Protein AF-0000000080426671 (afdb_homodimer)

Nearest PDB structures (foldseek):
  3puy-assembly1_B  TM=8.542E-01  e=3.460E-15  Escherichia coli K-12
  6cvl-assembly1_D  TM=7.859E-01  e=4.065E-14  Escherichia coli K-12
  7y1j-assembly1_A  TM=6.806E-01  e=3.121E-12  Rattus norvegicus
  7y1l-assembly1_A  TM=6.458E-01  e=2.163E-11  Rattus norvegicus
  7y1k-assembly1_A  TM=7.298E-01  e=2.362E-09  Rattus norvegicus

Structure (mmCIF, N/CA/C/O backbone):
data_AF-0000000080426671-model_v1
#
loop_
_entity.id
_entity.type
_entity.pdbx_description
1 polymer 'ABC transporter domain-containing protein'
#
loop_
_atom_site.group_PDB
_atom_site.id
_atom_site.type_symbol
_atom_site.label_atom_id
_atom_site.label_alt_id
_atom_site.label_comp_id
_atom_site.label_asym_id
_atom_site.label_entity_id
_atom_site.label_seq_id
_atom_site.pdbx_PDB_ins_code
_atom_site.Cartn_x
_atom_site.Cartn_y
_atom_site.Cartn_z
_atom_site.occupancy
_atom_site.B_iso_or_equiv
_atom_site.auth_seq_id
_atom_site.auth_comp_id
_atom_site.auth_asym_id
_atom_site.auth_atom_id
_atom_site.pdbx_PDB_model_num
ATOM 1 N N . MET A 1 1 ? -2.047 24.562 29.609 1 34.53 1 MET A N 1
ATOM 2 C CA . MET A 1 1 ? -1.036 23.516 29.578 1 34.53 1 MET A CA 1
ATOM 3 C C . MET A 1 1 ? -0.026 23.766 28.469 1 34.53 1 MET A C 1
ATOM 5 O O . MET A 1 1 ? -0.398 23.891 27.297 1 34.53 1 MET A O 1
ATOM 9 N N . SER A 1 2 ? 0.993 24.469 28.688 1 43.5 2 SER A N 1
ATOM 10 C CA . SER A 1 2 ? 2.086 24.969 27.859 1 43.5 2 SER A CA 1
ATOM 11 C C . SER A 1 2 ? 2.576 23.906 26.891 1 43.5 2 SER A C 1
ATOM 13 O O . SER A 1 2 ? 2.838 22.766 27.281 1 43.5 2 SER A O 1
ATOM 15 N N . ASN A 1 3 ? 2.088 23.875 25.609 1 59.28 3 ASN A N 1
ATOM 16 C CA . ASN A 1 3 ? 2.598 22.875 24.656 1 59.28 3 ASN A CA 1
ATOM 17 C C . ASN A 1 3 ? 4.121 22.812 24.688 1 59.28 3 ASN A C 1
ATOM 19 O O . ASN A 1 3 ? 4.785 23.781 25.047 1 59.28 3 ASN A O 1
ATOM 23 N N . ASN A 1 4 ? 4.715 21.625 24.953 1 69.62 4 ASN A N 1
ATOM 24 C CA . ASN A 1 4 ? 6.141 21.344 25.062 1 69.62 4 ASN A CA 1
ATOM 25 C C . ASN A 1 4 ? 6.945 22.016 23.953 1 69.62 4 ASN A C 1
ATOM 27 O O . ASN A 1 4 ? 8.172 21.984 23.969 1 69.62 4 ASN A O 1
ATOM 31 N N . PHE A 1 5 ? 6.184 22.766 22.922 1 84.06 5 PHE A N 1
ATOM 32 C CA . PHE A 1 5 ? 6.898 23.297 21.766 1 84.06 5 PHE A CA 1
ATOM 33 C C . PHE A 1 5 ? 6.766 24.812 21.703 1 84.06 5 PHE A C 1
ATOM 35 O O . PHE A 1 5 ? 7.184 25.438 20.734 1 84.06 5 PHE A O 1
ATOM 42 N N . ASN A 1 6 ? 6.293 25.531 22.75 1 85.25 6 ASN A N 1
ATOM 43 C CA . ASN A 1 6 ? 6.156 26.984 22.812 1 85.25 6 ASN A CA 1
ATOM 44 C C . ASN A 1 6 ? 5.352 27.531 21.625 1 85.25 6 ASN A C 1
ATOM 46 O O . ASN A 1 6 ? 5.773 28.484 20.969 1 85.25 6 ASN A O 1
ATOM 50 N N . LYS A 1 7 ? 4.273 26.828 21.344 1 89.75 7 LYS A N 1
ATOM 51 C CA . LYS A 1 7 ? 3.395 27.297 20.266 1 89.75 7 LYS A CA 1
ATOM 52 C C . LYS A 1 7 ? 2.453 28.391 20.766 1 89.75 7 LYS A C 1
ATOM 54 O O . LYS A 1 7 ? 2.154 28.469 21.953 1 89.75 7 LYS A O 1
ATOM 59 N N . ASP A 1 8 ? 1.985 29.281 19.844 1 87.25 8 ASP A N 1
ATOM 60 C CA . ASP A 1 8 ? 1.104 30.391 20.203 1 87.25 8 ASP A CA 1
ATOM 61 C C . ASP A 1 8 ? -0.361 29.969 20.141 1 87.25 8 ASP A C 1
ATOM 63 O O . ASP A 1 8 ? -1.259 30.812 20.172 1 87.25 8 ASP A O 1
ATOM 67 N N . TYR A 1 9 ? -0.553 28.719 19.953 1 87.31 9 TYR A N 1
ATOM 68 C CA . TYR A 1 9 ? -1.901 28.172 19.938 1 87.31 9 TYR A CA 1
ATOM 69 C C . TYR A 1 9 ? -2.023 27 20.922 1 87.31 9 TYR A C 1
ATOM 71 O O . TYR A 1 9 ? -1.029 26.359 21.25 1 87.31 9 TYR A O 1
ATOM 79 N N . GLU A 1 10 ? -3.221 26.703 21.391 1 87.38 10 GLU A N 1
ATOM 80 C CA . GLU A 1 10 ? -3.473 25.609 22.328 1 87.38 10 GLU A CA 1
ATOM 81 C C . GLU A 1 10 ? -3.533 24.266 21.609 1 87.38 10 GLU A C 1
ATOM 83 O O . GLU A 1 10 ? -2.869 23.297 22 1 87.38 10 GLU A O 1
ATOM 88 N N . HIS A 1 11 ? -4.332 24.219 20.484 1 93.31 11 HIS A N 1
ATOM 89 C CA . HIS A 1 11 ? -4.508 23.016 19.672 1 93.31 11 HIS A CA 1
ATOM 90 C C . HIS A 1 11 ? -4.145 23.281 18.219 1 93.31 11 HIS A C 1
ATOM 92 O O . HIS A 1 11 ? -4.473 24.344 17.672 1 93.31 11 HIS A O 1
ATOM 98 N N . SER A 1 12 ? -3.383 22.359 17.641 1 93.75 12 SER A N 1
ATOM 99 C CA . SER A 1 12 ? -3.068 22.5 16.219 1 93.75 12 SER A CA 1
ATOM 100 C C . SER A 1 12 ? -4.316 22.328 15.352 1 93.75 12 SER A C 1
ATOM 102 O O . SER A 1 12 ? -4.457 22.969 14.32 1 93.75 12 SER A O 1
ATOM 104 N N . VAL A 1 13 ? -5.188 21.406 15.766 1 93.06 13 VAL A N 1
ATOM 105 C CA . VAL A 1 13 ? -6.484 21.172 15.133 1 93.06 13 VAL A CA 1
ATOM 106 C C . VAL A 1 13 ? -7.582 21.172 16.188 1 93.06 13 VAL A C 1
ATOM 108 O O . VAL A 1 13 ? -7.496 20.453 17.188 1 93.06 13 VAL A O 1
ATOM 111 N N . ASN A 1 14 ? -8.531 22.047 16.047 1 92.31 14 ASN A N 1
ATOM 112 C CA . ASN A 1 14 ? -9.695 22.109 16.922 1 92.31 14 ASN A CA 1
ATOM 113 C C . ASN A 1 14 ? -10.992 22.203 16.109 1 92.31 14 ASN A C 1
ATOM 115 O O . ASN A 1 14 ? -11.422 23.297 15.758 1 92.31 14 ASN A O 1
ATOM 119 N N . VAL A 1 15 ? -11.57 21.047 15.859 1 88.81 15 VAL A N 1
ATOM 120 C CA . VAL A 1 15 ? -12.836 20.938 15.141 1 88.81 15 VAL A CA 1
ATOM 121 C C . VAL A 1 15 ? -13.953 20.562 16.109 1 88.81 15 VAL A C 1
ATOM 123 O O . VAL A 1 15 ? -13.867 19.547 16.797 1 88.81 15 VAL A O 1
ATOM 126 N N . GLN A 1 16 ? -14.93 21.391 16.141 1 88.25 16 GLN A N 1
ATOM 127 C CA . GLN A 1 16 ? -16.062 21.156 17.016 1 88.25 16 GLN A CA 1
ATOM 128 C C . GLN A 1 16 ? -17.375 21.141 16.25 1 88.25 16 GLN A C 1
ATOM 130 O O . GLN A 1 16 ? -17.734 22.141 15.617 1 88.25 16 GLN A O 1
ATOM 135 N N . ASP A 1 17 ? -18.016 20.047 16.281 1 87.88 17 ASP A N 1
ATOM 136 C CA . ASP A 1 17 ? -19.375 19.875 15.734 1 87.88 17 ASP A CA 1
ATOM 137 C C . ASP A 1 17 ? -19.422 20.297 14.266 1 87.88 17 ASP A C 1
ATOM 139 O O . ASP A 1 17 ? -20.297 21.078 13.867 1 87.88 17 ASP A O 1
ATOM 143 N N . LEU A 1 18 ? -18.531 19.812 13.523 1 84.94 18 LEU A N 1
ATOM 144 C CA . LEU A 1 18 ? -18.453 20.172 12.109 1 84.94 18 LEU A CA 1
ATOM 145 C C . LEU A 1 18 ? -19.531 19.438 11.312 1 84.94 18 LEU A C 1
ATOM 147 O O . LEU A 1 18 ? -19.688 18.219 11.445 1 84.94 18 LEU A O 1
ATOM 151 N N . TYR A 1 19 ? -20.25 20.234 10.609 1 85 19 TYR A N 1
ATOM 152 C CA . TYR A 1 19 ? -21.266 19.703 9.703 1 85 19 TYR A CA 1
ATOM 153 C C . TYR A 1 19 ? -21.031 20.188 8.281 1 85 19 TYR A C 1
ATOM 155 O O . TYR A 1 19 ? -20.75 21.375 8.055 1 85 19 TYR A O 1
ATOM 163 N N . PHE A 1 20 ? -21.062 19.234 7.297 1 83.81 20 PHE A N 1
ATOM 164 C CA . PHE A 1 20 ? -20.797 19.641 5.918 1 83.81 20 PHE A CA 1
ATOM 165 C C . PHE A 1 20 ? -21.562 18.734 4.949 1 83.81 20 PHE A C 1
ATOM 167 O O . PHE A 1 20 ? -21.625 17.531 5.137 1 83.81 20 PHE A O 1
ATOM 174 N N . THR A 1 21 ? -22.172 19.406 3.994 1 82.62 21 THR A N 1
ATOM 175 C CA . THR A 1 21 ? -22.859 18.719 2.914 1 82.62 21 THR A CA 1
ATOM 176 C C . THR A 1 21 ? -22.594 19.391 1.575 1 82.62 21 THR A C 1
ATOM 178 O O . THR A 1 21 ? -22.312 20.594 1.527 1 82.62 21 THR A O 1
ATOM 181 N N . TYR A 1 22 ? -22.625 18.641 0.443 1 73.56 22 TYR A N 1
ATOM 182 C CA . TYR A 1 22 ? -22.578 19.203 -0.901 1 73.56 22 TYR A CA 1
ATOM 183 C C . TYR A 1 22 ? -23.969 19.453 -1.449 1 73.56 22 TYR A C 1
ATOM 185 O O . TYR A 1 22 ? -24.141 19.672 -2.648 1 73.56 22 TYR A O 1
ATOM 193 N N . GLY A 1 23 ? -24.938 19.516 -0.635 1 72.38 23 GLY A N 1
ATOM 194 C CA . GLY A 1 23 ? -26.312 19.703 -1.053 1 72.38 23 GLY A CA 1
ATOM 195 C C . GLY A 1 23 ? -27.188 18.484 -0.837 1 72.38 23 GLY A C 1
ATOM 196 O O . GLY A 1 23 ? -28.406 18.547 -0.962 1 72.38 23 GLY A O 1
ATOM 197 N N . GLY A 1 24 ? -26.625 17.375 -0.447 1 75.5 24 GLY A N 1
ATOM 198 C CA . GLY A 1 24 ? -27.297 16.125 -0.128 1 75.5 24 GLY A CA 1
ATOM 199 C C . GLY A 1 24 ? -27.062 15.656 1.295 1 75.5 24 GLY A C 1
ATOM 200 O O . GLY A 1 24 ? -26.969 16.484 2.215 1 75.5 24 GLY A O 1
ATOM 201 N N . PRO A 1 25 ? -27.156 14.398 1.4 1 79.12 25 PRO A N 1
ATOM 202 C CA . PRO A 1 25 ? -26.828 13.883 2.73 1 79.12 25 PRO A CA 1
ATOM 203 C C . PRO A 1 25 ? -25.469 14.375 3.234 1 79.12 25 PRO A C 1
ATOM 205 O O . PRO A 1 25 ? -24.562 14.625 2.436 1 79.12 25 PRO A O 1
ATOM 208 N N . PRO A 1 26 ? -25.422 14.562 4.508 1 83.88 26 PRO A N 1
ATOM 209 C CA . PRO A 1 26 ? -24.172 15.102 5.047 1 83.88 26 PRO A CA 1
A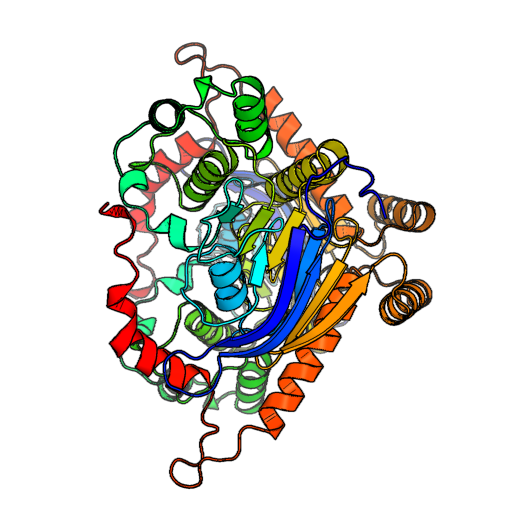TOM 210 C C . PRO A 1 26 ? -22.969 14.164 4.824 1 83.88 26 PRO A C 1
ATOM 212 O O . PRO A 1 26 ? -23.109 12.945 4.934 1 83.88 26 PRO A O 1
ATOM 215 N N . ILE A 1 27 ? -21.906 14.703 4.422 1 84.44 27 ILE A N 1
ATOM 216 C CA . ILE A 1 27 ? -20.625 13.992 4.316 1 84.44 27 ILE A CA 1
ATOM 217 C C . ILE A 1 27 ? -19.922 14 5.668 1 84.44 27 ILE A C 1
ATOM 219 O O . ILE A 1 27 ? -19.312 13 6.059 1 84.44 27 ILE A O 1
ATOM 223 N N . ILE A 1 28 ? -19.969 15.125 6.316 1 86.94 28 ILE A N 1
ATOM 224 C CA . ILE A 1 28 ? -19.484 15.266 7.691 1 86.94 28 ILE A CA 1
ATOM 225 C C . ILE A 1 28 ? -20.672 15.586 8.609 1 86.94 28 ILE A C 1
ATOM 227 O O . ILE A 1 28 ? -21.438 16.5 8.336 1 86.94 28 ILE A O 1
ATOM 231 N N . ASP A 1 29 ? -20.812 14.742 9.594 1 90.12 29 ASP A N 1
ATOM 232 C CA . ASP A 1 29 ? -21.969 14.844 10.484 1 90.12 29 ASP A CA 1
ATOM 233 C C . ASP A 1 29 ? -21.531 15.062 11.93 1 90.12 29 ASP A C 1
ATOM 235 O O . ASP A 1 29 ? -21.391 14.102 12.688 1 90.12 29 ASP A O 1
ATOM 239 N N . HIS A 1 30 ? -21.391 16.344 12.367 1 87.38 30 HIS A N 1
ATOM 240 C CA . HIS A 1 30 ? -21.062 16.766 13.727 1 87.38 30 HIS A CA 1
ATOM 241 C C . HIS A 1 30 ? -19.766 16.125 14.203 1 87.38 30 HIS A C 1
ATOM 243 O O . HIS A 1 30 ? -19.75 15.492 15.258 1 87.38 30 HIS A O 1
ATOM 249 N N . LEU A 1 31 ? -18.719 16.281 13.438 1 88.56 31 LEU A N 1
ATOM 250 C CA . LEU A 1 31 ? -17.422 15.672 13.695 1 88.56 31 LEU A CA 1
ATOM 251 C C . LEU A 1 31 ? -16.594 16.531 14.633 1 88.56 31 LEU A C 1
ATOM 253 O O . LEU A 1 31 ? -16.562 17.766 14.484 1 88.56 31 LEU A O 1
ATOM 257 N N . ASP A 1 32 ? -16.062 15.93 15.672 1 91.25 32 ASP A N 1
ATOM 258 C CA . ASP A 1 32 ? -15.109 16.562 16.578 1 91.25 32 ASP A CA 1
ATOM 259 C C . ASP A 1 32 ? -13.711 15.977 16.406 1 91.25 32 ASP A C 1
ATOM 261 O O . ASP A 1 32 ? -13.547 14.773 16.219 1 91.25 32 ASP A O 1
ATOM 265 N N . LEU A 1 33 ? -12.727 16.812 16.328 1 92.75 33 LEU A N 1
ATOM 266 C CA . LEU A 1 33 ? -11.336 16.391 16.219 1 92.75 33 LEU A CA 1
ATOM 267 C C . LEU A 1 33 ? -10.406 17.406 16.859 1 92.75 33 LEU A C 1
ATOM 269 O O . LEU A 1 33 ? -10.43 18.594 16.5 1 92.75 33 LEU A O 1
ATOM 273 N N . GLN A 1 34 ? -9.641 16.984 17.797 1 95.44 34 GLN A N 1
ATOM 274 C CA . GLN A 1 34 ? -8.68 17.859 18.469 1 95.44 34 GLN A CA 1
ATOM 275 C C . GLN A 1 34 ? -7.285 17.25 18.469 1 95.44 34 GLN A C 1
ATOM 277 O O . GLN A 1 34 ? -7.121 16.078 18.859 1 95.44 34 GLN A O 1
ATOM 282 N N . LEU A 1 35 ? -6.355 17.922 17.984 1 96.62 35 LEU A N 1
ATOM 283 C CA . LEU A 1 35 ? -4.953 17.516 17.984 1 96.62 35 LEU A CA 1
ATOM 284 C C . LEU A 1 35 ? -4.062 18.641 18.516 1 96.62 35 LEU A C 1
ATOM 286 O O . LEU A 1 35 ? -4.387 19.812 18.375 1 96.62 35 LEU A O 1
ATOM 290 N N . ASP A 1 36 ? -2.949 18.281 19.109 1 96.44 36 ASP A N 1
ATOM 291 C CA . ASP A 1 36 ? -1.976 19.219 19.656 1 96.44 36 ASP A CA 1
ATOM 292 C C . ASP A 1 36 ? -0.669 19.188 18.859 1 96.44 36 ASP A C 1
ATOM 294 O O . ASP A 1 36 ? -0.483 18.312 18 1 96.44 36 ASP A O 1
ATOM 298 N N . ALA A 1 37 ? 0.149 20.156 19.188 1 96.19 37 ALA A N 1
ATOM 299 C CA . ALA A 1 37 ? 1.463 20.219 18.547 1 96.19 37 ALA A CA 1
ATOM 300 C C . ALA A 1 37 ? 2.24 18.922 18.766 1 96.19 37 ALA A C 1
ATOM 302 O O . ALA A 1 37 ? 2.24 18.359 19.875 1 96.19 37 ALA A O 1
ATOM 303 N N . GLY A 1 38 ? 2.812 18.391 17.641 1 97.12 38 GLY A N 1
ATOM 304 C CA . GLY A 1 38 ? 3.646 17.203 17.734 1 97.12 38 GLY A CA 1
ATOM 305 C C . GLY A 1 38 ? 2.891 15.922 17.438 1 97.12 38 GLY A C 1
ATOM 306 O O . GLY A 1 38 ? 3.498 14.859 17.266 1 97.12 38 GLY A O 1
ATOM 307 N N . ASN A 1 39 ? 1.553 16.047 17.312 1 98 39 ASN A N 1
ATOM 308 C CA . ASN A 1 39 ? 0.763 14.844 17.078 1 98 39 ASN A CA 1
ATOM 309 C C . ASN A 1 39 ? 0.887 14.352 15.641 1 98 39 ASN A C 1
ATOM 311 O O . ASN A 1 39 ? 0.919 15.148 14.711 1 98 39 ASN A O 1
ATOM 315 N N . ARG A 1 40 ? 1.068 13.109 15.477 1 98.75 40 ARG A N 1
ATOM 316 C CA . ARG A 1 40 ? 0.92 12.375 14.219 1 98.75 40 ARG A CA 1
ATOM 317 C C . ARG A 1 40 ? -0.304 11.469 14.258 1 98.75 40 ARG A C 1
ATOM 319 O O . ARG A 1 40 ? -0.279 10.406 14.891 1 98.75 40 ARG A O 1
ATOM 326 N N . CYS A 1 41 ? -1.36 11.914 13.547 1 98.69 41 CYS A N 1
ATOM 327 C CA . CYS A 1 41 ? -2.648 11.234 13.641 1 98.69 41 CYS A CA 1
ATOM 328 C C . CYS A 1 41 ? -2.967 10.484 12.352 1 98.69 41 CYS A C 1
ATOM 330 O O . CYS A 1 41 ? -2.936 11.062 11.266 1 98.69 41 CYS A O 1
ATOM 332 N N . ILE A 1 42 ? -3.262 9.203 12.453 1 98.44 42 ILE A N 1
ATOM 333 C CA . ILE A 1 42 ? -3.75 8.414 11.328 1 98.44 42 ILE A CA 1
ATOM 334 C C . ILE A 1 42 ? -5.277 8.422 11.32 1 98.44 42 ILE A C 1
ATOM 336 O O . ILE A 1 42 ? -5.914 8.141 12.344 1 98.44 42 ILE A O 1
ATOM 340 N N . LEU A 1 43 ? -5.832 8.805 10.219 1 97.69 43 LEU A N 1
ATOM 341 C CA . LEU A 1 43 ? -7.273 8.75 10.016 1 97.69 43 LEU A CA 1
ATOM 342 C C . LEU A 1 43 ? -7.68 7.414 9.391 1 97.69 43 LEU A C 1
ATOM 344 O O . LEU A 1 43 ? -7.309 7.117 8.25 1 97.69 43 LEU A O 1
ATOM 348 N N . VAL A 1 44 ? -8.43 6.672 10.164 1 97.88 44 VAL A N 1
ATOM 349 C CA . VAL A 1 44 ? -8.883 5.367 9.703 1 97.88 44 VAL A CA 1
ATOM 350 C C . VAL A 1 44 ? -10.367 5.422 9.375 1 97.88 44 VAL A C 1
ATOM 352 O O . VAL A 1 44 ? -11.18 5.859 10.195 1 97.88 44 VAL A O 1
ATOM 355 N N . GLY A 1 45 ? -10.711 5.02 8.25 1 96.38 45 GLY A N 1
ATOM 356 C CA . GLY A 1 45 ? -12.086 4.977 7.785 1 96.38 45 GLY A CA 1
ATOM 357 C C . GLY A 1 45 ? -12.234 4.336 6.418 1 96.38 45 GLY A C 1
ATOM 358 O O . GLY A 1 45 ? -11.289 4.316 5.629 1 96.38 45 GLY A O 1
ATOM 359 N N . ALA A 1 46 ? -13.422 3.844 6.184 1 92.5 46 ALA A N 1
ATOM 360 C CA . ALA A 1 46 ? -13.711 3.215 4.895 1 92.5 46 ALA A CA 1
ATOM 361 C C . ALA A 1 46 ? -13.719 4.25 3.771 1 92.5 46 ALA A C 1
ATOM 363 O O . ALA A 1 46 ? -13.695 5.453 4.027 1 92.5 46 ALA A O 1
ATOM 364 N N . ASN A 1 47 ? -13.641 3.686 2.539 1 85 47 ASN A N 1
ATOM 365 C CA . ASN A 1 47 ? -13.82 4.582 1.403 1 85 47 ASN A CA 1
ATOM 366 C C . ASN A 1 47 ? -15.164 5.305 1.471 1 85 47 ASN A C 1
ATOM 368 O O . ASN A 1 47 ? -16.188 4.695 1.777 1 85 47 ASN A O 1
ATOM 372 N N . GLY A 1 48 ? -15.156 6.582 1.338 1 84.44 48 GLY A N 1
ATOM 373 C CA . GLY A 1 48 ? -16.375 7.363 1.377 1 84.44 48 GLY A CA 1
ATOM 374 C C . GLY A 1 48 ? -16.734 7.836 2.771 1 84.44 48 GLY A C 1
ATOM 375 O O . GLY A 1 48 ? -17.766 8.492 2.963 1 84.44 48 GLY A O 1
ATOM 376 N N . ALA A 1 49 ? -15.875 7.598 3.719 1 90.81 49 ALA A N 1
ATOM 377 C CA . ALA A 1 49 ? -16.188 7.93 5.109 1 90.81 49 ALA A CA 1
ATOM 378 C C . ALA A 1 49 ? -16.062 9.43 5.352 1 90.81 49 ALA A C 1
ATOM 380 O O . ALA A 1 49 ? -16.469 9.93 6.402 1 90.81 49 ALA A O 1
ATOM 381 N N . GLY A 1 50 ? -15.445 10.203 4.41 1 90.5 50 GLY A N 1
ATOM 382 C CA . GLY A 1 50 ? -15.328 11.648 4.539 1 90.5 50 GLY A CA 1
ATOM 383 C C . GLY A 1 50 ? -13.914 12.109 4.832 1 90.5 50 GLY A C 1
ATOM 384 O O . GLY A 1 50 ? -13.68 13.289 5.117 1 90.5 50 GLY A O 1
ATOM 385 N N . LYS A 1 51 ? -12.914 11.211 4.781 1 94.06 51 LYS A N 1
ATOM 386 C CA . LYS A 1 51 ? -11.539 11.531 5.145 1 94.06 51 LYS A CA 1
ATOM 387 C C . LYS A 1 51 ? -10.984 12.648 4.27 1 94.06 51 LYS A C 1
ATOM 389 O O . LYS A 1 51 ? -10.461 13.641 4.777 1 94.06 51 LYS A O 1
ATOM 394 N N . THR A 1 52 ? -11.141 12.5 2.922 1 90.81 52 THR A N 1
ATOM 395 C CA . THR A 1 52 ? -10.641 13.477 1.97 1 90.81 52 THR A CA 1
ATOM 396 C C . THR A 1 52 ? -11.312 14.828 2.176 1 90.81 52 THR A C 1
ATOM 398 O O . THR A 1 52 ? -10.648 15.867 2.184 1 90.81 52 THR A O 1
ATOM 401 N N . THR A 1 53 ? -12.617 14.82 2.383 1 88.19 53 THR A N 1
ATOM 402 C CA . THR A 1 53 ? -13.367 16.047 2.617 1 88.19 53 THR A CA 1
ATOM 403 C C . THR A 1 53 ? -12.898 16.734 3.896 1 88.19 53 THR A C 1
ATOM 405 O O . THR A 1 53 ? -12.688 17.953 3.914 1 88.19 53 THR A O 1
ATOM 408 N N . LEU A 1 54 ? -12.703 15.93 4.93 1 91.19 54 LEU A N 1
ATOM 409 C CA . LEU A 1 54 ? -12.219 16.469 6.195 1 91.19 54 LEU A CA 1
ATOM 410 C C . LEU A 1 54 ? -10.852 17.125 6.02 1 91.19 54 LEU A C 1
ATOM 412 O O . LEU A 1 54 ? -10.633 18.25 6.477 1 91.19 54 LEU A O 1
ATOM 416 N N . LEU A 1 55 ? -9.938 16.469 5.309 1 92.69 55 LEU A N 1
ATOM 417 C CA . LEU A 1 55 ? -8.586 16.984 5.098 1 92.69 55 LEU A CA 1
ATOM 418 C C . LEU A 1 55 ? -8.617 18.266 4.27 1 92.69 55 LEU A C 1
ATOM 420 O O . LEU A 1 55 ? -7.883 19.219 4.562 1 92.69 55 LEU A O 1
ATOM 424 N N . ARG A 1 56 ? -9.492 18.328 3.367 1 88 56 ARG A N 1
ATOM 425 C CA . ARG A 1 56 ? -9.625 19.516 2.527 1 88 56 ARG A CA 1
ATOM 426 C C . ARG A 1 56 ? -10.188 20.688 3.318 1 88 56 ARG A C 1
ATOM 428 O O . ARG A 1 56 ? -9.781 21.828 3.117 1 88 56 ARG A O 1
ATOM 435 N N . ILE A 1 57 ? -11.102 20.391 4.145 1 86.31 57 ILE A N 1
ATOM 436 C CA . ILE A 1 57 ? -11.68 21.422 4.992 1 86.31 57 ILE A CA 1
ATOM 437 C C . ILE A 1 57 ? -10.617 21.969 5.938 1 86.31 57 ILE A C 1
ATOM 439 O O . ILE A 1 57 ? -10.492 23.188 6.102 1 86.31 57 ILE A O 1
ATOM 443 N N . LEU A 1 58 ? -9.852 21.109 6.527 1 88.38 58 LEU A N 1
ATOM 444 C CA . LEU A 1 58 ? -8.773 21.531 7.422 1 88.38 58 LEU A CA 1
ATOM 445 C C . LEU A 1 58 ? -7.75 22.391 6.68 1 88.38 58 LEU A C 1
ATOM 447 O O . LEU A 1 58 ? -7.145 23.281 7.266 1 88.38 58 LEU A O 1
ATOM 451 N N . ALA A 1 59 ? -7.625 22.078 5.359 1 87 59 ALA A N 1
ATOM 452 C CA . ALA A 1 59 ? -6.664 22.797 4.531 1 87 59 ALA A CA 1
ATOM 453 C C . ALA A 1 59 ? -7.207 24.156 4.109 1 87 59 ALA A C 1
ATOM 455 O O . ALA A 1 59 ? -6.488 24.969 3.518 1 87 59 ALA A O 1
ATOM 456 N N . GLY A 1 60 ? -8.453 24.453 4.461 1 78.38 60 GLY A N 1
ATOM 457 C CA . GLY A 1 60 ? -9.086 25.703 4.07 1 78.38 60 GLY A CA 1
ATOM 458 C C . GLY A 1 60 ? -9.547 25.703 2.627 1 78.38 60 GLY A C 1
ATOM 459 O O . GLY A 1 60 ? -9.781 26.766 2.049 1 78.38 60 GLY A O 1
ATOM 460 N N . LYS A 1 61 ? -9.578 24.578 1.999 1 66.19 61 LYS A N 1
ATOM 461 C CA . LYS A 1 61 ? -9.953 24.484 0.591 1 66.19 61 LYS A CA 1
ATOM 462 C C . LYS A 1 61 ? -11.477 24.438 0.428 1 66.19 61 LYS A C 1
ATOM 464 O O . LYS A 1 61 ? -11.984 24.516 -0.691 1 66.19 61 LYS A O 1
ATOM 469 N N . ARG A 1 62 ? -12.211 24.375 1.541 1 61.19 62 ARG A N 1
ATOM 470 C CA . ARG A 1 62 ? -13.672 24.406 1.481 1 61.19 62 ARG A CA 1
ATOM 471 C C . ARG A 1 62 ? -14.25 25.328 2.539 1 61.19 62 ARG A C 1
ATOM 473 O O . ARG A 1 62 ? -13.797 25.344 3.686 1 61.19 62 ARG A O 1
ATOM 480 N N . MET A 1 63 ? -15.062 26.25 2.029 1 54.91 63 MET A N 1
ATOM 481 C CA . MET A 1 63 ? -15.68 27.234 2.914 1 54.91 63 MET A CA 1
ATOM 482 C C . MET A 1 63 ? -16.797 26.594 3.73 1 54.91 63 MET A C 1
ATOM 484 O O . MET A 1 63 ? -17.641 25.875 3.188 1 54.91 63 MET A O 1
ATOM 488 N N . ILE A 1 64 ? -16.641 26.453 4.965 1 61.59 64 ILE A N 1
ATOM 489 C CA . ILE A 1 64 ? -17.781 25.938 5.727 1 61.59 64 ILE A CA 1
ATOM 490 C C . ILE A 1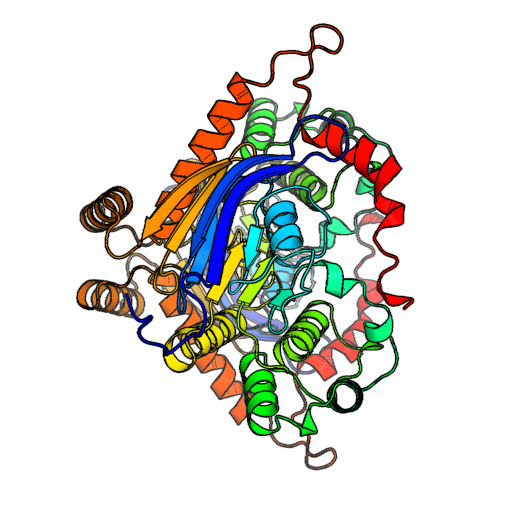 64 ? -18.094 26.891 6.883 1 61.59 64 ILE A C 1
ATOM 492 O O . ILE A 1 64 ? -17.219 27.641 7.336 1 61.59 64 ILE A O 1
ATOM 496 N N . HIS A 1 65 ? -19.469 26.984 7.086 1 56.69 65 HIS A N 1
ATOM 497 C CA . HIS A 1 65 ? -20 27.625 8.281 1 56.69 65 HIS A CA 1
ATOM 498 C C . HIS A 1 65 ? -19.828 26.75 9.508 1 56.69 65 HIS A C 1
ATOM 500 O O . HIS A 1 65 ? -20.031 25.531 9.438 1 56.69 65 HIS A O 1
ATOM 506 N N . GLY A 1 66 ? -18.844 26.938 10.484 1 58.03 66 GLY A N 1
ATOM 507 C CA . GLY A 1 66 ? -18.641 26.25 11.742 1 58.03 66 GLY A CA 1
ATOM 508 C C . GLY A 1 66 ? -17.312 26.578 12.406 1 58.03 66 GLY A C 1
ATOM 509 O O . GLY A 1 66 ? -16.5 27.312 11.844 1 58.03 66 GLY A O 1
ATOM 510 N N . ALA A 1 67 ? -17.312 26.203 13.609 1 64.31 67 ALA A N 1
ATOM 511 C CA . ALA A 1 67 ? -16.156 26.5 14.453 1 64.31 67 ALA A CA 1
ATOM 512 C C . ALA A 1 67 ? -14.992 25.578 14.156 1 64.31 67 ALA A C 1
ATOM 514 O O . ALA A 1 67 ? -14.969 24.438 14.617 1 64.31 67 ALA A O 1
ATOM 515 N N . ILE A 1 68 ? -14.242 25.812 13.078 1 73.62 68 ILE A N 1
ATOM 516 C CA . ILE A 1 68 ? -13 25.109 12.812 1 73.62 68 ILE A CA 1
ATOM 517 C C . ILE A 1 68 ? -11.812 26.047 13.023 1 73.62 68 ILE A C 1
ATOM 519 O O . ILE A 1 68 ? -11.742 27.109 12.398 1 73.62 68 ILE A O 1
ATOM 523 N N . LYS A 1 69 ? -11.039 25.641 14.039 1 74.38 69 LYS A N 1
ATOM 524 C CA . LYS A 1 69 ? -9.797 26.375 14.234 1 74.38 69 LYS A CA 1
ATOM 525 C C . LYS A 1 69 ? -8.586 25.5 13.914 1 74.38 69 LYS A C 1
ATOM 527 O O . LYS A 1 69 ? -8.516 24.359 14.359 1 74.38 69 LYS A O 1
ATOM 532 N N . VAL A 1 70 ? -7.758 26.031 13.117 1 78.25 70 VAL A N 1
ATOM 533 C CA . VAL A 1 70 ? -6.465 25.422 12.812 1 78.25 70 VAL A CA 1
ATOM 534 C C . VAL A 1 70 ? -5.34 26.375 13.211 1 78.25 70 VAL A C 1
ATOM 536 O O . VAL A 1 70 ? -5.332 27.531 12.812 1 78.25 70 VAL A O 1
ATOM 539 N N . LEU A 1 71 ? -4.527 25.859 14.039 1 79.81 71 LEU A N 1
ATOM 540 C CA . LEU A 1 71 ? -3.455 26.672 14.586 1 79.81 71 LEU A CA 1
ATOM 541 C C . LEU A 1 71 ? -4.02 27.922 15.266 1 79.81 71 LEU A C 1
ATOM 543 O O . LEU A 1 71 ? -3.506 29.031 15.078 1 79.81 71 LEU A O 1
ATOM 547 N N . GLY A 1 72 ? -5.062 27.703 15.891 1 73.81 72 GLY A N 1
ATOM 548 C CA . GLY A 1 72 ? -5.684 28.766 16.672 1 73.81 72 GLY A CA 1
ATOM 549 C C . GLY A 1 72 ? -6.461 29.75 15.82 1 73.81 72 GLY A C 1
ATOM 550 O O . GLY A 1 72 ? -7.055 30.703 16.344 1 73.81 72 GLY A O 1
ATOM 551 N N . GLN A 1 73 ? -6.422 29.609 14.453 1 73.19 73 GLN A N 1
ATOM 552 C CA . GLN A 1 73 ? -7.082 30.516 13.531 1 73.19 73 GLN A CA 1
ATOM 553 C C . GLN A 1 73 ? -8.227 29.828 12.797 1 73.19 73 GLN A C 1
ATOM 555 O O . GLN A 1 73 ? -8.219 28.609 12.633 1 73.19 73 GLN A O 1
ATOM 560 N N . ASP A 1 74 ? -9.203 30.609 12.453 1 69.81 74 ASP A N 1
ATOM 561 C CA . ASP A 1 74 ? -10.297 30.062 11.672 1 69.81 74 ASP A CA 1
ATOM 562 C C . ASP A 1 74 ? -9.805 29.578 10.305 1 69.81 74 ASP A C 1
ATOM 564 O O . ASP A 1 74 ? -9.133 30.312 9.586 1 69.81 74 ASP A O 1
ATOM 568 N N . ALA A 1 75 ? -10.047 28.422 9.945 1 66.62 75 ALA A N 1
ATOM 569 C CA . ALA A 1 75 ? -9.516 27.781 8.758 1 66.62 75 ALA A CA 1
ATOM 570 C C . ALA A 1 75 ? -9.961 28.5 7.488 1 66.62 75 ALA A C 1
ATOM 572 O O . ALA A 1 75 ? -9.266 28.469 6.469 1 66.62 75 ALA A O 1
ATOM 573 N N . PHE A 1 76 ? -11.062 29.125 7.512 1 64.81 76 PHE A N 1
ATOM 574 C CA . PHE A 1 76 ? -11.617 29.703 6.297 1 64.81 76 PHE A CA 1
ATOM 575 C C . PHE A 1 76 ? -11.422 31.203 6.277 1 64.81 76 PHE A C 1
ATOM 577 O O . PHE A 1 76 ? -11.281 31.812 5.207 1 64.81 76 PHE A O 1
ATOM 584 N N . LEU A 1 77 ? -11.383 31.703 7.504 1 57.25 77 LEU A N 1
ATOM 585 C CA . LEU A 1 77 ? -11.352 33.156 7.566 1 57.25 77 LEU A CA 1
ATOM 586 C C . LEU A 1 77 ? -9.922 33.688 7.512 1 57.25 77 LEU A C 1
ATOM 588 O O . LEU A 1 77 ? -9.648 34.719 6.887 1 57.25 77 LEU A O 1
ATOM 592 N N . ASP A 1 78 ? -9 32.938 8.094 1 58.44 78 ASP A N 1
ATOM 593 C CA . ASP A 1 78 ? -7.68 33.5 8.328 1 58.44 78 ASP A CA 1
ATOM 594 C C . ASP A 1 78 ? -6.633 32.875 7.402 1 58.44 78 ASP A C 1
ATOM 596 O O . ASP A 1 78 ? -5.539 33.406 7.238 1 58.44 78 ASP A O 1
ATOM 600 N N . ALA A 1 79 ? -7.047 32.031 6.484 1 59.03 79 ALA A N 1
ATOM 601 C CA . ALA A 1 79 ? -6.09 31.297 5.652 1 59.03 79 ALA A CA 1
ATOM 602 C C . ALA A 1 79 ? -4.797 31.016 6.414 1 59.03 79 ALA A C 1
ATOM 604 O O . ALA A 1 79 ? -3.77 31.656 6.152 1 59.03 79 ALA A O 1
ATOM 605 N N . PRO A 1 80 ? -4.867 30.297 7.508 1 62.53 80 PRO A N 1
ATOM 606 C CA . PRO A 1 80 ? -3.65 30.125 8.305 1 62.53 80 PRO A CA 1
ATOM 607 C C . PRO A 1 80 ? -2.439 29.734 7.461 1 62.53 80 PRO A C 1
ATOM 609 O O . PRO A 1 80 ? -2.578 29 6.477 1 62.53 80 PRO A O 1
ATOM 612 N N . GLN A 1 81 ? -1.327 30.438 7.746 1 77.69 81 GLN A N 1
ATOM 613 C CA . GLN A 1 81 ? -0.053 30.109 7.117 1 77.69 81 GLN A CA 1
ATOM 614 C C . GLN A 1 81 ? 0.545 28.844 7.719 1 77.69 81 GLN A C 1
ATOM 616 O O . GLN A 1 81 ? 0.253 28.5 8.867 1 77.69 81 GLN A O 1
ATOM 621 N N . GLY A 1 82 ? 1.072 27.984 7.031 1 88.38 82 GLY A N 1
ATOM 622 C CA . GLY A 1 82 ? 1.812 26.844 7.543 1 88.38 82 GLY A CA 1
ATOM 623 C C . GLY A 1 82 ? 1.072 25.531 7.379 1 88.38 82 GLY A C 1
ATOM 624 O O . GLY A 1 82 ? 1.462 24.516 7.961 1 88.38 82 GLY A O 1
ATOM 625 N N . ILE A 1 83 ? -0.055 25.672 6.645 1 91 83 ILE A N 1
ATOM 626 C CA . ILE A 1 83 ? -0.793 24.438 6.371 1 91 83 ILE A CA 1
ATOM 627 C C . ILE A 1 83 ? -0.427 23.922 4.988 1 91 83 ILE A C 1
ATOM 629 O O . ILE A 1 83 ? -0.431 24.672 4.008 1 91 83 ILE A O 1
ATOM 633 N N . THR A 1 84 ? -0.03 22.688 4.941 1 92.19 84 THR A N 1
ATOM 634 C CA . THR A 1 84 ? 0.262 22.031 3.672 1 92.19 84 THR A CA 1
ATOM 635 C C . THR A 1 84 ? -0.625 20.797 3.48 1 92.19 84 THR A C 1
ATOM 637 O O . THR A 1 84 ? -0.772 19.984 4.395 1 92.19 84 THR A O 1
ATOM 640 N N . TYR A 1 85 ? -1.285 20.766 2.377 1 92.25 85 TYR A N 1
ATOM 641 C CA . TYR A 1 85 ? -2.088 19.609 1.982 1 92.25 85 TYR A CA 1
ATOM 642 C C . TYR A 1 85 ? -1.46 18.891 0.794 1 92.25 85 TYR A C 1
ATOM 644 O O . TYR A 1 85 ? -1.169 19.516 -0.231 1 92.25 85 TYR A O 1
ATOM 652 N N . LEU A 1 86 ? -1.175 17.625 0.98 1 92.12 86 LEU A N 1
ATOM 653 C CA . LEU A 1 86 ? -0.66 16.781 -0.094 1 92.12 86 LEU A CA 1
ATOM 654 C C . LEU A 1 86 ? -1.618 15.633 -0.391 1 92.12 86 LEU A C 1
ATOM 656 O O . LEU A 1 86 ? -1.846 14.773 0.462 1 92.12 86 LEU A O 1
ATOM 660 N N . GLY A 1 87 ? -2.256 15.633 -1.562 1 87.38 87 GLY A N 1
ATOM 661 C CA . GLY A 1 87 ? -3.164 14.586 -1.987 1 87.38 87 GLY A CA 1
ATOM 662 C C . GLY A 1 87 ? -2.895 14.094 -3.398 1 87.38 87 GLY A C 1
ATOM 663 O O . GLY A 1 87 ? -1.812 14.328 -3.943 1 87.38 87 GLY A O 1
ATOM 664 N N . THR A 1 88 ? -3.73 13.25 -3.961 1 71.44 88 THR A N 1
ATOM 665 C CA . THR A 1 88 ? -3.527 12.609 -5.258 1 71.44 88 THR A CA 1
ATOM 666 C C . THR A 1 88 ? -3.719 13.617 -6.391 1 71.44 88 THR A C 1
ATOM 668 O O . THR A 1 88 ? -3.297 13.367 -7.52 1 71.44 88 THR A O 1
ATOM 671 N N . GLU A 1 89 ? -4.223 14.719 -6.098 1 61.53 89 GLU A N 1
ATOM 672 C CA . GLU A 1 89 ? -4.531 15.688 -7.141 1 61.53 89 GLU A CA 1
ATOM 673 C C . GLU A 1 89 ? -3.258 16.297 -7.719 1 61.53 89 GLU A C 1
ATOM 675 O O . GLU A 1 89 ? -3.266 16.828 -8.836 1 61.53 89 GLU A O 1
ATOM 680 N N . TRP A 1 90 ? -2.215 16.25 -7.117 1 55.03 90 TRP A N 1
ATOM 681 C CA . TRP A 1 90 ? -0.974 16.828 -7.625 1 55.03 90 TRP A CA 1
ATOM 682 C C . TRP A 1 90 ? -0.517 16.109 -8.891 1 55.03 90 TRP A C 1
ATOM 684 O O . TRP A 1 90 ? 0.205 16.688 -9.711 1 55.03 90 TRP A O 1
ATOM 694 N N . ALA A 1 91 ? -1.007 14.953 -9.062 1 54.28 91 ALA A N 1
ATOM 695 C CA . ALA A 1 91 ? -0.581 14.148 -10.211 1 54.28 91 ALA A CA 1
ATOM 696 C C . ALA A 1 91 ? -1.072 14.75 -11.523 1 54.28 91 ALA A C 1
ATOM 698 O O . ALA A 1 91 ? -0.464 14.547 -12.57 1 54.28 91 ALA A O 1
ATOM 699 N N . ASN A 1 92 ? -2.025 15.57 -11.406 1 55.78 92 ASN A N 1
ATOM 700 C CA . ASN A 1 92 ? -2.627 16.094 -12.633 1 55.78 92 ASN A CA 1
ATOM 701 C C . ASN A 1 92 ? -2.156 17.516 -12.922 1 55.78 92 ASN A C 1
ATOM 703 O O . ASN A 1 92 ? -2.646 18.141 -13.859 1 55.78 92 ASN A O 1
ATOM 707 N N . ASN A 1 93 ? -1.189 17.969 -12.18 1 57.66 93 ASN A N 1
ATOM 708 C CA . ASN A 1 93 ? -0.704 19.328 -12.359 1 57.66 93 ASN A CA 1
ATOM 709 C C . ASN A 1 93 ? 0.086 19.469 -13.656 1 57.66 93 ASN A C 1
ATOM 711 O O . ASN A 1 93 ? 1.109 18.812 -13.844 1 57.66 93 ASN A O 1
ATOM 715 N N . PRO A 1 94 ? -0.453 20.266 -14.578 1 57.28 94 PRO A N 1
ATOM 716 C CA . PRO A 1 94 ? 0.175 20.438 -15.891 1 57.28 94 PRO A CA 1
ATOM 717 C C . PRO A 1 94 ? 1.635 20.875 -15.797 1 57.28 94 PRO A C 1
ATOM 719 O O . PRO A 1 94 ? 2.439 20.562 -16.672 1 57.28 94 PRO A O 1
ATOM 722 N N . VAL A 1 95 ? 1.916 21.766 -14.891 1 56.06 95 VAL A N 1
ATOM 723 C CA . VAL A 1 95 ? 3.295 22.219 -14.75 1 56.06 95 VAL A CA 1
ATOM 724 C C . VAL A 1 95 ? 4.234 21.016 -14.672 1 56.06 95 VAL A C 1
ATOM 726 O O . VAL A 1 95 ? 5.355 21.062 -15.188 1 56.06 95 VAL A O 1
ATOM 729 N N . VAL A 1 96 ? 3.633 19.875 -14.273 1 59 96 VAL A N 1
ATOM 730 C CA . VAL A 1 96 ? 4.441 18.672 -14.031 1 59 96 VAL A CA 1
ATOM 731 C C . VAL A 1 96 ? 4.617 17.906 -15.328 1 59 96 VAL A C 1
ATOM 733 O O . VAL A 1 96 ? 5.418 16.969 -15.398 1 59 96 VAL A O 1
ATOM 736 N N . LYS A 1 97 ? 4.066 18.469 -16.344 1 63.62 97 LYS A N 1
ATOM 737 C CA . LYS A 1 97 ? 4.207 17.75 -17.609 1 63.62 97 LYS A CA 1
ATOM 738 C C . LYS A 1 97 ? 5.035 18.547 -18.609 1 63.62 97 LYS A C 1
ATOM 740 O O . LYS A 1 97 ? 5.266 18.094 -19.734 1 63.62 97 LYS A O 1
ATOM 745 N N . SER A 1 98 ? 5.555 19.672 -18.109 1 69.56 98 SER A N 1
ATOM 746 C CA . SER A 1 98 ? 6.359 20.516 -18.984 1 69.56 98 SER A CA 1
ATOM 747 C C . SER A 1 98 ? 7.789 20 -19.094 1 69.56 98 SER A C 1
ATOM 749 O O . SER A 1 98 ? 8.219 19.172 -18.297 1 69.56 98 SER A O 1
ATOM 751 N N . ASP A 1 99 ? 8.422 20.328 -20.172 1 81.75 99 ASP A N 1
ATOM 752 C CA . ASP A 1 99 ? 9.82 20 -20.375 1 81.75 99 ASP A CA 1
ATOM 753 C C . ASP A 1 99 ? 10.727 20.812 -19.469 1 81.75 99 ASP A C 1
ATOM 755 O O . ASP A 1 99 ? 11.484 21.672 -19.938 1 81.75 99 ASP A O 1
ATOM 759 N N . LEU A 1 100 ? 10.586 20.656 -18.219 1 87.44 100 LEU A N 1
ATOM 760 C CA . LEU A 1 100 ? 11.375 21.328 -17.203 1 87.44 100 LEU A CA 1
ATOM 761 C C . LEU A 1 100 ? 12.188 20.328 -16.391 1 87.44 100 LEU A C 1
ATOM 763 O O . LEU A 1 100 ? 11.719 19.234 -16.094 1 87.44 100 LEU A O 1
ATOM 767 N N . SER A 1 101 ? 13.344 20.781 -16.109 1 92.38 101 SER A N 1
ATOM 768 C CA . SER A 1 101 ? 14.125 19.984 -15.172 1 92.38 101 SER A CA 1
ATOM 769 C C . SER A 1 101 ? 13.602 20.141 -13.742 1 92.38 101 SER A C 1
ATOM 771 O O . SER A 1 101 ? 13.031 21.172 -13.398 1 92.38 101 SER A O 1
ATOM 773 N N . VAL A 1 102 ? 13.812 19.156 -12.93 1 93.94 102 VAL A N 1
ATOM 774 C CA . VAL A 1 102 ? 13.43 19.203 -11.523 1 93.94 102 VAL A CA 1
ATOM 775 C C . VAL A 1 102 ? 14.18 20.328 -10.812 1 93.94 102 VAL A C 1
ATOM 777 O O . VAL A 1 102 ? 13.602 21.047 -9.992 1 93.94 102 VAL A O 1
ATOM 780 N N . GLU A 1 103 ? 15.375 20.5 -11.195 1 94.38 103 GLU A N 1
ATOM 781 C CA . GLU A 1 103 ? 16.188 21.562 -10.617 1 94.38 103 GLU A CA 1
ATOM 782 C C . GLU A 1 103 ? 15.539 22.922 -10.844 1 94.38 103 GLU A C 1
ATOM 784 O O . GLU A 1 103 ? 15.391 23.719 -9.898 1 94.38 103 GLU A O 1
ATOM 789 N N . TYR A 1 104 ? 15.242 23.172 -12.086 1 91.75 104 TYR A N 1
ATOM 790 C CA . TYR A 1 104 ? 14.617 24.438 -12.438 1 91.75 104 TYR A CA 1
ATOM 791 C C . TYR A 1 104 ? 13.305 24.625 -11.68 1 91.75 104 TYR A C 1
ATOM 793 O O . TYR A 1 104 ? 13.031 25.703 -11.148 1 91.75 104 TYR A O 1
ATOM 801 N N . LEU A 1 105 ? 12.547 23.609 -11.656 1 90 105 LEU A N 1
ATOM 802 C CA . LEU A 1 105 ? 11.258 23.656 -10.984 1 90 105 LEU A CA 1
ATOM 803 C C . LEU A 1 105 ? 11.422 24 -9.508 1 90 105 LEU A C 1
ATOM 805 O O . LEU A 1 105 ? 10.742 24.891 -8.992 1 90 105 LEU A O 1
ATOM 809 N N . LEU A 1 106 ? 12.336 23.344 -8.867 1 93.69 106 LEU A N 1
ATOM 810 C CA . LEU A 1 106 ? 12.562 23.578 -7.441 1 93.69 106 LEU A CA 1
ATOM 811 C C . LEU A 1 106 ? 13.07 24.984 -7.195 1 93.69 106 LEU A C 1
ATOM 813 O O . LEU A 1 106 ? 12.648 25.641 -6.238 1 93.69 106 LEU A O 1
ATOM 817 N N . LYS A 1 107 ? 13.891 25.484 -8.031 1 92.44 107 LYS A N 1
ATOM 818 C CA . LYS A 1 107 ? 14.398 26.844 -7.91 1 92.44 107 LYS A CA 1
ATOM 819 C C . LYS A 1 107 ? 13.273 27.875 -8.055 1 92.44 107 LYS A C 1
ATOM 821 O O . LYS A 1 107 ? 13.227 28.859 -7.312 1 92.44 107 LYS A O 1
ATOM 826 N N . SER A 1 108 ? 12.469 27.562 -9.023 1 89.81 108 SER A N 1
ATOM 827 C CA . SER A 1 108 ? 11.344 28.453 -9.258 1 89.81 108 SER A CA 1
ATOM 828 C C . SER A 1 108 ? 10.414 28.5 -8.055 1 89.81 108 SER A C 1
ATOM 830 O O . SER A 1 108 ? 9.672 29.469 -7.867 1 89.81 108 SER A O 1
ATOM 832 N N . MET A 1 109 ? 10.508 27.562 -7.195 1 90.12 109 MET A N 1
ATOM 833 C CA . MET A 1 109 ? 9.641 27.484 -6.023 1 90.12 109 MET A CA 1
ATOM 834 C C . MET A 1 109 ? 10.352 28 -4.781 1 90.12 109 MET A C 1
ATOM 836 O O . MET A 1 109 ? 9.812 27.906 -3.672 1 90.12 109 MET A O 1
ATOM 840 N N . GLY A 1 110 ? 11.594 28.391 -4.934 1 90.19 110 GLY A N 1
ATOM 841 C CA . GLY A 1 110 ? 12.305 29.031 -3.838 1 90.19 110 GLY A CA 1
ATOM 842 C C . GLY A 1 110 ? 13.148 28.062 -3.027 1 90.19 110 GLY A C 1
ATOM 843 O O . GLY A 1 110 ? 13.375 28.281 -1.837 1 90.19 110 GLY A O 1
ATOM 844 N N . SER A 1 111 ? 13.562 27.016 -3.678 1 92.75 111 SER A N 1
ATOM 845 C CA . SER A 1 111 ? 14.359 26.016 -2.969 1 92.75 111 SER A CA 1
ATOM 846 C C . SER A 1 111 ? 15.609 26.641 -2.365 1 92.75 111 SER A C 1
ATOM 848 O O . SER A 1 111 ? 16.141 26.141 -1.37 1 92.75 111 SER A O 1
ATOM 850 N N . HIS A 1 112 ? 16.078 27.75 -2.844 1 93.06 112 HIS A N 1
ATOM 851 C CA . HIS A 1 112 ? 17.281 28.406 -2.367 1 93.06 112 HIS A CA 1
ATOM 852 C C . HIS A 1 112 ? 17.094 28.969 -0.963 1 93.06 112 HIS A C 1
ATOM 854 O O . HIS A 1 112 ? 18.062 29.219 -0.249 1 93.06 112 HIS A O 1
ATOM 860 N N . ARG A 1 113 ? 15.914 29.172 -0.596 1 94.19 113 ARG A N 1
ATOM 861 C CA . ARG A 1 113 ? 15.633 29.688 0.738 1 94.19 113 ARG A CA 1
ATOM 862 C C . ARG A 1 113 ? 15.875 28.625 1.803 1 94.19 113 ARG A C 1
ATOM 864 O O . ARG A 1 113 ? 16.062 28.938 2.979 1 94.19 113 ARG A O 1
ATOM 871 N N . TRP A 1 114 ? 15.82 27.312 1.365 1 94.75 114 TRP A N 1
ATOM 872 C CA . TRP A 1 114 ? 16 26.203 2.291 1 94.75 114 TRP A CA 1
ATOM 873 C C . TRP A 1 114 ? 16.938 25.156 1.703 1 94.75 114 TRP A C 1
ATOM 875 O O . TRP A 1 114 ? 16.547 24 1.516 1 94.75 114 TRP A O 1
ATOM 885 N N . PRO A 1 115 ? 18.188 25.484 1.517 1 95.19 115 PRO A N 1
ATOM 886 C CA . PRO A 1 115 ? 19.094 24.594 0.805 1 95.19 115 PRO A CA 1
ATOM 887 C C . PRO A 1 115 ? 19.297 23.266 1.524 1 95.19 115 PRO A C 1
ATOM 889 O O . PRO A 1 115 ? 19.281 22.203 0.888 1 95.19 115 PRO A O 1
ATOM 892 N N . GLU A 1 116 ? 19.469 23.297 2.844 1 96.62 116 GLU A N 1
ATOM 893 C CA . GLU A 1 116 ? 19.688 22.078 3.6 1 96.62 116 GLU A CA 1
ATOM 894 C C . GLU A 1 116 ? 18.453 21.188 3.592 1 96.62 116 GLU A C 1
ATOM 896 O O . GLU A 1 116 ? 18.547 19.969 3.414 1 96.62 116 GLU A O 1
ATOM 901 N N . ARG A 1 117 ? 17.328 21.812 3.777 1 96.56 117 ARG A N 1
ATOM 902 C CA . ARG A 1 117 ? 16.062 21.094 3.748 1 96.56 117 ARG A CA 1
ATOM 903 C C . ARG A 1 117 ? 15.812 20.484 2.377 1 96.56 117 ARG A C 1
ATOM 905 O O . ARG A 1 117 ? 15.367 19.328 2.279 1 96.56 117 ARG A O 1
ATOM 912 N N . THR A 1 118 ? 16.141 21.219 1.335 1 97.19 118 THR A N 1
ATOM 913 C CA . THR A 1 118 ? 15.977 20.734 -0.032 1 97.19 118 THR A CA 1
ATOM 914 C C . THR A 1 118 ? 16.844 19.5 -0.27 1 97.19 118 THR A C 1
ATOM 916 O O . THR A 1 118 ? 16.359 18.484 -0.784 1 97.19 118 THR A O 1
ATOM 919 N N . GLU A 1 119 ? 18.047 19.547 0.141 1 97.25 119 GLU A N 1
ATOM 920 C CA . GLU A 1 119 ? 18.953 18.422 -0.031 1 97.25 119 GLU A CA 1
ATOM 921 C C . GLU A 1 119 ? 18.469 17.188 0.726 1 97.25 119 GLU A C 1
ATOM 923 O O . GLU A 1 119 ? 18.531 16.078 0.207 1 97.25 119 GLU A O 1
ATOM 928 N N . LEU A 1 120 ? 18.031 17.406 1.872 1 97.56 120 LEU A N 1
ATOM 929 C CA . LEU A 1 120 ? 17.516 16.312 2.689 1 97.56 120 LEU A CA 1
ATOM 930 C C . LEU A 1 120 ? 16.328 15.641 2.012 1 97.56 120 LEU A C 1
ATOM 932 O O . LEU A 1 120 ? 16.266 14.414 1.923 1 97.56 120 LEU A O 1
ATOM 936 N N . LEU A 1 121 ? 15.398 16.453 1.502 1 97.81 121 LEU A N 1
ATOM 937 C CA . LEU A 1 121 ? 14.195 15.93 0.859 1 97.81 121 LEU A CA 1
ATOM 938 C C . LEU A 1 121 ? 14.555 15.156 -0.406 1 97.81 121 LEU A C 1
ATOM 940 O O . LEU A 1 121 ? 13.969 14.102 -0.68 1 97.81 121 LEU A O 1
ATOM 944 N N . LEU A 1 122 ? 15.523 15.68 -1.155 1 97.25 122 LEU A N 1
ATOM 945 C CA . LEU A 1 122 ? 15.977 15 -2.365 1 97.25 122 LEU A CA 1
ATOM 946 C C . LEU A 1 122 ? 16.578 13.641 -2.033 1 97.25 122 LEU A C 1
ATOM 948 O O . LEU A 1 122 ? 16.344 12.656 -2.746 1 97.25 122 LEU A O 1
ATOM 952 N N . HIS A 1 123 ? 17.25 13.594 -0.93 1 96.31 123 HIS A N 1
ATOM 953 C CA . HIS A 1 123 ? 17.859 12.344 -0.487 1 96.31 123 HIS A CA 1
ATOM 954 C C . HIS A 1 123 ? 16.797 11.367 0.009 1 96.31 123 HIS A C 1
ATOM 956 O O . HIS A 1 123 ? 16.797 10.195 -0.392 1 96.31 123 HIS A O 1
ATOM 962 N N . VAL A 1 124 ? 15.914 11.812 0.802 1 96.31 124 VAL A N 1
ATOM 963 C CA . VAL A 1 124 ? 14.875 11 1.429 1 96.31 124 VAL A CA 1
ATOM 964 C C . VAL A 1 124 ? 13.992 10.367 0.354 1 96.31 124 VAL A C 1
ATOM 966 O O . VAL A 1 124 ? 13.641 9.188 0.443 1 96.31 124 VAL A O 1
ATOM 969 N N . LEU A 1 125 ? 13.648 11.172 -0.705 1 96.25 125 LEU A N 1
ATOM 970 C CA . LEU A 1 125 ? 12.711 10.711 -1.716 1 96.25 125 LEU A CA 1
ATOM 971 C C . LEU A 1 125 ? 13.445 10.211 -2.955 1 96.25 125 LEU A C 1
ATOM 973 O O . LEU A 1 125 ? 12.812 9.828 -3.945 1 96.25 125 LEU A O 1
ATOM 977 N N . ASP A 1 126 ? 14.719 10.211 -2.855 1 92.75 126 ASP A N 1
ATOM 978 C CA . ASP A 1 126 ? 15.562 9.703 -3.932 1 92.75 126 ASP A CA 1
ATOM 979 C C . ASP A 1 126 ? 15.211 10.359 -5.266 1 92.75 126 ASP A C 1
ATOM 981 O O . ASP A 1 126 ? 14.914 9.672 -6.242 1 92.75 126 ASP A O 1
ATOM 985 N N . VAL A 1 127 ? 15.281 11.633 -5.238 1 95.19 127 VAL A N 1
ATOM 986 C CA . VAL A 1 127 ? 14.953 12.414 -6.426 1 95.19 127 VAL A CA 1
ATOM 987 C C . VAL A 1 127 ? 16.234 12.953 -7.059 1 95.19 127 VAL A C 1
ATOM 989 O O . VAL A 1 127 ? 17.094 13.492 -6.363 1 95.19 127 VAL A O 1
ATOM 992 N N . ASP A 1 128 ? 16.359 12.773 -8.367 1 94.62 128 ASP A N 1
ATOM 993 C CA . ASP A 1 128 ? 17.438 13.352 -9.148 1 94.62 128 ASP A CA 1
ATOM 994 C C . ASP A 1 128 ? 17.016 14.68 -9.773 1 94.62 128 ASP A C 1
ATOM 996 O O . ASP A 1 128 ? 16.062 14.734 -10.555 1 94.62 128 ASP A O 1
ATOM 1000 N N . VAL A 1 129 ? 17.75 15.672 -9.484 1 94.88 129 VAL A N 1
ATOM 1001 C CA . VAL A 1 129 ? 17.375 17.016 -9.93 1 94.88 129 VAL A CA 1
ATOM 1002 C C . VAL A 1 129 ? 17.562 17.125 -11.438 1 94.88 129 VAL A C 1
ATOM 1004 O O . VAL A 1 129 ? 17.031 18.047 -12.062 1 94.88 129 VAL A O 1
ATOM 1007 N N . LYS A 1 130 ? 18.25 16.234 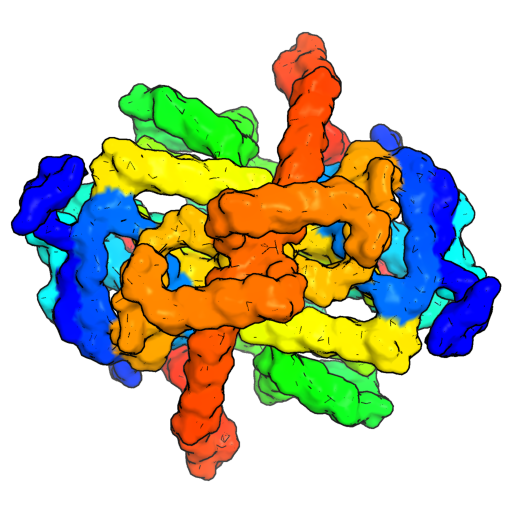-12.023 1 93.62 130 LYS A N 1
ATOM 1008 C CA . LYS A 1 130 ? 18.5 16.25 -13.461 1 93.62 130 LYS A CA 1
ATOM 1009 C C . LYS A 1 130 ? 17.328 15.656 -14.234 1 93.62 130 LYS A C 1
ATOM 1011 O O . LYS A 1 130 ? 17.25 15.789 -15.461 1 93.62 130 LYS A O 1
ATOM 1016 N N . TRP A 1 131 ? 16.422 15.055 -13.492 1 92.44 131 TRP A N 1
ATOM 1017 C CA . TRP A 1 131 ? 15.25 14.508 -14.148 1 92.44 131 TRP A CA 1
ATOM 1018 C C . TRP A 1 131 ? 14.484 15.602 -14.891 1 92.44 131 TRP A C 1
ATOM 1020 O O . TRP A 1 131 ? 14.422 16.75 -14.43 1 92.44 131 TRP A O 1
ATOM 1030 N N . ARG A 1 132 ? 13.945 15.234 -16.047 1 90.88 132 ARG A N 1
ATOM 1031 C CA . ARG A 1 132 ? 13.008 16.078 -16.766 1 90.88 132 ARG A CA 1
ATOM 1032 C C . ARG A 1 132 ? 11.57 15.594 -16.578 1 90.88 132 ARG A C 1
ATOM 1034 O O . ARG A 1 132 ? 11.281 14.414 -16.797 1 90.88 132 ARG A O 1
ATOM 1041 N N . MET A 1 133 ? 10.688 16.438 -16.312 1 87.69 133 MET A N 1
ATOM 1042 C CA . MET A 1 133 ? 9.336 16.094 -15.852 1 87.69 133 MET A CA 1
ATOM 1043 C C . MET A 1 133 ? 8.586 15.312 -16.922 1 87.69 133 MET A C 1
ATOM 1045 O O . MET A 1 133 ? 7.801 14.414 -16.594 1 87.69 133 MET A O 1
ATOM 1049 N N . HIS A 1 134 ? 8.812 15.594 -18.109 1 84.94 134 HIS A N 1
ATOM 1050 C CA . HIS A 1 134 ? 8.07 14.945 -19.188 1 84.94 134 HIS A CA 1
ATOM 1051 C C . HIS A 1 134 ? 8.617 13.547 -19.469 1 84.94 134 HIS A C 1
ATOM 1053 O O . HIS A 1 134 ? 7.977 12.758 -20.156 1 84.94 134 HIS A O 1
ATOM 1059 N N . GLN A 1 135 ? 9.773 13.203 -18.891 1 86.94 135 GLN A N 1
ATOM 1060 C CA . GLN A 1 135 ? 10.453 11.953 -19.203 1 86.94 135 GLN A CA 1
ATOM 1061 C C . GLN A 1 135 ? 10.391 10.984 -18.031 1 86.94 135 GLN A C 1
ATOM 1063 O O . GLN A 1 135 ? 10.836 9.836 -18.141 1 86.94 135 GLN A O 1
ATOM 1068 N N . ILE A 1 136 ? 9.844 11.414 -16.953 1 86.31 136 ILE A N 1
ATOM 1069 C CA . ILE A 1 136 ? 9.922 10.586 -15.758 1 86.31 136 ILE A CA 1
ATOM 1070 C C . ILE A 1 136 ? 8.625 9.789 -15.602 1 86.31 136 ILE A C 1
ATOM 1072 O O . ILE A 1 136 ? 7.594 10.148 -16.172 1 86.31 136 ILE A O 1
ATOM 1076 N N . SER A 1 137 ? 8.719 8.672 -14.875 1 80.12 137 SER A N 1
ATOM 1077 C CA . SER A 1 137 ? 7.57 7.809 -14.586 1 80.12 137 SER A CA 1
ATOM 1078 C C . SER A 1 137 ? 6.605 8.484 -13.617 1 80.12 137 SER A C 1
ATOM 1080 O O . SER A 1 137 ? 6.934 9.516 -13.023 1 80.12 137 SER A O 1
ATOM 1082 N N . ASP A 1 138 ? 5.41 7.91 -13.477 1 78.88 138 ASP A N 1
ATOM 1083 C CA . ASP A 1 138 ? 4.422 8.422 -12.523 1 78.88 138 ASP A CA 1
ATOM 1084 C C . ASP A 1 138 ? 4.953 8.375 -11.094 1 78.88 138 ASP A C 1
ATOM 1086 O O . ASP A 1 138 ? 4.707 9.281 -10.305 1 78.88 138 ASP A O 1
ATOM 1090 N N . GLY A 1 139 ? 5.668 7.328 -10.812 1 83.38 139 GLY A N 1
ATOM 1091 C CA . GLY A 1 139 ? 6.258 7.223 -9.484 1 83.38 139 GLY A CA 1
ATOM 1092 C C . GLY A 1 139 ? 7.305 8.281 -9.211 1 83.38 139 GLY A C 1
ATOM 1093 O O . GLY A 1 139 ? 7.352 8.852 -8.125 1 83.38 139 GLY A O 1
ATOM 1094 N N . GLN A 1 140 ? 8.062 8.5 -10.18 1 86.5 140 GLN A N 1
ATOM 1095 C CA . GLN A 1 140 ? 9.07 9.555 -10.055 1 86.5 140 GLN A CA 1
ATOM 1096 C C . GLN A 1 140 ? 8.422 10.93 -9.938 1 86.5 140 GLN A C 1
ATOM 1098 O O . GLN A 1 140 ? 8.859 11.758 -9.141 1 86.5 140 GLN A O 1
ATOM 1103 N N . ARG A 1 141 ? 7.492 11.07 -10.711 1 87.5 141 ARG A N 1
ATOM 1104 C CA . ARG A 1 141 ? 6.762 12.336 -10.664 1 87.5 141 ARG A CA 1
ATOM 1105 C C . ARG A 1 141 ? 6.184 12.586 -9.281 1 87.5 141 ARG A C 1
ATOM 1107 O O . ARG A 1 141 ? 6.254 13.711 -8.766 1 87.5 141 ARG A O 1
ATOM 1114 N N . ARG A 1 142 ? 5.676 11.57 -8.742 1 87.94 142 ARG A N 1
ATOM 1115 C CA . ARG A 1 142 ? 5.109 11.695 -7.398 1 87.94 142 ARG A CA 1
ATOM 1116 C C . ARG A 1 142 ? 6.18 12.086 -6.387 1 87.94 142 ARG A C 1
ATOM 1118 O O . ARG A 1 142 ? 5.941 12.922 -5.516 1 87.94 142 ARG A O 1
ATOM 1125 N N . ARG A 1 143 ? 7.266 11.523 -6.48 1 92.81 143 ARG A N 1
ATOM 1126 C CA . ARG A 1 143 ? 8.375 11.852 -5.586 1 92.81 143 ARG A CA 1
ATOM 1127 C C . ARG A 1 143 ? 8.75 13.328 -5.707 1 92.81 143 ARG A C 1
ATOM 1129 O O . ARG A 1 143 ? 8.945 14.008 -4.695 1 92.81 143 ARG A O 1
ATOM 1136 N N . VAL A 1 144 ? 8.812 13.789 -6.934 1 91.81 144 VAL A N 1
ATOM 1137 C CA . VAL A 1 144 ? 9.148 15.188 -7.172 1 91.81 144 VAL A CA 1
ATOM 1138 C C . VAL A 1 144 ? 8.078 16.094 -6.562 1 91.81 144 VAL A C 1
ATOM 1140 O O . VAL A 1 144 ? 8.391 17.078 -5.906 1 91.81 144 VAL A O 1
ATOM 1143 N N . GLN A 1 145 ? 6.867 15.711 -6.727 1 89.62 145 GLN A N 1
ATOM 1144 C CA . GLN A 1 145 ? 5.75 16.484 -6.191 1 89.62 145 GLN A CA 1
ATOM 1145 C C . GLN A 1 145 ? 5.82 16.562 -4.668 1 89.62 145 GLN A C 1
ATOM 1147 O O . GLN A 1 145 ? 5.523 17.609 -4.078 1 89.62 145 GLN A O 1
ATOM 1152 N N . LEU A 1 146 ? 6.164 15.508 -4.082 1 93.88 146 LEU A N 1
ATOM 1153 C CA . LEU A 1 146 ? 6.293 15.492 -2.627 1 93.88 146 LEU A CA 1
ATOM 1154 C C . LEU A 1 146 ? 7.398 16.438 -2.168 1 93.88 146 LEU A C 1
ATOM 1156 O O . LEU A 1 146 ? 7.23 17.172 -1.191 1 93.88 146 LEU A O 1
ATOM 1160 N N . VAL A 1 147 ? 8.5 16.391 -2.926 1 95 147 VAL A N 1
ATOM 1161 C CA . VAL A 1 147 ? 9.586 17.312 -2.6 1 95 147 VAL A CA 1
ATOM 1162 C C . VAL A 1 147 ? 9.086 18.75 -2.693 1 95 147 VAL A C 1
ATOM 1164 O O . VAL A 1 147 ? 9.281 19.547 -1.771 1 95 147 VAL A O 1
ATOM 1167 N N . MET A 1 148 ? 8.43 19.031 -3.744 1 92.5 148 MET A N 1
ATOM 1168 C CA . MET A 1 148 ? 7.906 20.375 -3.969 1 92.5 148 MET A CA 1
ATOM 1169 C C . MET A 1 148 ? 6.953 20.781 -2.852 1 92.5 148 MET A C 1
ATOM 1171 O O . MET A 1 148 ? 7.031 21.891 -2.338 1 92.5 148 MET A O 1
ATOM 1175 N N . GLY A 1 149 ? 6.117 19.891 -2.455 1 91.75 149 GLY A N 1
ATOM 1176 C CA . GLY A 1 149 ? 5.109 20.172 -1.448 1 91.75 149 GLY A CA 1
ATOM 1177 C C . GLY A 1 149 ? 5.688 20.359 -0.059 1 91.75 149 GLY A C 1
ATOM 1178 O O . GLY A 1 149 ? 5.082 21.016 0.787 1 91.75 149 GLY A O 1
ATOM 1179 N N . LEU A 1 150 ? 6.863 19.859 0.156 1 95.31 150 LEU A N 1
ATOM 1180 C CA . LEU A 1 150 ? 7.422 19.844 1.505 1 95.31 150 LEU A CA 1
ATOM 1181 C C . LEU A 1 150 ? 8.602 20.812 1.611 1 95.31 150 LEU A C 1
ATOM 1183 O O . LEU A 1 150 ? 9.258 20.875 2.654 1 95.31 150 LEU A O 1
ATOM 1187 N N . LEU A 1 151 ? 8.828 21.516 0.576 1 94 151 LEU A N 1
ATOM 1188 C CA . LEU A 1 151 ? 9.969 22.422 0.53 1 94 151 LEU A CA 1
ATOM 1189 C C . LEU A 1 151 ? 9.859 23.484 1.621 1 94 151 LEU A C 1
ATOM 1191 O O . LEU A 1 151 ? 10.836 23.75 2.326 1 94 151 LEU A O 1
ATOM 1195 N N . HIS A 1 152 ? 8.68 24.016 1.728 1 92.62 152 HIS A N 1
ATOM 1196 C CA . HIS A 1 152 ? 8.445 25.031 2.756 1 92.62 152 HIS A CA 1
ATOM 1197 C C . HIS A 1 152 ? 8.117 24.375 4.098 1 92.62 152 HIS A C 1
ATOM 1199 O O . HIS A 1 152 ? 7.32 23.438 4.16 1 92.62 152 HIS A O 1
ATOM 1205 N N . PRO A 1 153 ? 8.688 24.891 5.094 1 93.12 153 PRO A N 1
ATOM 1206 C CA . PRO A 1 153 ? 8.336 24.359 6.41 1 93.12 153 PRO A CA 1
ATOM 1207 C C . PRO A 1 153 ? 6.852 24.531 6.734 1 93.12 153 PRO A C 1
ATOM 1209 O O . PRO A 1 153 ? 6.262 25.562 6.434 1 93.12 153 PRO A O 1
ATOM 1212 N N . TRP A 1 154 ? 6.281 23.547 7.316 1 93.69 154 TRP A N 1
ATOM 1213 C CA . TRP A 1 154 ? 4.859 23.516 7.633 1 93.69 154 TRP A CA 1
ATOM 1214 C C . TRP A 1 154 ? 4.633 23.328 9.133 1 93.69 154 TRP A C 1
ATOM 1216 O O . TRP A 1 154 ? 5.5 22.812 9.836 1 93.69 154 TRP A O 1
ATOM 1226 N N . GLU A 1 155 ? 3.48 23.828 9.578 1 94.25 155 GLU A N 1
ATOM 1227 C CA . GLU A 1 155 ? 3.059 23.625 10.961 1 94.25 155 GLU A CA 1
ATOM 1228 C C . GLU A 1 155 ? 2.02 22.516 11.07 1 94.25 155 GLU A C 1
ATOM 1230 O O . GLU A 1 155 ? 1.993 21.766 12.055 1 94.25 155 GLU A O 1
ATOM 1235 N N . LEU A 1 156 ? 1.155 22.406 10.086 1 95.62 156 LEU A N 1
ATOM 1236 C CA . LEU A 1 156 ? 0.166 21.344 9.93 1 95.62 156 LEU A CA 1
ATOM 1237 C C . LEU A 1 156 ? 0.257 20.719 8.547 1 95.62 156 LEU A C 1
ATOM 1239 O O . LEU A 1 156 ? 0.146 21.406 7.535 1 95.62 156 LEU A O 1
ATOM 1243 N N . LEU A 1 157 ? 0.548 19.438 8.516 1 96.94 157 LEU A N 1
ATOM 1244 C CA . LEU A 1 157 ? 0.644 18.703 7.266 1 96.94 157 LEU A CA 1
ATOM 1245 C C . LEU A 1 157 ? -0.512 17.719 7.129 1 96.94 157 LEU A C 1
ATOM 1247 O O . LEU A 1 157 ? -0.74 16.891 8.016 1 96.94 157 LEU A O 1
ATOM 1251 N N . LEU A 1 158 ? -1.285 17.875 6.07 1 96.31 158 LEU A N 1
ATOM 1252 C CA . LEU A 1 158 ? -2.414 17.016 5.762 1 96.31 158 LEU A CA 1
ATOM 1253 C C . LEU A 1 158 ? -2.09 16.094 4.582 1 96.31 158 LEU A C 1
ATOM 1255 O O . LEU A 1 158 ? -1.847 16.578 3.471 1 96.31 158 LEU A O 1
ATOM 1259 N N . LEU A 1 159 ? -2.059 14.812 4.871 1 96.56 159 LEU A N 1
ATOM 1260 C CA . LEU A 1 159 ? -1.649 13.828 3.875 1 96.56 159 LEU A CA 1
ATOM 1261 C C . LEU A 1 159 ? -2.812 12.914 3.504 1 96.56 159 LEU A C 1
ATOM 1263 O O . LEU A 1 159 ? -3.465 12.344 4.383 1 96.56 159 LEU A O 1
ATOM 1267 N N . ASP A 1 160 ? -3.057 12.805 2.24 1 94.69 160 ASP A N 1
ATOM 1268 C CA . ASP A 1 160 ? -4.133 11.961 1.722 1 94.69 160 ASP A CA 1
ATOM 1269 C C . ASP A 1 160 ? -3.602 10.953 0.712 1 94.69 160 ASP A C 1
ATOM 1271 O O . ASP A 1 160 ? -3.416 11.273 -0.463 1 94.69 160 ASP A O 1
ATOM 1275 N N . GLU A 1 161 ? -3.334 9.695 1.163 1 92.12 161 GLU A N 1
ATOM 1276 C CA . GLU A 1 161 ? -2.883 8.562 0.367 1 92.12 161 GLU A CA 1
ATOM 1277 C C . GLU A 1 161 ? -1.623 8.898 -0.422 1 92.12 161 GLU A C 1
ATOM 1279 O O . GLU A 1 161 ? -1.529 8.602 -1.613 1 92.12 161 GLU A O 1
ATOM 1284 N N . VAL A 1 162 ? -0.638 9.477 0.22 1 90.69 162 VAL A N 1
ATOM 1285 C CA . VAL A 1 162 ? 0.46 10.078 -0.524 1 90.69 162 VAL A CA 1
ATOM 1286 C C . VAL A 1 162 ? 1.581 9.062 -0.715 1 90.69 162 VAL A C 1
ATOM 1288 O O . VAL A 1 162 ? 2.455 9.242 -1.566 1 90.69 162 VAL A O 1
ATOM 1291 N N . THR A 1 163 ? 1.549 7.988 0.037 1 89.12 163 THR A N 1
ATOM 1292 C CA . THR A 1 163 ? 2.697 7.09 -0.005 1 89.12 163 THR A CA 1
ATOM 1293 C C . THR A 1 163 ? 2.404 5.883 -0.891 1 89.12 163 THR A C 1
ATOM 1295 O O . THR A 1 163 ? 3.227 4.969 -0.992 1 89.12 163 THR A O 1
ATOM 1298 N N . VAL A 1 164 ? 1.347 5.836 -1.581 1 84.88 164 VAL A N 1
ATOM 1299 C CA . VAL A 1 164 ? 0.892 4.668 -2.328 1 84.88 164 VAL A CA 1
ATOM 1300 C C . VAL A 1 164 ? 1.875 4.359 -3.457 1 84.88 164 VAL A C 1
ATOM 1302 O O . VAL A 1 164 ? 2.123 3.193 -3.771 1 84.88 164 VAL A O 1
ATOM 1305 N N . ASP A 1 165 ? 2.547 5.398 -3.986 1 82 165 ASP A N 1
ATOM 1306 C CA . ASP A 1 165 ? 3.402 5.211 -5.156 1 82 165 ASP A CA 1
ATOM 1307 C C . ASP A 1 165 ? 4.867 5.09 -4.746 1 82 165 ASP A C 1
ATOM 1309 O O . ASP A 1 165 ? 5.746 4.949 -5.602 1 82 165 ASP A O 1
ATOM 1313 N N . LEU A 1 166 ? 5.094 5.133 -3.459 1 91.12 166 LEU A N 1
ATOM 1314 C CA . LEU A 1 166 ? 6.469 5.027 -2.984 1 91.12 166 LEU A CA 1
ATOM 1315 C C . LEU A 1 166 ? 6.859 3.57 -2.762 1 91.12 166 LEU A C 1
ATOM 1317 O O . LEU A 1 166 ? 6.039 2.764 -2.318 1 91.12 166 LEU A O 1
ATOM 1321 N N . ASP A 1 167 ? 8.133 3.266 -3.115 1 91.38 167 ASP A N 1
ATOM 1322 C CA . ASP A 1 167 ? 8.617 1.932 -2.771 1 91.38 167 ASP A CA 1
ATOM 1323 C C . ASP A 1 167 ? 8.875 1.812 -1.271 1 91.38 167 ASP A C 1
ATOM 1325 O O . ASP A 1 167 ? 8.664 2.768 -0.522 1 91.38 167 ASP A O 1
ATOM 1329 N N . VAL A 1 168 ? 9.328 0.668 -0.864 1 94.69 168 VAL A N 1
ATOM 1330 C CA . VAL A 1 168 ? 9.43 0.321 0.55 1 94.69 168 VAL A CA 1
ATOM 1331 C C . VAL A 1 168 ? 10.438 1.242 1.238 1 94.69 168 VAL A C 1
ATOM 1333 O O . VAL A 1 168 ? 10.148 1.809 2.295 1 94.69 168 VAL A O 1
ATOM 1336 N N . VAL A 1 169 ? 11.586 1.451 0.624 1 95.75 169 VAL A N 1
ATOM 1337 C CA . VAL A 1 169 ? 12.656 2.229 1.233 1 95.75 169 VAL A CA 1
ATOM 1338 C C . VAL A 1 169 ? 12.273 3.705 1.268 1 95.75 169 VAL A C 1
ATOM 1340 O O . VAL A 1 169 ? 12.383 4.359 2.307 1 95.75 169 VAL A O 1
ATOM 1343 N N . ALA A 1 170 ? 11.805 4.23 0.173 1 94.38 170 ALA A N 1
ATOM 1344 C CA . ALA A 1 170 ? 11.398 5.633 0.105 1 94.38 170 ALA A CA 1
ATOM 1345 C C . ALA A 1 170 ? 10.289 5.93 1.104 1 94.38 170 ALA A C 1
ATOM 1347 O O . ALA A 1 170 ? 10.281 6.98 1.747 1 94.38 170 ALA A O 1
ATOM 1348 N N . ARG A 1 171 ? 9.336 5.039 1.234 1 95.94 171 ARG A N 1
ATOM 1349 C CA . ARG A 1 171 ? 8.25 5.234 2.186 1 95.94 171 ARG A CA 1
ATOM 1350 C C . ARG A 1 171 ? 8.773 5.289 3.617 1 95.94 171 ARG A C 1
ATOM 1352 O O . ARG A 1 171 ? 8.398 6.172 4.391 1 95.94 171 ARG A O 1
ATOM 1359 N N . ALA A 1 172 ? 9.633 4.352 3.918 1 97.25 172 ALA A N 1
ATOM 1360 C CA . ALA A 1 172 ? 10.203 4.309 5.262 1 97.25 172 ALA A CA 1
ATOM 1361 C C . ALA A 1 172 ? 10.984 5.59 5.566 1 97.25 172 ALA A C 1
ATOM 1363 O O . ALA A 1 172 ? 10.828 6.172 6.645 1 97.25 172 ALA A O 1
ATOM 1364 N N . ASP A 1 173 ? 11.773 6.008 4.605 1 97.12 173 ASP A N 1
ATOM 1365 C CA . ASP A 1 173 ? 12.57 7.219 4.793 1 97.12 173 ASP A CA 1
ATOM 1366 C C . ASP A 1 173 ? 11.68 8.453 4.887 1 97.12 173 ASP A C 1
ATOM 1368 O O . ASP A 1 173 ? 11.938 9.359 5.684 1 97.12 173 ASP A O 1
ATOM 1372 N N . PHE A 1 174 ? 10.688 8.469 4.109 1 97.75 174 PHE A N 1
ATOM 1373 C CA . PHE A 1 174 ? 9.719 9.562 4.113 1 97.75 174 PHE A CA 1
ATOM 1374 C C . PHE A 1 174 ? 9.023 9.664 5.465 1 97.75 174 PHE A C 1
ATOM 1376 O O . PHE A 1 174 ? 8.961 10.75 6.055 1 97.75 174 PHE A O 1
ATOM 1383 N N . LEU A 1 175 ? 8.547 8.586 6 1 98.12 175 LEU A N 1
ATOM 1384 C CA . LEU A 1 175 ? 7.867 8.555 7.289 1 98.12 175 LEU A CA 1
ATOM 1385 C C . LEU A 1 175 ? 8.812 8.961 8.414 1 98.12 175 LEU A C 1
ATOM 1387 O O . LEU A 1 175 ? 8.414 9.648 9.352 1 98.12 175 LEU A O 1
ATOM 1391 N N . ASN A 1 176 ? 10.055 8.516 8.297 1 98.25 176 ASN A N 1
ATOM 1392 C CA . ASN A 1 176 ? 11.047 8.898 9.297 1 98.25 176 ASN A CA 1
ATOM 1393 C C . ASN A 1 176 ? 11.312 10.398 9.281 1 98.25 176 ASN A C 1
ATOM 1395 O O . ASN A 1 176 ? 11.414 11.031 10.336 1 98.25 176 ASN A O 1
ATOM 1399 N N . PHE A 1 177 ? 11.391 10.945 8.094 1 98.25 177 PHE A N 1
ATOM 1400 C CA . PHE A 1 177 ? 11.555 12.383 7.953 1 98.25 177 PHE A CA 1
ATOM 1401 C C . PHE A 1 177 ? 10.406 13.125 8.633 1 98.25 177 PHE A C 1
ATOM 1403 O O . PHE A 1 177 ? 10.641 14.062 9.398 1 98.25 177 PHE A O 1
ATOM 1410 N N . LEU A 1 178 ? 9.227 12.711 8.375 1 98.44 178 LEU A N 1
ATOM 1411 C CA . LEU A 1 178 ? 8.055 13.352 8.961 1 98.44 178 LEU A CA 1
ATOM 1412 C C . LEU A 1 178 ? 8.055 13.219 10.47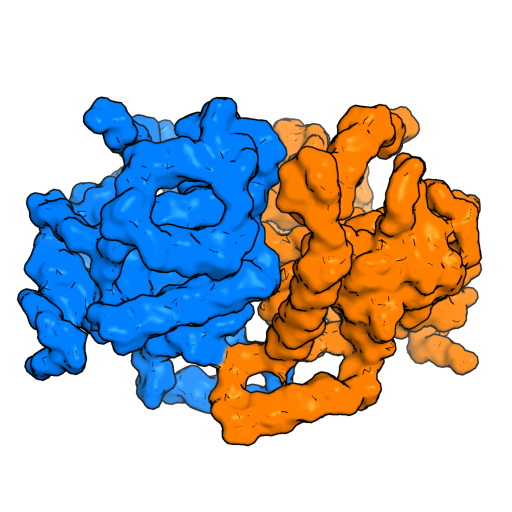7 1 98.44 178 LEU A C 1
ATOM 1414 O O . LEU A 1 178 ? 7.695 14.164 11.188 1 98.44 178 LEU A O 1
ATOM 1418 N N . LYS A 1 179 ? 8.438 12.078 10.945 1 98.5 179 LYS A N 1
ATOM 1419 C CA . LYS A 1 179 ? 8.516 11.852 12.383 1 98.5 179 LYS A CA 1
ATOM 1420 C C . LYS A 1 179 ? 9.492 12.812 13.047 1 98.5 179 LYS A C 1
ATOM 1422 O O . LYS A 1 179 ? 9.164 13.445 14.055 1 98.5 179 LYS A O 1
ATOM 1427 N N . ILE A 1 180 ? 10.625 12.953 12.438 1 97.81 180 ILE A N 1
ATOM 1428 C CA . ILE A 1 180 ? 11.648 13.836 12.977 1 97.81 180 ILE A CA 1
ATOM 1429 C C . ILE A 1 180 ? 11.133 15.273 12.992 1 97.81 180 ILE A C 1
ATOM 1431 O O . ILE A 1 180 ? 11.312 15.992 13.977 1 97.81 180 ILE A O 1
ATOM 1435 N N . GLU A 1 181 ? 10.43 15.703 11.914 1 97 181 GLU A N 1
ATOM 1436 C CA . GLU A 1 181 ? 9.852 17.047 11.844 1 97 181 GLU A CA 1
ATOM 1437 C C . GLU A 1 181 ? 8.906 17.297 13.008 1 97 181 GLU A C 1
ATOM 1439 O O . GLU A 1 181 ? 8.922 18.375 13.609 1 97 181 GLU A O 1
ATOM 1444 N N . THR A 1 182 ? 8.102 16.344 13.391 1 97.69 182 THR A N 1
ATOM 1445 C CA . THR A 1 182 ? 7.113 16.516 14.453 1 97.69 182 THR A CA 1
ATOM 1446 C C . THR A 1 182 ? 7.781 16.516 15.82 1 97.69 182 THR A C 1
ATOM 1448 O O . THR A 1 182 ? 7.387 17.266 16.719 1 97.69 182 THR A O 1
ATOM 1451 N N . GLU A 1 183 ? 8.781 15.711 15.969 1 97.12 183 GLU A N 1
ATOM 1452 C CA . GLU A 1 183 ? 9.453 15.586 17.25 1 97.12 183 GLU A CA 1
ATOM 1453 C C . GLU A 1 183 ? 10.352 16.781 17.531 1 97.12 183 GLU A C 1
ATOM 1455 O O . GLU A 1 183 ? 10.445 17.25 18.672 1 97.12 183 GLU A O 1
ATOM 1460 N N . GLU A 1 184 ? 10.938 17.328 16.484 1 95.88 184 GLU A N 1
ATOM 1461 C CA . GLU A 1 184 ? 11.914 18.406 16.672 1 95.88 184 GLU A CA 1
ATOM 1462 C C . GLU A 1 184 ? 11.234 19.766 16.625 1 95.88 184 GLU A C 1
ATOM 1464 O O . GLU A 1 184 ? 11.609 20.688 17.375 1 95.88 184 GLU A O 1
ATOM 1469 N N . ARG A 1 185 ? 10.227 19.953 15.773 1 95.06 185 ARG A N 1
ATOM 1470 C CA . ARG A 1 185 ? 9.664 21.281 15.531 1 95.06 185 ARG A CA 1
ATOM 1471 C C . ARG A 1 185 ? 8.273 21.391 16.141 1 95.06 185 ARG A C 1
ATOM 1473 O O . ARG A 1 185 ? 7.699 22.484 16.188 1 95.06 185 ARG A O 1
ATOM 1480 N N . GLY A 1 186 ? 7.695 20.266 16.531 1 95.94 186 GLY A N 1
ATOM 1481 C CA . GLY A 1 186 ? 6.363 20.297 17.109 1 95.94 186 GLY A CA 1
ATOM 1482 C C . GLY A 1 186 ? 5.266 20.469 16.078 1 95.94 186 GLY A C 1
ATOM 1483 O O . GLY A 1 186 ? 4.184 20.969 16.406 1 95.94 186 GLY A O 1
ATOM 1484 N N . CYS A 1 187 ? 5.566 20.188 14.844 1 96.19 187 CYS A N 1
ATOM 1485 C CA . CYS A 1 187 ? 4.539 20.25 13.805 1 96.19 187 CYS A CA 1
ATOM 1486 C C . CYS A 1 187 ? 3.58 19.078 13.914 1 96.19 187 CYS A C 1
ATOM 1488 O O . CYS A 1 187 ? 3.895 18.062 14.555 1 96.19 187 CYS A O 1
ATOM 1490 N N . THR A 1 188 ? 2.371 19.25 13.336 1 97.75 188 THR A N 1
ATOM 1491 C CA . THR A 1 188 ? 1.302 18.266 13.461 1 97.75 188 THR A CA 1
ATOM 1492 C C . THR A 1 188 ? 0.985 17.641 12.109 1 97.75 188 THR A C 1
ATOM 1494 O O . THR A 1 188 ? 1.056 18.312 11.078 1 97.75 188 THR A O 1
ATOM 1497 N N . ILE A 1 189 ? 0.671 16.359 12.102 1 98.31 189 ILE A N 1
ATOM 1498 C CA . ILE A 1 189 ? 0.351 15.648 10.867 1 98.31 189 ILE A CA 1
ATOM 1499 C C . ILE A 1 189 ? -0.979 14.914 11.023 1 98.31 189 ILE A C 1
ATOM 1501 O O . ILE A 1 189 ? -1.24 14.297 12.055 1 98.31 189 ILE A O 1
ATOM 1505 N N . VAL A 1 190 ? -1.864 15.086 10.047 1 98.12 190 VAL A N 1
ATOM 1506 C CA . VAL A 1 190 ? -3.027 14.227 9.859 1 98.12 190 VAL A CA 1
ATOM 1507 C C . VAL A 1 190 ? -2.873 13.422 8.57 1 98.12 190 VAL A C 1
ATOM 1509 O O . VAL A 1 190 ? -2.711 13.992 7.492 1 98.12 190 VAL A O 1
ATOM 1512 N N . TYR A 1 191 ? -2.908 12.086 8.727 1 98.31 191 TYR A N 1
ATOM 1513 C CA . TYR A 1 191 ? -2.549 11.211 7.617 1 98.31 191 TYR A CA 1
ATOM 1514 C C . TYR A 1 191 ? -3.629 10.164 7.371 1 98.31 191 TYR A C 1
ATOM 1516 O O . TYR A 1 191 ? -3.914 9.344 8.242 1 98.31 191 TYR A O 1
ATOM 1524 N N . ALA A 1 192 ? -4.293 10.227 6.207 1 97.06 192 ALA A N 1
ATOM 1525 C CA . ALA A 1 192 ? -5.23 9.203 5.754 1 97.06 192 ALA A CA 1
ATOM 1526 C C . ALA A 1 192 ? -4.57 8.266 4.742 1 97.06 192 ALA A C 1
ATOM 1528 O O . ALA A 1 192 ? -4.066 8.711 3.711 1 97.06 192 ALA A O 1
ATOM 1529 N N . THR A 1 193 ? -4.566 6.922 5.059 1 95.38 193 THR A N 1
ATOM 1530 C CA . THR A 1 193 ? -3.945 5.961 4.152 1 95.38 193 THR A CA 1
ATOM 1531 C C . THR A 1 193 ? -4.539 4.57 4.352 1 95.38 193 THR A C 1
ATOM 1533 O O . THR A 1 193 ? -5.129 4.285 5.398 1 95.38 193 THR A O 1
ATOM 1536 N N . HIS A 1 194 ? -4.402 3.785 3.314 1 93.88 194 HIS A N 1
ATOM 1537 C CA . HIS A 1 194 ? -4.785 2.381 3.4 1 93.88 194 HIS A CA 1
ATOM 1538 C C . HIS A 1 194 ? -3.562 1.484 3.561 1 93.88 194 HIS A C 1
ATOM 1540 O O . HIS A 1 194 ? -3.689 0.259 3.619 1 93.88 194 HIS A O 1
ATOM 1546 N N . ILE A 1 195 ? -2.467 2 3.623 1 95.12 195 ILE A N 1
ATOM 1547 C CA . ILE A 1 195 ? -1.223 1.267 3.83 1 95.12 195 ILE A CA 1
ATOM 1548 C C . ILE A 1 195 ? -0.662 1.585 5.215 1 95.12 195 ILE A C 1
ATOM 1550 O O . ILE A 1 195 ? -0.327 2.736 5.508 1 95.12 195 ILE A O 1
ATOM 1554 N N . PHE A 1 196 ? -0.495 0.549 6.031 1 96.75 196 PHE A N 1
ATOM 1555 C CA . PHE A 1 196 ? -0.135 0.792 7.422 1 96.75 196 PHE A CA 1
ATOM 1556 C C . PHE A 1 196 ? 1.303 0.365 7.695 1 96.75 196 PHE A C 1
ATOM 1558 O O . PHE A 1 196 ? 1.798 0.509 8.812 1 96.75 196 PHE A O 1
ATOM 1565 N N . ASP A 1 197 ? 2.025 -0.089 6.637 1 95.81 197 ASP A N 1
ATOM 1566 C CA . ASP A 1 197 ? 3.43 -0.456 6.781 1 95.81 197 ASP A CA 1
ATOM 1567 C C . ASP A 1 197 ? 4.242 0.705 7.352 1 95.81 197 ASP A C 1
ATOM 1569 O O . ASP A 1 197 ? 4.293 1.785 6.758 1 95.81 197 ASP A O 1
ATOM 1573 N N . GLY A 1 198 ? 4.84 0.477 8.516 1 95.88 198 GLY A N 1
ATOM 1574 C CA . GLY A 1 198 ? 5.711 1.482 9.109 1 95.88 198 GLY A CA 1
ATOM 1575 C C . GLY A 1 198 ? 4.973 2.469 9.992 1 95.88 198 GLY A C 1
ATOM 1576 O O . GLY A 1 198 ? 5.586 3.365 10.57 1 95.88 198 GLY A O 1
ATOM 1577 N N . LEU A 1 199 ? 3.686 2.283 10.18 1 97.69 199 LEU A N 1
ATOM 1578 C CA . LEU A 1 199 ? 2.912 3.293 10.898 1 97.69 199 LEU A CA 1
ATOM 1579 C C . LEU A 1 199 ? 2.682 2.879 12.344 1 97.69 199 LEU A C 1
ATOM 1581 O O . LEU A 1 199 ? 2.281 3.699 13.172 1 97.69 199 LEU A O 1
ATOM 1585 N N . GLY A 1 200 ? 2.957 1.653 12.617 1 95.69 200 GLY A N 1
ATOM 1586 C CA . GLY A 1 200 ? 2.73 1.166 13.969 1 95.69 200 GLY A CA 1
ATOM 1587 C C . GLY A 1 200 ? 3.51 1.934 15.023 1 95.69 200 GLY A C 1
ATOM 1588 O O . GLY A 1 200 ? 2.949 2.35 16.031 1 95.69 200 GLY A O 1
ATOM 1589 N N . ASP A 1 201 ? 4.75 2.178 14.758 1 95.94 201 ASP A N 1
ATOM 1590 C CA . ASP A 1 201 ? 5.621 2.891 15.688 1 95.94 201 ASP A CA 1
ATOM 1591 C C . ASP A 1 201 ? 5.652 4.387 15.375 1 95.94 201 ASP A C 1
ATOM 1593 O O . ASP A 1 201 ? 6.34 5.152 16.047 1 95.94 201 ASP A O 1
ATOM 1597 N N . TRP A 1 202 ? 4.918 4.793 14.406 1 98 202 TRP A N 1
ATOM 1598 C CA . TRP A 1 202 ? 4.984 6.145 13.875 1 98 202 TRP A CA 1
ATOM 1599 C C . TRP A 1 202 ? 3.861 7.012 14.438 1 98 202 TRP A C 1
ATOM 1601 O O . TRP A 1 202 ? 4.09 8.164 14.82 1 98 202 TRP A O 1
ATOM 1611 N N . ALA A 1 203 ? 2.701 6.453 14.625 1 98.25 203 ALA A N 1
ATOM 1612 C CA . ALA A 1 203 ? 1.499 7.199 14.984 1 98.25 203 ALA A CA 1
ATOM 1613 C C . ALA A 1 203 ? 1.484 7.535 16.469 1 98.25 203 ALA A C 1
ATOM 1615 O O . ALA A 1 203 ? 1.851 6.703 17.312 1 98.25 203 ALA A O 1
ATOM 1616 N N . THR A 1 204 ? 1.071 8.758 16.828 1 98.25 204 THR A N 1
ATOM 1617 C CA . THR A 1 204 ? 0.821 9.133 18.219 1 98.25 204 THR A CA 1
ATOM 1618 C C . THR A 1 204 ? -0.666 9.031 18.547 1 98.25 204 THR A C 1
ATOM 1620 O O . THR A 1 204 ? -1.039 8.797 19.703 1 98.25 204 THR A O 1
ATOM 1623 N N . HIS A 1 205 ? -1.467 9.281 17.516 1 98.5 205 HIS A N 1
ATOM 1624 C CA . HIS A 1 205 ? -2.918 9.219 17.656 1 98.5 205 HIS A CA 1
ATOM 1625 C C . HIS A 1 205 ? -3.549 8.445 16.5 1 98.5 205 HIS A C 1
ATOM 1627 O O . HIS A 1 205 ? -3.027 8.453 15.383 1 98.5 205 HIS A O 1
ATOM 1633 N N . ILE A 1 206 ? -4.625 7.762 16.766 1 98.31 206 ILE A N 1
ATOM 1634 C CA . ILE A 1 206 ? -5.422 7.047 15.773 1 98.31 206 ILE A CA 1
ATOM 1635 C C . ILE A 1 206 ? -6.887 7.465 15.883 1 98.31 206 ILE A C 1
ATOM 1637 O O . ILE A 1 206 ? -7.484 7.363 16.953 1 98.31 206 ILE A O 1
ATOM 1641 N N . ALA A 1 207 ? -7.422 7.98 14.797 1 98 207 ALA A N 1
ATOM 1642 C CA . ALA A 1 207 ? -8.82 8.414 14.758 1 98 207 ALA A CA 1
ATOM 1643 C C . ALA A 1 207 ? -9.648 7.512 13.859 1 98 207 ALA A C 1
ATOM 1645 O O . ALA A 1 207 ? -9.203 7.113 12.781 1 98 207 ALA A O 1
ATOM 1646 N N . HIS A 1 208 ? -10.773 7.121 14.344 1 97.81 208 HIS A N 1
ATOM 1647 C CA . HIS A 1 208 ? -11.742 6.309 13.609 1 97.81 208 HIS A CA 1
ATOM 1648 C C . HIS A 1 208 ? -12.867 7.168 13.047 1 97.81 208 HIS A C 1
ATOM 1650 O O . HIS A 1 208 ? -13.648 7.754 13.805 1 97.81 208 HIS A O 1
ATOM 1656 N N . VAL A 1 209 ? -12.914 7.234 11.719 1 96.25 209 VAL A N 1
ATOM 1657 C CA . VAL A 1 209 ? -13.938 8.016 11.047 1 96.25 209 VAL A CA 1
ATOM 1658 C C . VAL A 1 209 ? -14.891 7.086 10.305 1 96.25 209 VAL A C 1
ATOM 1660 O O . VAL A 1 209 ? -14.453 6.223 9.539 1 96.25 209 VAL A O 1
ATOM 1663 N N . ALA A 1 210 ? -16.141 7.238 10.547 1 94.06 210 ALA A N 1
ATOM 1664 C CA . ALA A 1 210 ? -17.172 6.461 9.867 1 94.06 210 ALA A CA 1
ATOM 1665 C C . ALA A 1 210 ? -18.453 7.273 9.703 1 94.06 210 ALA A C 1
ATOM 1667 O O . ALA A 1 210 ? -18.844 8.008 10.617 1 94.06 210 ALA A O 1
ATOM 1668 N N . ASP A 1 211 ? -19.078 7.191 8.57 1 87.75 211 ASP A N 1
ATOM 1669 C CA . ASP A 1 211 ? -20.359 7.832 8.281 1 87.75 211 ASP A CA 1
ATOM 1670 C C . ASP A 1 211 ? -20.297 9.328 8.57 1 87.75 211 ASP A C 1
ATOM 1672 O O . ASP A 1 211 ? -21.219 9.883 9.172 1 87.75 211 ASP A O 1
ATOM 1676 N N . GLY A 1 212 ? -19.125 9.906 8.297 1 87.94 212 GLY A N 1
ATOM 1677 C CA . GLY A 1 212 ? -18.969 11.344 8.414 1 87.94 212 GLY A CA 1
ATOM 1678 C C . GLY A 1 212 ? -18.719 11.797 9.844 1 87.94 212 GLY A C 1
ATOM 1679 O O . GLY A 1 212 ? -18.688 13 10.125 1 87.94 212 GLY A O 1
ATOM 1680 N N . LYS A 1 213 ? -18.562 10.859 10.75 1 91.31 213 LYS A N 1
ATOM 1681 C CA . LYS A 1 213 ? -18.312 11.164 12.148 1 91.31 213 LYS A CA 1
ATOM 1682 C C . LYS A 1 213 ? -16.953 10.625 12.594 1 91.31 213 LYS A C 1
ATOM 1684 O O . LYS A 1 213 ? -16.438 9.672 12.008 1 91.31 213 LYS A O 1
ATOM 1689 N N . CYS A 1 214 ? -16.359 11.352 13.508 1 92.69 214 CYS A N 1
ATOM 1690 C CA . CYS A 1 214 ? -15.227 10.781 14.219 1 92.69 214 CYS A CA 1
ATOM 1691 C C . CYS A 1 214 ? -15.695 9.945 15.406 1 92.69 214 CYS A C 1
ATOM 1693 O O . CYS A 1 214 ? -16.109 10.492 16.438 1 92.69 214 CYS A O 1
ATOM 1695 N N . LEU A 1 215 ? -15.656 8.711 15.273 1 92.56 215 LEU A N 1
ATOM 1696 C CA . LEU A 1 215 ? -16.188 7.82 16.297 1 92.56 215 LEU A CA 1
ATOM 1697 C C . LEU A 1 215 ? -15.266 7.801 17.516 1 92.56 215 LEU A C 1
ATOM 1699 O O . LEU A 1 215 ? -15.734 7.629 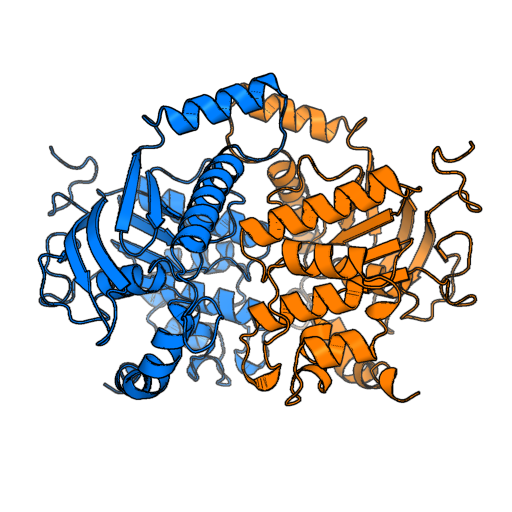18.656 1 92.56 215 LEU A O 1
ATOM 1703 N N . SER A 1 216 ? -14 7.934 17.281 1 94.25 216 SER A N 1
ATOM 1704 C CA . SER A 1 216 ? -13.039 7.977 18.375 1 94.25 216 SER A CA 1
ATOM 1705 C C . SER A 1 216 ? -11.695 8.539 17.922 1 94.25 216 SER A C 1
ATOM 1707 O O . SER A 1 216 ? -11.352 8.453 16.734 1 94.25 216 SER A O 1
ATOM 1709 N N . ILE A 1 217 ? -11.031 9.141 18.766 1 95.81 217 ILE A N 1
ATOM 1710 C CA . ILE A 1 217 ? -9.633 9.531 18.641 1 95.81 217 ILE A CA 1
ATOM 1711 C C . ILE A 1 217 ? -8.859 9.086 19.875 1 95.81 217 ILE A C 1
ATOM 1713 O O . ILE A 1 217 ? -9.258 9.391 21 1 95.81 217 ILE A O 1
ATOM 1717 N N . ASN A 1 218 ? -7.816 8.383 19.641 1 97.44 218 ASN A N 1
ATOM 1718 C CA . ASN A 1 218 ? -7.145 7.723 20.75 1 97.44 218 ASN A CA 1
ATOM 1719 C C . ASN A 1 218 ? -5.645 8.023 20.75 1 97.44 218 ASN A C 1
ATOM 1721 O O . ASN A 1 218 ? -5 8 19.703 1 97.44 218 ASN A O 1
ATOM 1725 N N . ASP A 1 219 ? -5.176 8.391 21.938 1 97.62 219 ASP A N 1
ATOM 1726 C CA . ASP A 1 219 ? -3.736 8.461 22.188 1 97.62 219 ASP A CA 1
ATOM 1727 C C . ASP A 1 219 ? -3.131 7.059 22.281 1 97.62 219 ASP A C 1
ATOM 1729 O O . ASP A 1 219 ? -3.537 6.262 23.125 1 97.62 219 ASP A O 1
ATOM 1733 N N . VAL A 1 220 ? -2.146 6.797 21.422 1 97.19 220 VAL A N 1
ATOM 1734 C CA . VAL A 1 220 ? -1.579 5.453 21.344 1 97.19 220 VAL A CA 1
ATOM 1735 C C . VAL A 1 220 ? -0.978 5.059 22.688 1 97.19 220 VAL A C 1
ATOM 1737 O O . VAL A 1 220 ? -0.992 3.885 23.062 1 97.19 220 VAL A O 1
ATOM 1740 N N . SER A 1 221 ? -0.497 5.992 23.406 1 95.12 221 SER A N 1
ATOM 1741 C CA . SER A 1 221 ? 0.126 5.723 24.703 1 95.12 221 SER A CA 1
ATOM 1742 C C . SER A 1 221 ? -0.915 5.336 25.75 1 95.12 221 SER A C 1
ATOM 1744 O O . SER A 1 221 ? -0.576 4.773 26.797 1 95.12 221 SER A O 1
ATOM 1746 N N . ASN A 1 222 ? -2.125 5.68 25.531 1 95.75 222 ASN A N 1
ATOM 1747 C CA . ASN A 1 222 ? -3.238 5.359 26.422 1 95.75 222 ASN A CA 1
ATOM 1748 C C . ASN A 1 222 ? -4.461 4.891 25.625 1 95.75 222 ASN A C 1
ATOM 1750 O O . ASN A 1 222 ? -5.484 5.582 25.594 1 95.75 222 ASN A O 1
ATOM 1754 N N . PHE A 1 223 ? -4.328 3.732 25.078 1 97.5 223 PHE A N 1
ATOM 1755 C CA . PHE A 1 223 ? -5.344 3.168 24.203 1 97.5 223 PHE A CA 1
ATOM 1756 C C . PHE A 1 223 ? -5.629 1.716 24.562 1 97.5 223 PHE A C 1
ATOM 1758 O O . PHE A 1 223 ? -5.047 0.799 23.969 1 97.5 223 PHE A O 1
ATOM 1765 N N . PRO A 1 224 ? -6.578 1.469 25.484 1 97.69 224 PRO A N 1
ATOM 1766 C CA . PRO A 1 224 ? -6.832 0.128 26.016 1 97.69 224 PRO A CA 1
ATOM 1767 C C . PRO A 1 224 ? -7.148 -0.891 24.922 1 97.69 224 PRO A C 1
ATOM 1769 O O . PRO A 1 224 ? -6.645 -2.016 24.953 1 97.69 224 PRO A O 1
ATOM 1772 N N . GLU A 1 225 ? -7.965 -0.496 24 1 97.75 225 GLU A N 1
ATOM 1773 C CA . GLU A 1 225 ? -8.312 -1.416 22.922 1 97.75 225 GLU A CA 1
ATOM 1774 C C . GLU A 1 225 ? -7.078 -1.848 22.141 1 97.75 225 GLU A C 1
ATOM 1776 O O . GLU A 1 225 ? -6.93 -3.025 21.812 1 97.75 225 GLU A O 1
ATOM 1781 N N . PHE A 1 226 ? -6.234 -0.928 21.891 1 97.81 226 PHE A N 1
ATOM 1782 C CA . PHE A 1 226 ? -5 -1.21 21.156 1 97.81 226 PHE A CA 1
ATOM 1783 C C . PHE A 1 226 ? -4.074 -2.09 21.984 1 97.81 226 PHE A C 1
ATOM 1785 O O . PHE A 1 226 ? -3.445 -3.01 21.453 1 97.81 226 PHE A O 1
ATOM 1792 N N . GLU A 1 227 ? -4.016 -1.871 23.25 1 97.44 227 GLU A N 1
ATOM 1793 C CA . GLU A 1 227 ? -3.203 -2.688 24.156 1 97.44 227 GLU A CA 1
ATOM 1794 C C . GLU A 1 227 ? -3.689 -4.133 24.172 1 97.44 227 GLU A C 1
ATOM 1796 O O . GLU A 1 227 ? -2.883 -5.066 24.203 1 97.44 227 GLU A O 1
ATOM 1801 N N . ALA A 1 228 ? -4.945 -4.27 24.172 1 98 228 ALA A N 1
ATOM 1802 C CA . ALA A 1 228 ? -5.516 -5.617 24.156 1 98 228 ALA A CA 1
ATOM 1803 C C . ALA A 1 228 ? -5.121 -6.363 22.875 1 98 228 ALA A C 1
ATOM 1805 O O . ALA A 1 228 ? -4.82 -7.559 22.922 1 98 228 ALA A O 1
ATOM 1806 N N . ILE A 1 229 ? -5.113 -5.664 21.797 1 97.81 229 ILE A N 1
ATOM 1807 C CA . ILE A 1 229 ? -4.746 -6.273 20.531 1 97.81 229 ILE A CA 1
ATOM 1808 C C . ILE A 1 229 ? -3.264 -6.637 20.531 1 97.81 229 ILE A C 1
ATOM 1810 O O . ILE A 1 229 ? -2.879 -7.715 20.078 1 97.81 229 ILE A O 1
ATOM 1814 N N . LYS A 1 230 ? -2.451 -5.758 21.047 1 96.62 230 LYS A N 1
ATOM 1815 C CA . LYS A 1 230 ? -1.025 -6.051 21.172 1 96.62 230 LYS A CA 1
ATOM 1816 C C . LYS A 1 230 ? -0.792 -7.316 21.984 1 96.62 230 LYS A C 1
ATOM 1818 O O . LYS A 1 230 ? 0.022 -8.164 21.609 1 96.62 230 LYS A O 1
ATOM 1823 N N . GLU A 1 231 ? -1.502 -7.438 23.062 1 96.56 231 GLU A N 1
ATOM 1824 C CA . GLU A 1 231 ? -1.366 -8.602 23.938 1 96.56 231 GLU A CA 1
ATOM 1825 C C . GLU A 1 231 ? -1.805 -9.875 23.219 1 96.56 231 GLU A C 1
ATOM 1827 O O . GLU A 1 231 ? -1.144 -10.914 23.328 1 96.56 231 GLU A O 1
ATOM 1832 N N . LYS A 1 232 ? -2.859 -9.797 22.562 1 96.94 232 LYS A N 1
ATOM 1833 C CA . LYS A 1 232 ? -3.334 -10.945 21.797 1 96.94 232 LYS A CA 1
ATOM 1834 C C . LYS A 1 232 ? -2.303 -11.383 20.766 1 96.94 232 LYS A C 1
ATOM 1836 O O . LYS A 1 232 ? -2.062 -12.578 20.578 1 96.94 232 LYS A O 1
ATOM 1841 N N . HIS A 1 233 ? -1.731 -10.406 20.078 1 95.75 233 HIS A N 1
ATOM 1842 C CA . HIS A 1 233 ? -0.702 -10.695 19.094 1 95.75 233 HIS A CA 1
ATOM 1843 C C . HIS A 1 233 ? 0.482 -11.422 19.719 1 95.75 233 HIS A C 1
ATOM 1845 O O . HIS A 1 233 ? 1.025 -12.359 19.141 1 95.75 233 HIS A O 1
ATOM 1851 N N . LYS A 1 234 ? 0.828 -10.969 20.859 1 93.12 234 LYS A N 1
ATOM 1852 C CA . LYS A 1 234 ? 1.94 -11.586 21.578 1 93.12 234 LYS A CA 1
ATOM 1853 C C . LYS A 1 234 ? 1.629 -13.039 21.922 1 93.12 234 LYS A C 1
ATOM 1855 O O . LYS A 1 234 ? 2.445 -13.93 21.688 1 93.12 234 LYS A O 1
ATOM 1860 N N . ILE A 1 235 ? 0.45 -13.297 22.391 1 94.81 235 ILE A N 1
ATOM 1861 C CA . ILE A 1 235 ? 0.038 -14.633 22.812 1 94.81 235 ILE A CA 1
ATOM 1862 C C . ILE A 1 235 ? -0.018 -15.57 21.609 1 94.81 235 ILE A C 1
ATOM 1864 O O . ILE A 1 235 ? 0.462 -16.703 21.672 1 94.81 235 ILE A O 1
ATOM 1868 N N . GLU A 1 236 ? -0.489 -15.039 20.578 1 95.5 236 GLU A N 1
ATOM 1869 C CA . GLU A 1 236 ? -0.687 -15.867 19.391 1 95.5 236 GLU A CA 1
ATOM 1870 C C . GLU A 1 236 ? 0.55 -15.852 18.5 1 95.5 236 GLU A C 1
ATOM 1872 O O . GLU A 1 236 ? 0.573 -16.5 17.453 1 95.5 236 GLU A O 1
ATOM 1877 N N . GLN A 1 237 ? 1.565 -15.117 18.812 1 92.94 237 GLN A N 1
ATOM 1878 C CA . GLN A 1 237 ? 2.807 -14.992 18.047 1 92.94 237 GLN A CA 1
ATOM 1879 C C . GLN A 1 237 ? 2.537 -14.547 16.625 1 92.94 237 GLN A C 1
ATOM 1881 O O . GLN A 1 237 ? 3.059 -15.133 15.672 1 92.94 237 GLN A O 1
ATOM 1886 N N . ARG A 1 238 ? 1.689 -13.523 16.578 1 95 238 ARG A N 1
ATOM 1887 C CA . ARG A 1 238 ? 1.371 -12.977 15.258 1 95 238 ARG A CA 1
ATOM 1888 C C . ARG A 1 238 ? 2.533 -12.148 14.719 1 95 238 ARG A C 1
ATOM 1890 O O . ARG A 1 238 ? 3.215 -11.453 15.477 1 95 238 ARG A O 1
ATOM 1897 N N . ILE A 1 239 ? 2.666 -12.219 13.398 1 95.31 239 ILE A N 1
ATOM 1898 C CA . ILE A 1 239 ? 3.768 -11.516 12.758 1 95.31 239 ILE A CA 1
ATOM 1899 C C . ILE A 1 239 ? 3.273 -10.18 12.211 1 95.31 239 ILE A C 1
ATOM 1901 O O . ILE A 1 239 ? 4.02 -9.195 12.188 1 95.31 239 ILE A O 1
ATOM 1905 N N . ASP A 1 240 ? 2.053 -10.078 11.828 1 96.12 240 ASP A N 1
ATOM 1906 C CA . ASP A 1 240 ? 1.474 -8.852 11.297 1 96.12 240 ASP A CA 1
ATOM 1907 C C . ASP A 1 240 ? 1.395 -7.766 12.367 1 96.12 240 ASP A C 1
ATOM 1909 O O . ASP A 1 240 ? 1.438 -8.062 13.562 1 96.12 240 ASP A O 1
ATOM 1913 N N . SER A 1 241 ? 1.312 -6.527 11.977 1 96.69 241 SER A N 1
ATOM 1914 C CA . SER A 1 241 ? 1.246 -5.387 12.883 1 96.69 241 SER A CA 1
ATOM 1915 C C . SER A 1 241 ? -0.086 -5.344 13.625 1 96.69 241 SER A C 1
ATOM 1917 O O . SER A 1 241 ? -1.147 -5.477 13.016 1 96.69 241 SER A O 1
ATOM 1919 N N . PRO A 1 242 ? -0.019 -5.094 14.945 1 97.25 242 PRO A N 1
ATOM 1920 C CA . PRO A 1 242 ? -1.268 -4.895 15.688 1 97.25 242 PRO A CA 1
ATOM 1921 C C . PRO A 1 242 ? -2.082 -3.713 15.164 1 97.25 242 PRO A C 1
ATOM 1923 O O . PRO A 1 242 ? -3.309 -3.703 15.289 1 97.25 242 PRO A O 1
ATOM 1926 N N . LEU A 1 243 ? -1.437 -2.715 14.625 1 97.75 243 LEU A N 1
ATOM 1927 C CA . LEU A 1 243 ? -2.158 -1.579 14.062 1 97.75 243 LEU A CA 1
ATOM 1928 C C . LEU A 1 243 ? -3.057 -2.023 12.914 1 97.75 243 LEU A C 1
ATOM 1930 O O . LEU A 1 243 ? -4.215 -1.604 12.828 1 97.75 243 LEU A O 1
ATOM 1934 N N . THR A 1 244 ? -2.535 -2.865 12.062 1 96.88 244 THR A N 1
ATOM 1935 C CA . THR A 1 244 ? -3.32 -3.377 10.945 1 96.88 244 THR A CA 1
ATOM 1936 C C . THR A 1 244 ? -4.539 -4.145 11.445 1 96.88 244 THR A C 1
ATOM 1938 O O . THR A 1 244 ? -5.637 -3.998 10.906 1 96.88 244 THR A O 1
ATOM 1941 N N . SER A 1 245 ? -4.348 -4.918 12.469 1 97.31 245 SER A N 1
ATOM 1942 C CA . SER A 1 245 ? -5.445 -5.691 13.039 1 97.31 245 SER A CA 1
ATOM 1943 C C . SER A 1 245 ? -6.523 -4.781 13.617 1 97.31 245 SER A C 1
ATOM 1945 O O . SER A 1 245 ? -7.715 -5.023 13.43 1 97.31 245 SER A O 1
ATOM 1947 N N . LEU A 1 246 ? -6.086 -3.76 14.32 1 98 246 LEU A N 1
ATOM 1948 C CA . LEU A 1 246 ? -7.016 -2.783 14.883 1 98 246 LEU A CA 1
ATOM 1949 C C . LEU A 1 246 ? -7.844 -2.131 13.773 1 98 246 LEU A C 1
ATOM 1951 O O . LEU A 1 246 ? -9.07 -2.096 13.859 1 98 246 LEU A O 1
ATOM 1955 N N . CYS A 1 247 ? -7.215 -1.631 12.758 1 97.75 247 CYS A N 1
ATOM 1956 C CA . CYS A 1 247 ? -7.867 -0.917 11.672 1 97.75 247 CYS A CA 1
ATOM 1957 C C . CYS A 1 247 ? -8.82 -1.834 10.906 1 97.75 247 CYS A C 1
ATOM 1959 O O . CYS A 1 247 ? -9.922 -1.426 10.539 1 97.75 247 CYS A O 1
ATOM 1961 N N . LEU A 1 248 ? -8.352 -3.045 10.68 1 97.44 248 LEU A N 1
ATOM 1962 C CA . LEU A 1 248 ? -9.195 -4.02 10 1 97.44 248 LEU A CA 1
ATOM 1963 C C . LEU A 1 248 ? -10.477 -4.277 10.781 1 97.44 248 LEU A C 1
ATOM 1965 O O . LEU A 1 248 ? -11.562 -4.348 10.203 1 97.44 248 LEU A O 1
ATOM 1969 N N . GLN A 1 249 ? -10.32 -4.449 12.055 1 97.31 249 GLN A N 1
ATOM 1970 C CA . GLN A 1 249 ? -11.484 -4.664 12.906 1 97.31 249 GLN A CA 1
ATOM 1971 C C . GLN A 1 249 ? -12.477 -3.512 12.789 1 97.31 249 GLN A C 1
ATOM 1973 O O . GLN A 1 249 ? -13.672 -3.734 12.594 1 97.31 249 GLN A O 1
ATOM 1978 N N . TRP A 1 250 ? -11.984 -2.27 12.891 1 97.69 250 TRP A N 1
ATOM 1979 C CA . TRP A 1 250 ? -12.836 -1.088 12.773 1 97.69 250 TRP A CA 1
ATOM 1980 C C . TR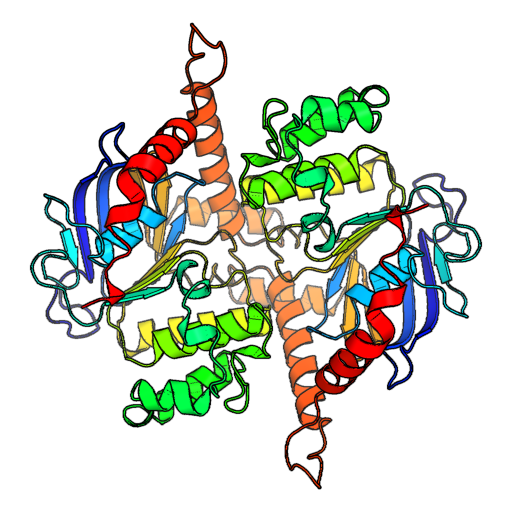P A 1 250 ? -13.531 -1.047 11.414 1 97.69 250 TRP A C 1
ATOM 1982 O O . TRP A 1 250 ? -14.734 -0.811 11.336 1 97.69 250 TRP A O 1
ATOM 1992 N N . LEU A 1 251 ? -12.812 -1.309 10.383 1 97.19 251 LEU A N 1
ATOM 1993 C CA . LEU A 1 251 ? -13.328 -1.161 9.031 1 97.19 251 LEU A CA 1
ATOM 1994 C C . LEU A 1 251 ? -14.344 -2.252 8.711 1 97.19 251 LEU A C 1
ATOM 1996 O O . LEU A 1 251 ? -15.297 -2.018 7.965 1 97.19 251 LEU A O 1
ATOM 2000 N N . ARG A 1 252 ? -14.117 -3.432 9.25 1 95.94 252 ARG A N 1
ATOM 2001 C CA . ARG A 1 252 ? -15.109 -4.492 9.094 1 95.94 252 ARG A CA 1
ATOM 2002 C C . ARG A 1 252 ? -16.406 -4.141 9.812 1 95.94 252 ARG A C 1
ATOM 2004 O O . ARG A 1 252 ? -17.5 -4.379 9.281 1 95.94 252 ARG A O 1
ATOM 2011 N N . GLU A 1 253 ? -16.25 -3.605 11.023 1 94.5 253 GLU A N 1
ATOM 2012 C CA . GLU A 1 253 ? -17.422 -3.148 11.758 1 94.5 253 GLU A CA 1
ATOM 2013 C C . GLU A 1 253 ? -18.188 -2.088 10.969 1 94.5 253 GLU A C 1
ATOM 2015 O O . GLU A 1 253 ? -19.422 -2.117 10.914 1 94.5 253 GLU A O 1
ATOM 2020 N N . ASP A 1 254 ? -17.484 -1.184 10.383 1 94.25 254 ASP A N 1
ATOM 2021 C CA . ASP A 1 254 ? -18.094 -0.136 9.57 1 94.25 254 ASP A CA 1
ATOM 2022 C C . ASP A 1 254 ? -18.844 -0.731 8.383 1 94.25 254 ASP A C 1
ATOM 2024 O O . ASP A 1 254 ? -19.953 -0.302 8.062 1 94.25 254 ASP A O 1
ATOM 2028 N N . ARG A 1 255 ? -18.188 -1.65 7.719 1 89.81 255 ARG A N 1
ATOM 2029 C CA . ARG A 1 255 ? -18.797 -2.307 6.562 1 89.81 255 ARG A CA 1
ATOM 2030 C C . ARG A 1 255 ? -20.094 -3.002 6.953 1 89.81 255 ARG A C 1
ATOM 2032 O O . ARG A 1 255 ? -21.094 -2.9 6.238 1 89.81 255 ARG A O 1
ATOM 2039 N N . ASP A 1 256 ? -20.109 -3.674 8.047 1 88.75 256 ASP A N 1
ATOM 2040 C CA . ASP A 1 256 ? -21.297 -4.375 8.523 1 88.75 256 ASP A CA 1
ATOM 2041 C C . ASP A 1 256 ? -22.422 -3.391 8.867 1 88.75 256 ASP A C 1
ATOM 2043 O O . ASP A 1 256 ? -23.594 -3.65 8.586 1 88.75 256 ASP A O 1
ATOM 2047 N N . ARG A 1 257 ? -22.047 -2.318 9.422 1 86.38 257 ARG A N 1
ATOM 2048 C CA . ARG A 1 257 ? -23.016 -1.288 9.766 1 86.38 257 ARG A CA 1
ATOM 2049 C C . ARG A 1 257 ? -23.656 -0.708 8.508 1 86.38 257 ARG A C 1
ATOM 2051 O O . ARG A 1 257 ? -24.875 -0.476 8.477 1 86.38 257 ARG A O 1
ATOM 2058 N N . GLN A 1 258 ? -22.922 -0.473 7.523 1 82.12 258 GLN A N 1
ATOM 2059 C CA . GLN A 1 258 ? -23.422 0.109 6.277 1 82.12 258 GLN A CA 1
ATOM 2060 C C . GLN A 1 258 ? -24.328 -0.866 5.539 1 82.12 258 GLN A C 1
ATOM 2062 O O . GLN A 1 258 ? -25.312 -0.456 4.91 1 82.12 258 GLN A O 1
ATOM 2067 N N . ARG A 1 259 ? -23.922 -2.082 5.523 1 77.62 259 ARG A N 1
ATOM 2068 C CA . ARG A 1 259 ? -24.734 -3.105 4.867 1 77.62 259 ARG A CA 1
ATOM 2069 C C . ARG A 1 259 ? -26.094 -3.25 5.539 1 77.62 259 ARG A C 1
ATOM 2071 O O . ARG A 1 259 ? -27.094 -3.539 4.879 1 77.62 259 ARG A O 1
ATOM 2078 N N . ASN A 1 260 ? -26.062 -3.021 6.766 1 70.38 260 ASN A N 1
ATOM 2079 C CA . ASN A 1 260 ? -27.297 -3.127 7.52 1 70.38 260 ASN A CA 1
ATOM 2080 C C . ASN A 1 260 ? -28.172 -1.884 7.348 1 70.38 260 ASN A C 1
ATOM 2082 O O . ASN A 1 260 ? -29.391 -1.947 7.5 1 70.38 260 ASN A O 1
ATOM 2086 N N . MET A 1 261 ? -27.516 -0.684 7.121 1 62.81 261 MET A N 1
ATOM 2087 C CA . MET A 1 261 ? -28.25 0.559 6.914 1 62.81 261 MET A CA 1
ATOM 2088 C C . MET A 1 261 ? -28.828 0.622 5.504 1 62.81 261 MET A C 1
ATOM 2090 O O . MET A 1 261 ? -29.812 1.321 5.258 1 62.81 261 MET A O 1
ATOM 2094 N N . LYS A 1 262 ? -28.109 0.394 4.512 1 54.28 262 LYS A N 1
ATOM 2095 C CA . LYS A 1 262 ? -28.562 0.468 3.127 1 54.28 262 LYS A CA 1
ATOM 2096 C C . LYS A 1 262 ? -29.875 -0.3 2.938 1 54.28 262 LYS A C 1
ATOM 2098 O O . LYS A 1 262 ? -29.906 -1.525 3.07 1 54.28 262 LYS A O 1
ATOM 2103 N N . SER A 1 263 ? -30.828 0.323 3.475 1 46.72 263 SER A N 1
ATOM 2104 C CA . SER A 1 263 ? -32.219 0.018 3.168 1 46.72 263 SER A CA 1
ATOM 2105 C C . SER A 1 263 ? -32.406 -0.222 1.675 1 46.72 263 SER A C 1
ATOM 2107 O O . SER A 1 263 ? -31.797 0.441 0.846 1 46.72 263 SER A O 1
ATOM 2109 N N . ILE A 1 264 ? -32.906 -1.314 1.275 1 41.66 264 ILE A N 1
ATOM 2110 C CA . ILE A 1 264 ? -33.344 -1.726 -0.057 1 41.66 264 ILE A CA 1
ATOM 2111 C C . ILE A 1 264 ? -34.156 -0.616 -0.694 1 41.66 264 ILE A C 1
ATOM 2113 O O . ILE A 1 264 ? -35.125 -0.135 -0.096 1 41.66 264 ILE A O 1
ATOM 2117 N N . ASP A 1 265 ? -33.562 0.266 -1.496 1 40.5 265 ASP A N 1
ATOM 2118 C CA . ASP A 1 265 ? -34.531 1.106 -2.229 1 40.5 265 ASP A CA 1
ATOM 2119 C C . ASP A 1 265 ? -35.719 0.29 -2.73 1 40.5 265 ASP A C 1
ATOM 2121 O O . ASP A 1 265 ? -35.531 -0.655 -3.504 1 40.5 265 ASP A O 1
ATOM 2125 N N . PRO A 1 266 ? -36.812 0.426 -2.096 1 41.97 266 PRO A N 1
ATOM 2126 C CA . PRO A 1 266 ? -37.969 -0.349 -2.545 1 41.97 266 PRO A CA 1
ATOM 2127 C C . PRO A 1 266 ? -38.156 -0.308 -4.059 1 41.97 266 PRO A C 1
ATOM 2129 O O . PRO A 1 266 ? -38.844 -1.171 -4.625 1 41.97 266 PRO A O 1
ATOM 2132 N N . ALA A 1 267 ? -37.906 0.914 -4.633 1 41.34 267 ALA A N 1
ATOM 2133 C CA . ALA A 1 267 ? -38.219 1.031 -6.051 1 41.34 267 ALA A CA 1
ATOM 2134 C C . ALA A 1 267 ? -37.219 0.259 -6.91 1 41.34 267 ALA A C 1
ATOM 2136 O O . ALA A 1 267 ? -37.594 -0.351 -7.914 1 41.34 267 ALA A O 1
ATOM 2137 N N . THR A 1 268 ? -35.812 0.447 -6.637 1 43.94 268 THR A N 1
ATOM 2138 C CA . THR A 1 268 ? -34.844 -0.206 -7.512 1 43.94 268 THR A CA 1
ATOM 2139 C C . THR A 1 268 ? -34.312 -1.473 -6.859 1 43.94 268 THR A C 1
ATOM 2141 O O . THR A 1 268 ? -33.656 -2.277 -7.52 1 43.94 268 THR A O 1
ATOM 2144 N N . GLY A 1 269 ? -34.719 -1.883 -5.602 1 41.44 269 GLY A N 1
ATOM 2145 C CA . GLY A 1 269 ? -34.281 -3.039 -4.824 1 41.44 269 GLY A CA 1
ATOM 2146 C C . GLY A 1 269 ? -32.812 -3.041 -4.508 1 41.44 269 GLY A C 1
ATOM 2147 O O . GLY A 1 269 ? -32.25 -4.059 -4.078 1 41.44 269 GLY A O 1
ATOM 2148 N N . LEU A 1 270 ? -32.062 -2.145 -5.094 1 39.44 270 LEU A N 1
ATOM 2149 C CA . LEU A 1 270 ? -30.594 -2.139 -4.969 1 39.44 270 LEU A CA 1
ATOM 2150 C C . LEU A 1 270 ? -30.156 -1.247 -3.812 1 39.44 270 LEU A C 1
ATOM 2152 O O . LEU A 1 270 ? -30.828 -0.269 -3.484 1 39.44 270 LEU A O 1
ATOM 2156 N N . PRO A 1 271 ? -29.391 -1.58 -2.895 1 42.25 271 PRO A N 1
ATOM 2157 C CA . PRO A 1 271 ? -28.875 -0.718 -1.823 1 42.25 271 PRO A CA 1
ATOM 2158 C C . PRO A 1 271 ? -28.281 0.589 -2.348 1 42.25 271 PRO A C 1
ATOM 2160 O O . PRO A 1 271 ? -27.547 0.584 -3.34 1 42.25 271 PRO A O 1
ATOM 2163 N N . HIS A 1 272 ? -28.859 1.757 -2.318 1 41.66 272 HIS A N 1
ATOM 2164 C CA . HIS A 1 272 ? -28.406 3.07 -2.758 1 41.66 272 HIS A CA 1
ATOM 2165 C C . HIS A 1 272 ? -27.141 3.49 -2.018 1 41.66 272 HIS A C 1
ATOM 2167 O O . HIS A 1 272 ? -27.094 3.467 -0.786 1 41.66 272 HIS A O 1
ATOM 2173 N N . SER A 1 273 ? -26.094 3.211 -2.49 1 43.09 273 SER A N 1
ATOM 2174 C CA . SER A 1 273 ? -24.875 3.625 -1.799 1 43.09 273 SER A CA 1
ATOM 2175 C C . SER A 1 273 ? -24.719 5.141 -1.811 1 43.09 273 SER A C 1
ATOM 2177 O O . SER A 1 273 ? -25.219 5.816 -2.717 1 43.09 273 SER A O 1
ATOM 2179 N N . LYS A 1 274 ? -24.359 5.754 -0.725 1 43.69 274 LYS A N 1
ATOM 2180 C CA . LYS A 1 274 ? -24.078 7.176 -0.56 1 43.69 274 LYS A CA 1
ATOM 2181 C C . LYS A 1 274 ? -23.234 7.711 -1.717 1 43.69 274 LYS A C 1
ATOM 2183 O O . LYS A 1 274 ? -23.344 8.883 -2.078 1 43.69 274 LYS A O 1
ATOM 2188 N N . TRP A 1 275 ? -22.422 6.891 -2.348 1 41.78 275 TRP A N 1
ATOM 2189 C CA . TRP A 1 275 ? -21.516 7.285 -3.418 1 41.78 275 TRP A CA 1
ATOM 2190 C C . TRP A 1 275 ? -22.281 7.57 -4.707 1 41.78 275 TRP A C 1
ATOM 2192 O O . TRP A 1 275 ? -21.938 8.492 -5.453 1 41.78 275 TRP A O 1
ATOM 2202 N N . ASP A 1 276 ? -23.234 6.883 -4.973 1 43.28 276 ASP A N 1
ATOM 2203 C CA . ASP A 1 276 ? -24.047 7.137 -6.168 1 43.28 276 ASP A CA 1
ATOM 2204 C C . ASP A 1 276 ? -24.656 8.539 -6.137 1 43.28 276 ASP A C 1
ATOM 2206 O O . ASP A 1 276 ? -24.688 9.227 -7.156 1 43.28 276 ASP A O 1
ATOM 2210 N N . GLU A 1 277 ? -25.047 8.914 -5.008 1 40.84 277 GLU A N 1
ATOM 2211 C CA . GLU A 1 277 ? -25.609 10.258 -4.855 1 40.84 277 GLU A CA 1
ATOM 2212 C C . GLU A 1 277 ? -24.516 11.32 -4.934 1 40.84 277 GLU A C 1
ATOM 2214 O O . GLU A 1 277 ? -24.719 12.383 -5.52 1 40.84 277 GLU A O 1
ATOM 2219 N N . MET A 1 278 ? -23.359 11.062 -4.438 1 42.56 278 MET A N 1
ATOM 2220 C CA . MET A 1 278 ? -22.25 12.023 -4.418 1 42.56 278 MET A CA 1
ATOM 2221 C C . MET A 1 278 ? -21.672 12.219 -5.812 1 42.56 278 MET A C 1
ATOM 2223 O O . MET A 1 278 ? -21.328 13.336 -6.195 1 42.56 278 MET A O 1
ATOM 2227 N N . SER A 1 279 ? -21.5 11.148 -6.543 1 43.66 279 SER A N 1
ATOM 2228 C CA . SER A 1 279 ? -21.016 11.281 -7.914 1 43.66 279 SER A CA 1
ATOM 2229 C C . SER A 1 279 ? -21.938 12.141 -8.758 1 43.66 279 SER A C 1
ATOM 2231 O O . SER A 1 279 ? -21.484 12.969 -9.547 1 43.66 279 SER A O 1
ATOM 2233 N N . GLU A 1 280 ? -23.156 12.016 -8.602 1 40.5 280 GLU A N 1
ATOM 2234 C CA . GLU A 1 280 ? -24.109 12.828 -9.344 1 40.5 280 GLU A CA 1
ATOM 2235 C C . GLU A 1 280 ? -24.031 14.297 -8.914 1 40.5 280 GLU A C 1
ATOM 2237 O O . GLU A 1 280 ? -24.109 15.195 -9.75 1 40.5 280 GLU A O 1
ATOM 2242 N N . ASN A 1 281 ? -23.812 14.5 -7.684 1 39.5 281 ASN A N 1
ATOM 2243 C CA . ASN A 1 281 ? -23.719 15.867 -7.188 1 39.5 281 ASN A CA 1
ATOM 2244 C C . ASN A 1 281 ? -22.375 16.5 -7.535 1 39.5 281 ASN A C 1
ATOM 2246 O O . ASN A 1 281 ? -22.312 17.703 -7.805 1 39.5 281 ASN A O 1
ATOM 2250 N N . MET A 1 282 ? -21.297 15.875 -7.508 1 39.59 282 MET A N 1
ATOM 2251 C CA . MET A 1 282 ? -19.984 16.375 -7.895 1 39.59 282 MET A CA 1
ATOM 2252 C C . MET A 1 282 ? -19.922 16.641 -9.398 1 39.59 282 MET A C 1
ATOM 2254 O O . MET A 1 282 ? -19.297 17.609 -9.836 1 39.59 282 MET A O 1
ATOM 2258 N N . LYS A 1 283 ? -20.344 15.781 -10.234 1 42.72 283 LYS A N 1
ATOM 2259 C CA . LYS A 1 283 ? -20.438 16.078 -11.656 1 42.72 283 LYS A CA 1
ATOM 2260 C C . LYS A 1 283 ? -21.234 17.359 -11.906 1 42.72 283 LYS A C 1
ATOM 2262 O O . LYS A 1 283 ? -20.938 18.109 -12.828 1 42.72 283 LYS A O 1
ATOM 2267 N N . ARG A 1 284 ? -22.234 17.547 -11.164 1 37.19 284 ARG A N 1
ATOM 2268 C CA . ARG A 1 284 ? -23.062 18.75 -11.328 1 37.19 284 ARG A CA 1
ATOM 2269 C C . ARG A 1 284 ? -22.391 19.953 -10.68 1 37.19 284 ARG A C 1
ATOM 2271 O O . ARG A 1 284 ? -22.5 21.078 -11.18 1 37.19 284 ARG A O 1
ATOM 2278 N N . ASN A 1 285 ? -21.703 19.766 -9.469 1 33.34 285 ASN A N 1
ATOM 2279 C CA . ASN A 1 285 ? -21.172 20.906 -8.727 1 33.34 285 ASN A CA 1
ATOM 2280 C C . ASN A 1 285 ? -19.641 20.906 -8.727 1 33.34 285 ASN A C 1
ATOM 2282 O O . ASN A 1 285 ? -19.016 21.766 -8.094 1 33.34 285 ASN A O 1
ATOM 2286 N N . GLY A 1 286 ? -18.891 19.938 -9.102 1 37.59 286 GLY A N 1
ATOM 2287 C CA . GLY A 1 286 ? -17.453 19.75 -9.023 1 37.59 286 GLY A CA 1
ATOM 2288 C C . GLY A 1 286 ? -16.688 20.719 -9.906 1 37.59 286 GLY A C 1
ATOM 2289 O O . GLY A 1 286 ? -15.461 20.797 -9.828 1 37.59 286 GLY A O 1
ATOM 2290 N N . ASP A 1 287 ? -17.094 21.094 -11.031 1 33.06 287 ASP A N 1
ATOM 2291 C CA . ASP A 1 287 ? -16.375 22.031 -11.898 1 33.06 287 ASP A CA 1
ATOM 2292 C C . ASP A 1 287 ? -16.031 23.328 -11.148 1 33.06 287 ASP A C 1
ATOM 2294 O O . ASP A 1 287 ? -15.258 24.141 -11.648 1 33.06 287 ASP A O 1
ATOM 2298 N N . LYS A 1 288 ? -16.688 23.781 -10.195 1 34.34 288 LYS A N 1
ATOM 2299 C CA . LYS A 1 288 ? -16.453 25.156 -9.734 1 34.34 288 LYS A CA 1
ATOM 2300 C C . LYS A 1 288 ? -15.141 25.25 -8.953 1 34.34 288 LYS A C 1
ATOM 2302 O O . LYS A 1 288 ? -14.594 26.344 -8.797 1 34.34 288 LYS A O 1
ATOM 2307 N N . TYR A 1 289 ? -14.648 24.281 -8.297 1 31.45 289 TYR A N 1
ATOM 2308 C CA . TYR A 1 289 ? -13.633 24.531 -7.277 1 31.45 289 TYR A CA 1
ATOM 2309 C C . TYR A 1 289 ? -12.234 24.281 -7.828 1 31.45 289 TYR A C 1
ATOM 2311 O O . TYR A 1 289 ? -11.242 24.453 -7.113 1 31.45 289 TYR A O 1
ATOM 2319 N N . TYR A 1 290 ? -12.055 23.781 -8.93 1 31.89 290 TYR A N 1
ATOM 2320 C CA . TYR A 1 290 ? -10.68 23.594 -9.375 1 31.89 290 TYR A CA 1
ATOM 2321 C C . TYR A 1 290 ? -10.07 24.922 -9.828 1 31.89 290 TYR A C 1
ATOM 2323 O O . TYR A 1 290 ? -8.953 24.953 -10.352 1 31.89 290 TYR A O 1
ATOM 2331 N N . ASN A 1 291 ? -10.742 25.984 -9.719 1 28.98 291 ASN A N 1
ATOM 2332 C CA . ASN A 1 291 ? -10.164 27.172 -10.32 1 28.98 291 ASN A CA 1
ATOM 2333 C C . ASN A 1 291 ? -9.055 27.766 -9.445 1 28.98 291 ASN A C 1
ATOM 2335 O O . ASN A 1 291 ? -8.742 28.953 -9.547 1 28.98 291 ASN A O 1
ATOM 2339 N N . TYR A 1 292 ? -8.539 27.062 -8.531 1 29.17 292 TYR A N 1
ATOM 2340 C CA . TYR A 1 292 ? -7.656 27.812 -7.645 1 29.17 292 TYR A CA 1
ATOM 2341 C C . TYR A 1 292 ? -6.398 28.266 -8.375 1 29.17 292 TYR A C 1
ATOM 2343 O O . TYR A 1 292 ? -5.625 29.078 -7.859 1 29.17 292 TYR A O 1
ATOM 2351 N N . TRP A 1 293 ? -5.848 27.547 -9.344 1 28.7 293 TRP A N 1
ATOM 2352 C CA . TRP A 1 293 ? -4.547 28.016 -9.82 1 28.7 293 TRP A CA 1
ATOM 2353 C C . TRP A 1 293 ? -4.684 29.297 -10.641 1 28.7 293 TRP A C 1
ATOM 2355 O O . TRP A 1 293 ? -3.709 29.766 -11.219 1 28.7 293 TRP A O 1
ATOM 2365 N N . LYS A 1 294 ? -5.859 29.625 -10.977 1 28.34 294 LYS A N 1
ATOM 2366 C CA . LYS A 1 294 ? -5.828 30.781 -11.875 1 28.34 294 LYS A CA 1
ATOM 2367 C C . LYS A 1 294 ? -5.684 32.094 -11.094 1 28.34 294 LYS A C 1
ATOM 2369 O O . LYS A 1 294 ? -5.734 33.156 -11.68 1 28.34 294 LYS A O 1
ATOM 2374 N N . ARG A 1 295 ? -5.598 32.125 -9.695 1 25.81 295 ARG A N 1
ATOM 2375 C CA . ARG A 1 295 ? -5.352 33.5 -9.344 1 25.81 295 ARG A CA 1
ATOM 2376 C C . ARG A 1 295 ? -3.863 33.844 -9.43 1 25.81 295 ARG A C 1
ATOM 2378 O O . ARG A 1 295 ? -3.018 33 -9.109 1 25.81 295 ARG A O 1
ATOM 2385 N N . MET B 1 1 ? 9.703 -37.5 -2.59 1 34.72 1 MET B N 1
ATOM 2386 C CA . MET B 1 1 ? 8.953 -37 -1.437 1 34.72 1 MET B CA 1
ATOM 2387 C C . MET B 1 1 ? 7.559 -36.562 -1.851 1 34.72 1 MET B C 1
ATOM 2389 O O . MET B 1 1 ? 7.422 -35.688 -2.711 1 34.72 1 MET B O 1
ATOM 2393 N N . SER B 1 2 ? 6.605 -37.375 -1.871 1 44.09 2 SER B N 1
ATOM 2394 C CA . SER B 1 2 ? 5.199 -37.25 -2.254 1 44.09 2 SER B CA 1
ATOM 2395 C C . SER B 1 2 ? 4.59 -35.938 -1.765 1 44.09 2 SER B C 1
ATOM 2397 O O . SER B 1 2 ? 4.734 -35.594 -0.595 1 44.09 2 SER B O 1
ATOM 2399 N N . ASN B 1 3 ? 4.504 -34.875 -2.609 1 59.81 3 ASN B N 1
ATOM 2400 C CA . ASN B 1 3 ? 3.885 -33.625 -2.148 1 59.81 3 ASN B CA 1
ATOM 2401 C C . ASN B 1 3 ? 2.545 -33.906 -1.47 1 59.81 3 ASN B C 1
ATOM 2403 O O . ASN B 1 3 ? 1.891 -34.906 -1.744 1 59.81 3 ASN B O 1
ATOM 2407 N N . ASN B 1 4 ? 2.348 -33.406 -0.226 1 70.06 4 ASN B N 1
ATOM 2408 C CA . ASN B 1 4 ? 1.177 -33.562 0.632 1 70.06 4 ASN B CA 1
ATOM 2409 C C . ASN B 1 4 ? -0.119 -33.344 -0.146 1 70.06 4 ASN B C 1
ATOM 2411 O O . ASN B 1 4 ? -1.208 -33.594 0.37 1 70.06 4 ASN B O 1
ATOM 2415 N N . PHE B 1 5 ? -0.011 -32.938 -1.564 1 84.5 5 PHE B N 1
ATOM 2416 C CA . PHE B 1 5 ? -1.217 -32.594 -2.309 1 84.5 5 PHE B CA 1
ATOM 2417 C C . PHE B 1 5 ? -1.405 -33.531 -3.498 1 84.5 5 PHE B C 1
ATOM 2419 O O . PHE B 1 5 ? -2.293 -33.312 -4.328 1 84.5 5 PHE B O 1
ATOM 2426 N N . ASN B 1 6 ? -0.705 -34.656 -3.643 1 85.31 6 ASN B N 1
ATOM 2427 C CA . ASN B 1 6 ? -0.825 -35.656 -4.715 1 85.31 6 ASN B CA 1
ATOM 2428 C C . ASN B 1 6 ? -0.685 -35 -6.09 1 85.31 6 ASN B C 1
ATOM 2430 O O . ASN B 1 6 ? -1.509 -35.219 -6.977 1 85.31 6 ASN B O 1
ATOM 2434 N N . LYS B 1 7 ? 0.286 -34.125 -6.176 1 89.75 7 LYS B N 1
ATOM 2435 C CA . LYS B 1 7 ? 0.556 -33.5 -7.461 1 89.75 7 LYS B CA 1
ATOM 2436 C C . LYS B 1 7 ? 1.392 -34.406 -8.359 1 89.75 7 LYS B C 1
ATOM 2438 O O . LYS B 1 7 ? 2.123 -35.25 -7.879 1 89.75 7 LYS B O 1
ATOM 2443 N N . ASP B 1 8 ? 1.288 -34.219 -9.703 1 87.31 8 ASP B N 1
ATOM 2444 C CA . ASP B 1 8 ? 2.004 -35.062 -10.672 1 87.31 8 ASP B CA 1
ATOM 2445 C C . ASP B 1 8 ? 3.379 -34.469 -10.984 1 87.31 8 ASP B C 1
ATOM 2447 O O . ASP B 1 8 ? 4.035 -34.875 -11.938 1 87.31 8 ASP B O 1
ATOM 2451 N N . TYR B 1 9 ? 3.711 -33.469 -10.258 1 87.5 9 TYR B N 1
ATOM 2452 C CA . TYR B 1 9 ? 5.02 -32.844 -10.406 1 87.5 9 TYR B CA 1
ATOM 2453 C C . TYR B 1 9 ? 5.746 -32.75 -9.07 1 87.5 9 TYR B C 1
ATOM 2455 O O . TYR B 1 9 ? 5.113 -32.75 -8.016 1 87.5 9 TYR B O 1
ATOM 2463 N N . GLU B 1 10 ? 7.055 -32.656 -9.078 1 87.75 10 GLU B N 1
ATOM 2464 C CA . GLU B 1 10 ? 7.867 -32.562 -7.871 1 87.75 10 GLU B CA 1
ATOM 2465 C C . GLU B 1 10 ? 7.883 -31.156 -7.316 1 87.75 10 GLU B C 1
ATOM 2467 O O . GLU B 1 10 ? 7.633 -30.938 -6.129 1 87.75 10 GLU B O 1
ATOM 2472 N N . HIS B 1 11 ? 8.141 -30.172 -8.242 1 93.38 11 HIS B N 1
ATOM 2473 C CA . HIS B 1 11 ? 8.195 -28.75 -7.895 1 93.38 11 HIS B CA 1
ATOM 2474 C C . HIS B 1 11 ? 7.23 -27.938 -8.75 1 93.38 11 HIS B C 1
ATOM 2476 O O . HIS B 1 11 ? 7.105 -28.172 -9.953 1 93.38 11 HIS B O 1
ATOM 2482 N N . SER B 1 12 ? 6.496 -27.047 -8.086 1 93.81 12 SER B N 1
ATOM 2483 C CA . SER B 1 12 ? 5.617 -26.156 -8.844 1 93.81 12 SER B CA 1
ATOM 2484 C C . SER B 1 12 ? 6.418 -25.188 -9.695 1 93.81 12 SER B C 1
ATOM 2486 O O . SER B 1 12 ? 6.004 -24.844 -10.805 1 93.81 12 SER B O 1
ATOM 2488 N N . VAL B 1 13 ? 7.531 -24.719 -9.156 1 93.19 13 VAL B N 1
ATOM 2489 C CA . VAL B 1 13 ? 8.477 -23.859 -9.852 1 93.19 13 VAL B CA 1
ATOM 2490 C C . VAL B 1 13 ? 9.891 -24.422 -9.711 1 93.19 13 VAL B C 1
ATOM 2492 O O . VAL B 1 13 ? 10.352 -24.688 -8.602 1 93.19 13 VAL B O 1
ATOM 2495 N N . ASN B 1 14 ? 10.523 -24.703 -10.812 1 92.44 14 ASN B N 1
ATOM 2496 C CA . ASN B 1 14 ? 11.906 -25.156 -10.852 1 92.44 14 ASN B CA 1
ATOM 2497 C C . ASN B 1 14 ? 12.727 -24.391 -11.883 1 92.44 14 ASN B C 1
ATOM 2499 O O . ASN B 1 14 ? 12.75 -24.766 -13.062 1 92.44 14 ASN B O 1
ATOM 2503 N N . VAL B 1 15 ? 13.352 -23.344 -11.422 1 88.88 15 VAL B N 1
ATOM 2504 C CA . VAL B 1 15 ? 14.211 -22.5 -12.25 1 88.88 15 VAL B CA 1
ATOM 2505 C C . VAL B 1 15 ? 15.68 -22.75 -11.898 1 88.88 15 VAL B C 1
ATOM 2507 O O . VAL B 1 15 ? 16.078 -22.609 -10.742 1 88.88 15 VAL B O 1
ATOM 2510 N N . GLN B 1 16 ? 16.406 -23.125 -12.875 1 88.38 16 GLN B N 1
ATOM 2511 C CA . GLN B 1 16 ? 17.828 -23.391 -12.672 1 88.38 16 GLN B CA 1
ATOM 2512 C C . GLN B 1 16 ? 18.688 -22.578 -13.625 1 88.38 16 GLN B C 1
ATOM 2514 O O . GLN B 1 16 ? 18.578 -22.703 -14.844 1 88.38 16 GLN B O 1
ATOM 2519 N N . ASP B 1 17 ? 19.469 -21.75 -13.062 1 88.06 17 ASP B N 1
ATOM 2520 C CA . ASP B 1 17 ? 20.484 -20.984 -13.789 1 88.06 17 ASP B CA 1
ATOM 2521 C C . ASP B 1 17 ? 19.875 -20.188 -14.922 1 88.06 17 ASP B C 1
ATOM 2523 O O . ASP B 1 17 ? 20.344 -20.234 -16.062 1 88.06 17 ASP B O 1
ATOM 2527 N N . LEU B 1 18 ? 18.859 -19.5 -14.633 1 85.06 18 LEU B N 1
ATOM 2528 C CA . LEU B 1 18 ? 18.156 -18.719 -15.641 1 85.06 18 LEU B CA 1
ATOM 2529 C C . LEU B 1 18 ? 18.938 -17.453 -15.992 1 85.06 18 LEU B C 1
ATOM 2531 O O . LEU B 1 18 ? 19.359 -16.719 -15.094 1 85.06 18 LEU B O 1
ATOM 2535 N N . TYR B 1 19 ? 19.156 -17.328 -17.25 1 85.31 19 TYR B N 1
ATOM 2536 C CA . TYR B 1 19 ? 19.797 -16.125 -17.781 1 85.31 19 TYR B CA 1
ATOM 2537 C C . TYR B 1 19 ? 18.906 -15.453 -18.828 1 85.31 19 TYR B C 1
ATOM 2539 O O . TYR B 1 19 ? 18.344 -16.125 -19.688 1 85.31 19 TYR B O 1
ATOM 2547 N N . PHE B 1 20 ? 18.734 -14.109 -18.672 1 84.12 20 PHE B N 1
ATOM 2548 C CA . PHE B 1 20 ? 17.875 -13.414 -19.625 1 84.12 20 PHE B CA 1
ATOM 2549 C C . PHE B 1 20 ? 18.328 -11.969 -19.812 1 84.12 20 PHE B C 1
ATOM 2551 O O . PHE B 1 20 ? 18.688 -11.289 -18.859 1 84.12 20 PHE B O 1
ATOM 2558 N N . THR B 1 21 ? 18.344 -11.594 -21.062 1 82.81 21 THR B N 1
ATOM 2559 C CA . THR B 1 21 ? 18.656 -10.219 -21.438 1 82.81 21 THR B CA 1
ATOM 2560 C C . THR B 1 21 ? 17.75 -9.742 -22.562 1 82.81 21 THR B C 1
ATOM 2562 O O . THR B 1 21 ? 17.266 -10.555 -23.359 1 82.81 21 THR B O 1
ATOM 2565 N N . TYR B 1 22 ? 17.484 -8.414 -22.672 1 74 22 TYR B N 1
ATOM 2566 C CA . TYR B 1 22 ? 16.781 -7.816 -23.812 1 74 22 TYR B CA 1
ATOM 2567 C C . TYR B 1 22 ? 17.781 -7.309 -24.844 1 74 22 TYR B C 1
ATOM 2569 O O . TYR B 1 22 ? 17.406 -6.566 -25.766 1 74 22 TYR B O 1
ATOM 2577 N N . GLY B 1 23 ? 18.938 -7.75 -24.844 1 73 23 GLY B N 1
ATOM 2578 C CA . GLY B 1 23 ? 19.969 -7.312 -25.781 1 73 23 GLY B CA 1
ATOM 2579 C C . GLY B 1 23 ? 21.062 -6.496 -25.109 1 73 23 GLY B C 1
ATOM 2580 O O . GLY B 1 23 ? 22.094 -6.199 -25.734 1 73 23 GLY B O 1
ATOM 2581 N N . GLY B 1 24 ? 20.938 -6.18 -23.859 1 75.88 24 GLY B N 1
ATOM 2582 C CA . GLY B 1 24 ? 21.906 -5.465 -23.047 1 75.88 24 GLY B CA 1
ATOM 2583 C C . GLY B 1 24 ? 22.359 -6.242 -21.812 1 75.88 24 GLY B C 1
ATOM 2584 O O . GLY B 1 24 ? 22.5 -7.465 -21.875 1 75.88 24 GLY B O 1
ATOM 2585 N N . PRO B 1 25 ? 22.719 -5.477 -20.875 1 79.31 25 PRO B N 1
ATOM 2586 C CA . PRO B 1 25 ? 23.062 -6.172 -19.625 1 79.31 25 PRO B CA 1
ATOM 2587 C C . PRO B 1 25 ? 21.953 -7.117 -19.172 1 79.31 25 PRO B C 1
ATOM 2589 O O . PRO B 1 25 ? 20.766 -6.867 -19.422 1 79.31 25 PRO B O 1
ATOM 2592 N N . PRO B 1 26 ? 22.375 -8.18 -18.578 1 84.12 26 PRO B N 1
ATOM 2593 C CA . PRO B 1 26 ? 21.375 -9.164 -18.172 1 84.12 26 PRO B CA 1
ATOM 2594 C C . PRO B 1 26 ? 20.391 -8.609 -17.125 1 84.12 26 PRO B C 1
ATOM 2596 O O . PRO B 1 26 ? 20.797 -7.867 -16.234 1 84.12 26 PRO B O 1
ATOM 2599 N N . ILE B 1 27 ? 19.172 -8.867 -17.297 1 84.88 27 ILE B N 1
ATOM 2600 C CA . ILE B 1 27 ? 18.125 -8.555 -16.328 1 84.88 27 ILE B CA 1
ATOM 2601 C C . ILE B 1 27 ? 18.031 -9.68 -15.297 1 84.88 27 ILE B C 1
ATOM 2603 O O . ILE B 1 27 ? 17.828 -9.422 -14.109 1 84.88 27 ILE B O 1
ATOM 2607 N N . ILE B 1 28 ? 18.125 -10.883 -15.773 1 87.25 28 ILE B N 1
ATOM 2608 C CA . ILE B 1 28 ? 18.234 -12.062 -14.922 1 87.25 28 ILE B CA 1
ATOM 2609 C C . ILE B 1 28 ? 19.594 -12.727 -15.125 1 87.25 28 ILE B C 1
ATOM 2611 O O . ILE B 1 28 ? 20 -12.992 -16.266 1 87.25 28 ILE B O 1
ATOM 2615 N N . ASP B 1 29 ? 20.281 -12.859 -14.031 1 90.31 29 ASP B N 1
ATOM 2616 C CA . ASP B 1 29 ? 21.656 -13.359 -14.078 1 90.31 29 ASP B CA 1
ATOM 2617 C C . ASP B 1 29 ? 21.812 -14.633 -13.258 1 90.31 29 ASP B C 1
ATOM 2619 O O . ASP B 1 29 ? 22.172 -14.586 -12.078 1 90.31 29 ASP B O 1
ATOM 2623 N N . HIS B 1 30 ? 21.625 -15.844 -13.898 1 87.62 30 HIS B N 1
ATOM 2624 C CA . HIS B 1 30 ? 21.797 -17.172 -13.32 1 87.62 30 HIS B CA 1
ATOM 2625 C C . HIS B 1 30 ? 20.953 -17.328 -12.062 1 87.62 30 HIS B C 1
ATOM 2627 O O . HIS B 1 30 ? 21.469 -17.688 -11 1 87.62 30 HIS B O 1
ATOM 2633 N N . LEU B 1 31 ? 19.672 -17.078 -12.18 1 88.75 31 LEU B N 1
ATOM 2634 C CA . LEU B 1 31 ? 18.734 -17.109 -11.07 1 88.75 31 LEU B CA 1
ATOM 2635 C C . LEU B 1 31 ? 18.203 -18.531 -10.852 1 88.75 31 LEU B C 1
ATOM 2637 O O . LEU B 1 31 ? 17.875 -19.234 -11.812 1 88.75 31 LEU B O 1
ATOM 2641 N N . ASP B 1 32 ? 18.266 -18.969 -9.617 1 91.38 32 ASP B N 1
ATOM 2642 C CA . ASP B 1 32 ? 17.672 -20.234 -9.188 1 91.38 32 ASP B CA 1
ATOM 2643 C C . ASP B 1 32 ? 16.453 -20 -8.297 1 91.38 32 ASP B C 1
ATOM 2645 O O . ASP B 1 32 ? 16.469 -19.094 -7.453 1 91.38 32 ASP B O 1
ATOM 2649 N N . LEU B 1 33 ? 15.391 -20.672 -8.539 1 92.88 33 LEU B N 1
ATOM 2650 C CA . LEU B 1 33 ? 14.18 -20.578 -7.734 1 92.88 33 LEU B CA 1
ATOM 2651 C C . LEU B 1 33 ? 13.406 -21.891 -7.746 1 92.88 33 LEU B C 1
ATOM 2653 O O . LEU B 1 33 ? 13.062 -22.406 -8.812 1 92.88 33 LEU B O 1
ATOM 2657 N N . GLN B 1 34 ? 13.18 -22.422 -6.609 1 95.5 34 GLN B N 1
ATOM 2658 C CA . GLN B 1 34 ? 12.422 -23.672 -6.492 1 95.5 34 GLN B CA 1
ATOM 2659 C C . GLN B 1 34 ? 11.297 -23.531 -5.473 1 95.5 34 GLN B C 1
ATOM 2661 O O . GLN B 1 34 ? 11.523 -23.078 -4.348 1 95.5 34 GLN B O 1
ATOM 2666 N N . LEU B 1 35 ? 10.133 -23.812 -5.859 1 96.69 35 LEU B N 1
ATOM 2667 C CA . LEU B 1 35 ? 8.953 -23.797 -5.004 1 96.69 35 LEU B CA 1
ATOM 2668 C C . LEU B 1 35 ? 8.156 -25.094 -5.156 1 96.69 35 LEU B C 1
ATOM 2670 O O . LEU B 1 35 ? 8.164 -25.703 -6.227 1 96.69 35 LEU B O 1
ATOM 2674 N N . ASP B 1 36 ? 7.465 -25.484 -4.121 1 96.5 36 ASP B N 1
ATOM 2675 C CA . ASP B 1 36 ? 6.637 -26.688 -4.105 1 96.5 36 ASP B CA 1
ATOM 2676 C C . ASP B 1 36 ? 5.156 -26.344 -3.986 1 96.5 36 ASP B C 1
ATOM 2678 O O . ASP B 1 36 ? 4.805 -25.188 -3.758 1 96.5 36 ASP B O 1
ATOM 2682 N N . ALA B 1 37 ? 4.375 -27.375 -4.18 1 96.25 37 ALA B N 1
ATOM 2683 C CA . ALA B 1 37 ? 2.93 -27.203 -4.047 1 96.25 37 ALA B CA 1
ATOM 2684 C C . ALA B 1 37 ? 2.568 -26.656 -2.67 1 96.25 37 ALA B C 1
ATOM 2686 O O . ALA B 1 37 ? 3.117 -27.078 -1.655 1 96.25 3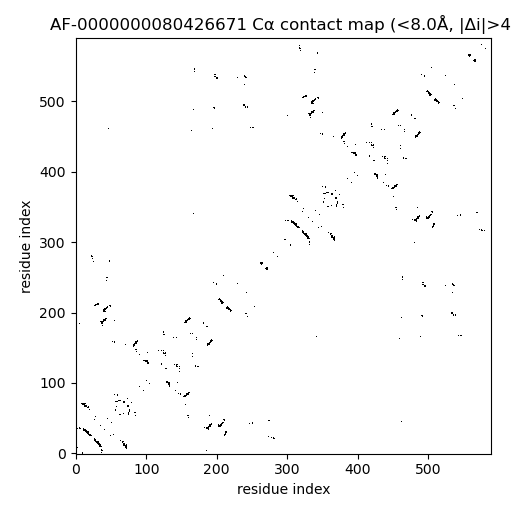7 ALA B O 1
ATOM 2687 N N . GLY B 1 38 ? 1.697 -25.578 -2.682 1 97.12 38 GLY B N 1
ATOM 2688 C CA . GLY B 1 38 ? 1.209 -25.016 -1.433 1 97.12 38 GLY B CA 1
ATOM 2689 C C . GLY B 1 38 ? 2.014 -23.828 -0.966 1 97.12 38 GLY B C 1
ATOM 2690 O O . GLY B 1 38 ? 1.604 -23.109 -0.043 1 97.12 38 GLY B O 1
ATOM 2691 N N . ASN B 1 39 ? 3.146 -23.562 -1.673 1 98.06 39 ASN B N 1
ATOM 2692 C CA . ASN B 1 39 ? 3.992 -22.453 -1.238 1 98.06 39 ASN B CA 1
ATOM 2693 C C . ASN B 1 39 ? 3.396 -21.109 -1.627 1 98.06 39 ASN B C 1
ATOM 2695 O O . ASN B 1 39 ? 2.834 -20.969 -2.715 1 98.06 39 ASN B O 1
ATOM 2699 N N . ARG B 1 40 ? 3.395 -20.203 -0.739 1 98.75 40 ARG B N 1
ATOM 2700 C CA . ARG B 1 40 ? 3.158 -18.781 -0.961 1 98.75 40 ARG B CA 1
ATOM 2701 C C . ARG B 1 40 ? 4.441 -17.969 -0.774 1 98.75 40 ARG B C 1
ATOM 2703 O O . ARG B 1 40 ? 4.875 -17.734 0.356 1 98.75 40 ARG B O 1
ATOM 2710 N N . CYS B 1 41 ? 5.012 -17.547 -1.924 1 98.69 41 CYS B N 1
ATOM 2711 C CA . CYS B 1 41 ? 6.332 -16.922 -1.901 1 98.69 41 CYS B CA 1
ATOM 2712 C C . CYS B 1 41 ? 6.238 -15.438 -2.193 1 98.69 41 CYS B C 1
ATOM 2714 O O . CYS B 1 41 ? 5.664 -15.031 -3.203 1 98.69 41 CYS B O 1
ATOM 2716 N N . ILE B 1 42 ? 6.789 -14.617 -1.332 1 98.44 42 ILE B N 1
ATOM 2717 C CA . ILE B 1 42 ? 6.922 -13.188 -1.574 1 98.44 42 ILE B CA 1
ATOM 2718 C C . ILE B 1 42 ? 8.281 -12.891 -2.201 1 98.44 42 ILE B C 1
ATOM 2720 O O . ILE B 1 42 ? 9.312 -13.328 -1.687 1 98.44 42 ILE B O 1
ATOM 2724 N N . LEU B 1 43 ? 8.266 -12.242 -3.32 1 97.69 43 LEU B N 1
ATOM 2725 C CA . LEU B 1 43 ? 9.484 -11.773 -3.971 1 97.69 43 LEU B CA 1
ATOM 2726 C C . LEU B 1 43 ? 9.844 -10.367 -3.506 1 97.69 43 LEU B C 1
ATOM 2728 O O . LEU B 1 43 ? 9.109 -9.414 -3.766 1 97.69 43 LEU B O 1
ATOM 2732 N N . VAL B 1 44 ? 10.961 -10.305 -2.84 1 97.88 44 VAL B N 1
ATOM 2733 C CA . VAL B 1 44 ? 11.43 -9.016 -2.33 1 97.88 44 VAL B CA 1
ATOM 2734 C C . VAL B 1 44 ? 12.625 -8.539 -3.15 1 97.88 44 VAL B C 1
ATOM 2736 O O . VAL B 1 44 ? 13.594 -9.281 -3.34 1 97.88 44 VAL B O 1
ATOM 2739 N N . GLY B 1 45 ? 12.555 -7.387 -3.615 1 96.5 45 GLY B N 1
ATOM 2740 C CA . GLY B 1 45 ? 13.609 -6.762 -4.402 1 96.5 45 GLY B CA 1
ATOM 2741 C C . GLY B 1 45 ? 13.32 -5.316 -4.75 1 96.5 45 GLY B C 1
ATOM 2742 O O . GLY B 1 45 ? 12.156 -4.902 -4.789 1 96.5 45 GLY B O 1
ATOM 2743 N N . ALA B 1 46 ? 14.383 -4.602 -5.004 1 92.62 46 ALA B N 1
ATOM 2744 C CA . ALA B 1 46 ? 14.242 -3.195 -5.375 1 92.62 46 ALA B CA 1
ATOM 2745 C C . ALA B 1 46 ? 13.594 -3.053 -6.75 1 92.62 46 ALA B C 1
ATOM 2747 O O . ALA B 1 46 ? 13.445 -4.035 -7.477 1 92.62 46 ALA B O 1
ATOM 2748 N N . ASN B 1 47 ? 13.141 -1.8 -6.988 1 84.94 47 ASN B N 1
ATOM 2749 C CA . ASN B 1 47 ? 12.672 -1.526 -8.344 1 84.94 47 ASN B CA 1
ATOM 2750 C C . ASN B 1 47 ? 13.758 -1.801 -9.375 1 84.94 47 ASN B C 1
ATOM 2752 O O . ASN B 1 47 ? 14.914 -1.435 -9.18 1 84.94 47 ASN B O 1
ATOM 2756 N N . GLY B 1 48 ? 13.438 -2.539 -10.367 1 84.5 48 GLY B N 1
ATOM 2757 C CA . GLY B 1 48 ? 14.398 -2.854 -11.414 1 84.5 48 GLY B CA 1
ATOM 2758 C C . GLY B 1 48 ? 15.195 -4.113 -11.133 1 84.5 48 GLY B C 1
ATOM 2759 O O . GLY B 1 48 ? 16.078 -4.484 -11.914 1 84.5 48 GLY B O 1
ATOM 2760 N N . ALA B 1 49 ? 14.844 -4.809 -10.086 1 91 49 ALA B N 1
ATOM 2761 C CA . ALA B 1 49 ? 15.617 -5.98 -9.688 1 91 49 ALA B CA 1
ATOM 2762 C C . ALA B 1 49 ? 15.336 -7.168 -10.594 1 91 49 ALA B C 1
ATOM 2764 O O . ALA B 1 49 ? 16.031 -8.18 -10.547 1 91 49 ALA B O 1
ATOM 2765 N N . GLY B 1 50 ? 14.25 -7.113 -11.43 1 90.56 50 GLY B N 1
ATOM 2766 C CA . GLY B 1 50 ? 13.922 -8.18 -12.359 1 90.56 50 GLY B CA 1
ATOM 2767 C C . GLY B 1 50 ? 12.688 -8.969 -11.969 1 90.56 50 GLY B C 1
ATOM 2768 O O . GLY B 1 50 ? 12.375 -9.992 -12.578 1 90.56 50 GLY B O 1
ATOM 2769 N N . LYS B 1 51 ? 11.945 -8.539 -10.945 1 94.19 51 LYS B N 1
ATOM 2770 C CA . LYS B 1 51 ? 10.805 -9.273 -10.414 1 94.19 51 LYS B CA 1
ATOM 2771 C C . LYS B 1 51 ? 9.742 -9.477 -11.492 1 94.19 51 LYS B C 1
ATOM 2773 O O . LYS B 1 51 ? 9.289 -10.602 -11.727 1 94.19 51 LYS B O 1
ATOM 2778 N N . THR B 1 52 ? 9.367 -8.359 -12.188 1 90.88 52 THR B N 1
ATOM 2779 C CA . THR B 1 52 ? 8.344 -8.406 -13.227 1 90.88 52 THR B CA 1
ATOM 2780 C C . THR B 1 52 ? 8.773 -9.32 -14.375 1 90.88 52 THR B C 1
ATOM 2782 O O . THR B 1 52 ? 7.988 -10.133 -14.859 1 90.88 52 THR B O 1
ATOM 2785 N N . THR B 1 53 ? 10.023 -9.211 -14.773 1 88.25 53 THR B N 1
ATOM 2786 C CA . THR B 1 53 ? 10.555 -10.055 -15.844 1 88.25 53 THR B CA 1
ATOM 2787 C C . THR B 1 53 ? 10.516 -11.523 -15.445 1 88.25 53 THR B C 1
ATOM 2789 O O . THR B 1 53 ? 10.109 -12.375 -16.234 1 88.25 53 THR B O 1
ATOM 2792 N N . LEU B 1 54 ? 10.922 -11.789 -14.203 1 91.31 54 LEU B N 1
ATOM 2793 C CA . LEU B 1 54 ? 10.898 -13.156 -13.703 1 91.31 54 LEU B CA 1
ATOM 2794 C C . LEU B 1 54 ? 9.477 -13.719 -13.727 1 91.31 54 LEU B C 1
ATOM 2796 O O . LEU B 1 54 ? 9.25 -14.828 -14.211 1 91.31 54 LEU B O 1
ATOM 2800 N N . LEU B 1 55 ? 8.492 -12.945 -13.273 1 92.69 55 LEU B N 1
ATOM 2801 C CA . LEU B 1 55 ? 7.102 -13.383 -13.227 1 92.69 55 LEU B CA 1
ATOM 2802 C C . LEU B 1 55 ? 6.555 -13.617 -14.625 1 92.69 55 LEU B C 1
ATOM 2804 O O . LEU B 1 55 ? 5.836 -14.594 -14.859 1 92.69 55 LEU B O 1
ATOM 2808 N N . ARG B 1 56 ? 6.961 -12.828 -15.523 1 88.06 56 ARG B N 1
ATOM 2809 C CA . ARG B 1 56 ? 6.512 -12.977 -16.906 1 88.06 56 ARG B CA 1
ATOM 2810 C C . ARG B 1 56 ? 7.117 -14.219 -17.547 1 88.06 56 ARG B C 1
ATOM 2812 O O . ARG B 1 56 ? 6.453 -14.906 -18.328 1 88.06 56 ARG B O 1
ATOM 2819 N N . ILE B 1 57 ? 8.328 -14.461 -17.234 1 86.38 57 ILE B N 1
ATOM 2820 C CA . ILE B 1 57 ? 8.992 -15.648 -17.766 1 86.38 57 ILE B CA 1
ATOM 2821 C C . ILE B 1 57 ? 8.32 -16.906 -17.203 1 86.38 57 ILE B C 1
ATOM 2823 O O . ILE B 1 57 ? 8.039 -17.844 -17.938 1 86.38 57 ILE B O 1
ATOM 2827 N N . LEU B 1 58 ? 8.039 -16.906 -15.945 1 88.5 58 LEU B N 1
ATOM 2828 C CA . LEU B 1 58 ? 7.363 -18.047 -15.328 1 88.5 58 LEU B CA 1
ATOM 2829 C C . LEU B 1 58 ? 5.988 -18.25 -15.945 1 88.5 58 LEU B C 1
ATOM 2831 O O . LEU B 1 58 ? 5.512 -19.391 -16.031 1 88.5 58 LEU B O 1
ATOM 2835 N N . ALA B 1 59 ? 5.391 -17.109 -16.391 1 87 59 ALA B N 1
ATOM 2836 C CA . ALA B 1 59 ? 4.059 -17.156 -16.984 1 87 59 ALA B CA 1
ATOM 2837 C C . ALA B 1 59 ? 4.121 -17.641 -18.422 1 87 59 ALA B C 1
ATOM 2839 O O . ALA B 1 59 ? 3.088 -17.875 -19.062 1 87 59 ALA B O 1
ATOM 2840 N N . GLY B 1 60 ? 5.32 -17.859 -18.953 1 78.69 60 GLY B N 1
ATOM 2841 C CA . GLY B 1 60 ? 5.496 -18.266 -20.344 1 78.69 60 GLY B CA 1
ATOM 2842 C C . GLY B 1 60 ? 5.328 -17.141 -21.328 1 78.69 60 GLY B C 1
ATOM 2843 O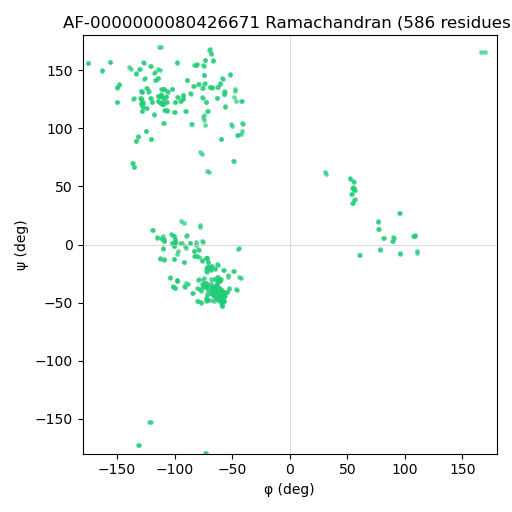 O . GLY B 1 60 ? 5.098 -17.375 -22.516 1 78.69 60 GLY B O 1
ATOM 2844 N N . LYS B 1 61 ? 5.316 -15.922 -20.859 1 66.31 61 LYS B N 1
ATOM 2845 C CA . LYS B 1 61 ? 5.098 -14.766 -21.719 1 66.31 61 LYS B CA 1
ATOM 2846 C C . LYS B 1 61 ? 6.395 -14.336 -22.406 1 66.31 61 LYS B C 1
ATOM 2848 O O . LYS B 1 61 ? 6.387 -13.484 -23.297 1 66.31 61 LYS B O 1
ATOM 2853 N N . ARG B 1 62 ? 7.516 -14.961 -22.062 1 61.72 62 ARG B N 1
ATOM 2854 C CA . ARG B 1 62 ? 8.789 -14.656 -22.703 1 61.72 62 ARG B CA 1
ATOM 2855 C C . ARG B 1 62 ? 9.555 -15.93 -23.047 1 61.72 62 ARG B C 1
ATOM 2857 O O . ARG B 1 62 ? 9.594 -16.859 -22.234 1 61.72 62 ARG B O 1
ATOM 2864 N N . MET B 1 63 ? 9.914 -16.016 -24.312 1 55.19 63 MET B N 1
ATOM 2865 C CA . MET B 1 63 ? 10.641 -17.188 -24.781 1 55.19 63 MET B CA 1
ATOM 2866 C C . MET B 1 63 ? 12.094 -17.156 -24.328 1 55.19 63 MET B C 1
ATOM 2868 O O . MET B 1 63 ? 12.766 -16.125 -24.453 1 55.19 63 MET B O 1
ATOM 2872 N N . ILE B 1 64 ? 12.461 -17.969 -23.469 1 61.66 64 ILE B N 1
ATOM 2873 C CA . ILE B 1 64 ? 13.875 -17.969 -23.125 1 61.66 64 ILE B CA 1
ATOM 2874 C C . ILE B 1 64 ? 14.445 -19.375 -23.281 1 61.66 64 ILE B C 1
ATOM 2876 O O . ILE B 1 64 ? 13.711 -20.359 -23.203 1 61.66 64 ILE B O 1
ATOM 2880 N N . HIS B 1 65 ? 15.75 -19.328 -23.781 1 57.19 65 HIS B N 1
ATOM 2881 C CA . HIS B 1 65 ? 16.578 -20.531 -23.797 1 57.19 65 HIS B CA 1
ATOM 2882 C C . HIS B 1 65 ? 17.062 -20.875 -22.406 1 57.19 65 HIS B C 1
ATOM 2884 O O . HIS B 1 65 ? 17.406 -19.984 -21.609 1 57.19 65 HIS B O 1
ATOM 2890 N N . GLY B 1 66 ? 16.594 -21.922 -21.641 1 58.16 66 GLY B N 1
ATOM 2891 C CA . GLY B 1 66 ? 17.047 -22.422 -20.359 1 58.16 66 GLY B CA 1
ATOM 2892 C C . GLY B 1 66 ? 16.062 -23.375 -19.703 1 58.16 66 GLY B C 1
ATOM 2893 O O . GLY B 1 66 ? 14.977 -23.609 -20.234 1 58.16 66 GLY B O 1
ATOM 2894 N N . ALA B 1 67 ? 16.594 -24 -18.75 1 64.44 67 ALA B N 1
ATOM 2895 C CA . ALA B 1 67 ? 15.844 -25.031 -18.047 1 64.44 67 ALA B CA 1
ATOM 2896 C C . ALA B 1 67 ? 14.859 -24.406 -17.062 1 64.44 67 ALA B C 1
ATOM 2898 O O . ALA B 1 67 ? 15.242 -24 -15.969 1 64.44 67 ALA B O 1
ATOM 2899 N N . ILE B 1 68 ? 13.711 -23.938 -17.531 1 73.75 68 ILE B N 1
ATOM 2900 C CA . ILE B 1 68 ? 12.625 -23.516 -16.656 1 73.75 68 ILE B CA 1
ATOM 2901 C C . ILE B 1 68 ? 11.469 -24.5 -16.734 1 73.75 68 ILE B C 1
ATOM 2903 O O . ILE B 1 68 ? 10.945 -24.766 -17.828 1 73.75 68 ILE B O 1
ATOM 2907 N N . LYS B 1 69 ? 11.266 -25.125 -15.555 1 74.44 69 LYS B N 1
ATOM 2908 C CA . LYS B 1 69 ? 10.094 -25.984 -15.469 1 74.44 69 LYS B CA 1
ATOM 2909 C C . LYS B 1 69 ? 9.055 -25.406 -14.523 1 74.44 69 LYS B C 1
ATOM 2911 O O . LYS B 1 69 ? 9.383 -24.984 -13.406 1 74.44 69 LYS B O 1
ATOM 2916 N N . VAL B 1 70 ? 7.883 -25.328 -15.008 1 78 70 VAL B N 1
ATOM 2917 C CA . VAL B 1 70 ? 6.723 -24.953 -14.219 1 78 70 VAL B CA 1
ATOM 2918 C C . VAL B 1 70 ? 5.691 -26.078 -14.234 1 78 70 VAL B C 1
ATOM 2920 O O . VAL B 1 70 ? 5.297 -26.547 -15.305 1 78 70 VAL B O 1
ATOM 2923 N N . LEU B 1 71 ? 5.398 -26.484 -13.055 1 80 71 LEU B N 1
ATOM 2924 C CA . LEU B 1 71 ? 4.504 -27.641 -12.922 1 80 71 LEU B CA 1
ATOM 2925 C C . LEU B 1 71 ? 5.047 -28.844 -13.68 1 80 71 LEU B C 1
ATOM 2927 O O . LEU B 1 71 ? 4.301 -29.531 -14.383 1 80 71 LEU B O 1
ATOM 2931 N N . GLY B 1 72 ? 6.266 -28.953 -13.602 1 73.94 72 GLY B N 1
ATOM 2932 C CA . GLY B 1 72 ? 6.934 -30.109 -14.188 1 73.94 72 GLY B CA 1
ATOM 2933 C C . GLY B 1 72 ? 7.098 -30 -15.695 1 73.94 72 GLY B C 1
ATOM 2934 O O . GLY B 1 72 ? 7.66 -30.891 -16.328 1 73.94 72 GLY B O 1
ATOM 2935 N N . GLN B 1 73 ? 6.555 -28.906 -16.328 1 73.75 73 GLN B N 1
ATOM 2936 C CA . GLN B 1 73 ? 6.602 -28.719 -17.781 1 73.75 73 GLN B CA 1
ATOM 2937 C C . GLN B 1 73 ? 7.461 -27.516 -18.141 1 73.75 73 GLN B C 1
ATOM 2939 O O . GLN B 1 73 ? 7.609 -26.594 -17.344 1 73.75 73 GLN B O 1
ATOM 2944 N N . ASP B 1 74 ? 8.039 -27.594 -19.297 1 70.25 74 ASP B N 1
ATOM 2945 C CA . ASP B 1 74 ? 8.805 -26.453 -19.781 1 70.25 74 ASP B CA 1
ATOM 2946 C C . ASP B 1 74 ? 7.91 -25.234 -19.984 1 70.25 74 ASP B C 1
ATOM 2948 O O . ASP B 1 74 ? 6.879 -25.328 -20.656 1 70.25 74 ASP B O 1
ATOM 2952 N N . ALA B 1 75 ? 8.195 -24.172 -19.453 1 66.75 75 ALA B N 1
ATOM 2953 C CA . ALA B 1 75 ? 7.359 -22.969 -19.422 1 66.75 75 ALA B CA 1
ATOM 2954 C C . ALA B 1 75 ? 7.121 -22.438 -20.828 1 66.75 75 ALA B C 1
ATOM 2956 O O . ALA B 1 75 ? 6.094 -21.812 -21.094 1 66.75 75 ALA B O 1
ATOM 2957 N N . PHE B 1 76 ? 8 -22.656 -21.719 1 64.94 76 PHE B N 1
ATOM 2958 C CA . PHE B 1 76 ? 7.906 -22.047 -23.047 1 64.94 76 PHE B CA 1
ATOM 2959 C C . PHE B 1 76 ? 7.438 -23.062 -24.078 1 64.94 76 PHE B C 1
ATOM 2961 O O . PHE B 1 76 ? 6.773 -22.703 -25.047 1 64.94 76 PHE B O 1
ATOM 2968 N N . LEU B 1 77 ? 7.781 -24.312 -23.734 1 57.59 77 LEU B N 1
ATOM 2969 C CA . LEU B 1 77 ? 7.508 -25.312 -24.75 1 57.59 77 LEU B CA 1
ATOM 2970 C C . LEU B 1 77 ? 6.109 -25.906 -24.578 1 57.59 77 LEU B C 1
ATOM 2972 O O . LEU B 1 77 ? 5.426 -26.188 -25.562 1 57.59 77 LEU B O 1
ATOM 2976 N N . ASP B 1 78 ? 5.664 -26 -23.328 1 58.53 78 ASP B N 1
ATOM 2977 C CA . ASP B 1 78 ? 4.469 -26.797 -23.094 1 58.53 78 ASP B CA 1
ATOM 2978 C C . ASP B 1 78 ? 3.279 -25.922 -22.719 1 58.53 78 ASP B C 1
ATOM 2980 O O . ASP B 1 78 ? 2.129 -26.359 -22.781 1 58.53 78 ASP B O 1
ATOM 2984 N N . ALA B 1 79 ? 3.426 -24.609 -22.797 1 59.38 79 ALA B N 1
ATOM 2985 C CA . ALA B 1 79 ? 2.377 -23.703 -22.328 1 59.38 79 ALA B CA 1
ATOM 2986 C C . ALA B 1 79 ? 1.599 -24.328 -21.172 1 59.38 79 ALA B C 1
ATOM 2988 O O . ALA B 1 79 ? 0.458 -24.766 -21.344 1 59.38 79 ALA B O 1
ATOM 2989 N N . PRO B 1 80 ? 2.225 -24.609 -20.062 1 62.94 80 PRO B N 1
ATOM 2990 C CA . PRO B 1 80 ? 1.504 -25.297 -18.984 1 62.94 80 PRO B CA 1
ATOM 2991 C C . PRO B 1 80 ? 0.15 -24.672 -18.688 1 62.94 80 PRO B C 1
ATOM 2993 O O . PRO B 1 80 ? 0.005 -23.453 -18.766 1 62.94 80 PRO B O 1
ATOM 2996 N N . GLN B 1 81 ? -0.869 -25.547 -18.594 1 78 81 GLN B N 1
ATOM 2997 C CA . GLN B 1 81 ? -2.201 -25.125 -18.188 1 78 81 GLN B CA 1
ATOM 2998 C C . GLN B 1 81 ? -2.25 -24.828 -16.688 1 78 81 GLN B C 1
ATOM 3000 O O . GLN B 1 81 ? -1.46 -25.391 -15.922 1 78 81 GLN B O 1
ATOM 3005 N N . GLY B 1 82 ? -2.842 -23.891 -16.234 1 88.5 82 GLY B N 1
ATOM 3006 C CA . GLY B 1 82 ? -3.078 -23.641 -14.82 1 88.5 82 GLY B CA 1
ATOM 3007 C C . GLY B 1 82 ? -2.234 -22.516 -14.258 1 88.5 82 GLY B C 1
ATOM 3008 O O . GLY B 1 82 ? -2.15 -22.344 -13.047 1 88.5 82 GLY B O 1
ATOM 3009 N N . ILE B 1 83 ? -1.544 -21.859 -15.227 1 91.12 83 ILE B N 1
ATOM 3010 C CA . ILE B 1 83 ? -0.76 -20.703 -14.789 1 91.12 83 ILE B CA 1
ATOM 3011 C C . ILE B 1 83 ? -1.55 -19.422 -15.023 1 91.12 83 ILE B C 1
ATOM 3013 O O . ILE B 1 83 ? -2.088 -19.203 -16.109 1 91.12 83 ILE B O 1
ATOM 3017 N N . THR B 1 84 ? -1.689 -18.641 -13.992 1 92.25 84 THR B N 1
ATOM 3018 C CA . THR B 1 84 ? -2.34 -17.344 -14.109 1 92.25 84 THR B CA 1
ATOM 3019 C C . THR B 1 84 ? -1.392 -16.219 -13.672 1 92.25 84 THR B C 1
ATOM 3021 O O . THR B 1 84 ? -0.739 -16.328 -12.633 1 92.25 84 THR B O 1
ATOM 3024 N N . TYR B 1 85 ? -1.235 -15.281 -14.531 1 92.25 85 TYR B N 1
ATOM 3025 C CA . TYR B 1 85 ? -0.46 -14.078 -14.234 1 92.25 85 TYR B CA 1
ATOM 3026 C C . TYR B 1 85 ? -1.366 -12.859 -14.117 1 92.25 85 TYR B C 1
ATOM 3028 O O . TYR B 1 85 ? -2.156 -12.578 -15.023 1 92.25 85 TYR B O 1
ATOM 3036 N N . LEU B 1 86 ? -1.312 -12.211 -12.969 1 92.12 86 LEU B N 1
ATOM 3037 C CA . LEU B 1 86 ? -2.049 -10.977 -12.742 1 92.12 86 LEU B CA 1
ATOM 3038 C C . LEU B 1 86 ? -1.095 -9.82 -12.453 1 92.12 86 LEU B C 1
ATOM 3040 O O . LEU B 1 86 ? -0.386 -9.828 -11.445 1 92.12 86 LEU B O 1
ATOM 3044 N N . GLY B 1 87 ? -0.985 -8.844 -13.367 1 87.31 87 GLY B N 1
ATOM 3045 C CA . GLY B 1 87 ? -0.147 -7.672 -13.203 1 87.31 87 GLY B CA 1
ATOM 3046 C C . GLY B 1 87 ? -0.868 -6.375 -13.516 1 87.31 87 GLY B C 1
ATOM 3047 O O . GLY B 1 87 ? -2.1 -6.336 -13.555 1 87.31 87 GLY B O 1
ATOM 3048 N N . THR B 1 88 ? -0.2 -5.246 -13.547 1 71.38 88 THR B N 1
ATOM 3049 C CA . THR B 1 88 ? -0.788 -3.92 -13.711 1 71.38 88 THR B CA 1
ATOM 3050 C C . THR B 1 88 ? -1.258 -3.717 -15.148 1 71.38 88 THR B C 1
ATOM 3052 O O . THR B 1 88 ? -2.039 -2.807 -15.43 1 71.38 88 THR B O 1
ATOM 3055 N N . GLU B 1 89 ? -0.889 -4.551 -16 1 61.34 89 GLU B N 1
ATOM 3056 C CA . GLU B 1 89 ? -1.21 -4.367 -17.406 1 61.34 89 GLU B CA 1
ATOM 3057 C C . GLU B 1 89 ? -2.695 -4.594 -17.672 1 61.34 89 GLU B C 1
ATOM 3059 O O . GLU B 1 89 ? -3.234 -4.121 -18.672 1 61.34 89 GLU B O 1
ATOM 3064 N N . TRP B 1 90 ? -3.391 -5.191 -16.891 1 55.25 90 TRP B N 1
ATOM 3065 C CA . TRP B 1 90 ? -4.812 -5.441 -17.094 1 55.25 90 TRP B CA 1
ATOM 3066 C C . TRP B 1 90 ? -5.602 -4.137 -17.109 1 55.25 90 TRP B C 1
ATOM 3068 O O . TRP B 1 90 ? -6.688 -4.062 -17.688 1 55.25 90 TRP B O 1
ATOM 3078 N N . ALA B 1 91 ? -5.02 -3.156 -16.547 1 54.03 91 ALA B N 1
ATOM 3079 C CA . ALA B 1 91 ? -5.711 -1.874 -16.438 1 54.03 91 ALA B CA 1
ATOM 3080 C C . ALA B 1 91 ? -5.91 -1.238 -17.812 1 54.03 91 ALA B C 1
ATOM 3082 O O . ALA B 1 91 ? -6.84 -0.451 -18.016 1 54.03 91 ALA B O 1
ATOM 3083 N N . ASN B 1 92 ? -5.168 -1.681 -18.719 1 55.47 92 ASN B N 1
ATOM 3084 C CA . ASN B 1 92 ? -5.219 -1.029 -20.031 1 55.47 92 ASN B CA 1
ATOM 3085 C C . ASN B 1 92 ? -6.031 -1.842 -21.031 1 55.47 92 ASN B C 1
ATOM 3087 O O . ASN B 1 92 ? -6.094 -1.497 -22.203 1 55.47 92 ASN B O 1
ATOM 3091 N N . ASN B 1 93 ? -6.676 -2.865 -20.547 1 57.5 93 ASN B N 1
ATOM 3092 C CA . ASN B 1 93 ? -7.445 -3.73 -21.438 1 57.5 93 ASN B CA 1
ATOM 3093 C C . ASN B 1 93 ? -8.703 -3.033 -21.953 1 57.5 93 ASN B C 1
ATOM 3095 O O . ASN B 1 93 ? -9.562 -2.641 -21.156 1 57.5 93 ASN B O 1
ATOM 3099 N N . PRO B 1 94 ? -8.75 -2.803 -23.266 1 56.91 94 PRO B N 1
ATOM 3100 C CA . PRO B 1 94 ? -9.875 -2.088 -23.859 1 56.91 94 PRO B CA 1
ATOM 3101 C C . PRO B 1 94 ? -11.227 -2.713 -23.516 1 56.91 94 PRO B C 1
ATOM 3103 O O . PRO B 1 94 ? -12.242 -2.012 -23.469 1 56.91 94 PRO B O 1
ATOM 3106 N N . VAL B 1 95 ? -11.289 -3.996 -23.531 1 55.72 95 VAL B N 1
ATOM 3107 C CA . VAL B 1 95 ? -12.555 -4.648 -23.203 1 55.72 95 VAL B CA 1
ATOM 3108 C C . VAL B 1 95 ? -13.133 -4.066 -21.922 1 55.72 95 VAL B C 1
ATOM 3110 O O . VAL B 1 95 ? -14.344 -3.924 -21.781 1 55.72 95 VAL B O 1
ATOM 3113 N N . VAL B 1 96 ? -12.211 -3.482 -21.109 1 58.69 96 VAL B N 1
ATOM 3114 C CA . VAL B 1 96 ? -12.602 -3.008 -19.781 1 58.69 96 VAL B CA 1
ATOM 3115 C C . VAL B 1 96 ? -13.141 -1.582 -19.891 1 58.69 96 VAL B C 1
ATOM 3117 O O . VAL B 1 96 ? -13.703 -1.054 -18.922 1 58.69 96 VAL B O 1
ATOM 3120 N N . LYS B 1 97 ? -13.164 -1.119 -21.078 1 63.19 97 LYS B N 1
ATOM 3121 C CA . LYS B 1 97 ? -13.664 0.246 -21.219 1 63.19 97 LYS B CA 1
ATOM 3122 C C . LYS B 1 97 ? -14.961 0.279 -22.031 1 63.19 97 LYS B C 1
ATOM 3124 O O . LYS B 1 97 ? -15.531 1.348 -22.234 1 63.19 97 LYS B O 1
ATOM 3129 N N . SER B 1 98 ? -15.445 -0.923 -22.328 1 69.38 98 SER B N 1
ATOM 3130 C CA . SER B 1 98 ? -16.672 -1.015 -23.109 1 69.38 98 SER B CA 1
ATOM 3131 C C . SER B 1 98 ? -17.906 -0.862 -22.219 1 69.38 98 SER B C 1
ATOM 3133 O O . SER B 1 98 ? -17.812 -0.976 -21 1 69.38 98 SER B O 1
ATOM 3135 N N . ASP B 1 99 ? -18.953 -0.434 -22.797 1 81.88 99 ASP B N 1
ATOM 3136 C CA . ASP B 1 99 ? -20.234 -0.322 -22.094 1 81.88 99 ASP B CA 1
ATOM 3137 C C . ASP B 1 99 ? -20.828 -1.7 -21.828 1 81.88 99 ASP B C 1
ATOM 3139 O O . ASP B 1 99 ? -21.859 -2.066 -22.391 1 81.88 99 ASP B O 1
ATOM 3143 N N . LEU B 1 100 ? -20.172 -2.471 -21.078 1 87.25 100 LEU B N 1
ATOM 3144 C CA . LEU B 1 100 ? -20.594 -3.812 -20.688 1 87.25 100 LEU B CA 1
ATOM 3145 C C . LEU B 1 100 ? -20.797 -3.896 -19.188 1 87.25 100 LEU B C 1
ATOM 3147 O O . LEU B 1 100 ? -20.047 -3.291 -18.406 1 87.25 100 LEU B O 1
ATOM 3151 N N . SER B 1 101 ? -21.797 -4.621 -18.891 1 92.25 101 SER B N 1
ATOM 3152 C CA . SER B 1 101 ? -21.969 -4.914 -17.469 1 92.25 101 SER B CA 1
ATOM 3153 C C . SER B 1 101 ? -20.953 -5.957 -17 1 92.25 101 SER B C 1
ATOM 3155 O O . SER B 1 101 ? -20.5 -6.785 -17.797 1 92.25 101 SER B O 1
ATOM 3157 N N . VAL B 1 102 ? -20.641 -5.938 -15.758 1 93.94 102 VAL B N 1
ATOM 3158 C CA . VAL B 1 102 ? -19.734 -6.914 -15.156 1 93.94 102 VAL B CA 1
ATOM 3159 C C . VAL B 1 102 ? -20.328 -8.312 -15.281 1 93.94 102 VAL B C 1
ATOM 3161 O O . VAL B 1 102 ? -19.625 -9.273 -15.578 1 93.94 102 VAL B O 1
ATOM 3164 N N . GLU B 1 103 ? -21.594 -8.375 -15.133 1 94.25 103 GLU B N 1
ATOM 3165 C CA . GLU B 1 103 ? -22.281 -9.648 -15.266 1 94.25 103 GLU B CA 1
ATOM 3166 C C . GLU B 1 103 ? -22.047 -10.266 -16.641 1 94.25 103 GLU B C 1
ATOM 3168 O O . GLU B 1 103 ? -21.703 -11.445 -16.75 1 94.25 103 GLU B O 1
ATOM 3173 N N . TYR B 1 104 ? -22.328 -9.469 -17.609 1 91.62 104 TYR B N 1
ATOM 3174 C CA . TYR B 1 104 ? -22.156 -9.93 -18.984 1 91.62 104 TYR B CA 1
ATOM 3175 C C . TYR B 1 104 ? -20.703 -10.359 -19.219 1 91.62 104 TYR B C 1
ATOM 3177 O O . TYR B 1 104 ? -20.453 -11.406 -19.812 1 91.62 104 TYR B O 1
ATOM 3185 N N . LEU B 1 105 ? -19.828 -9.57 -18.781 1 89.94 105 LEU B N 1
ATOM 3186 C CA . LEU B 1 105 ? -18.406 -9.852 -18.969 1 89.94 105 LEU B CA 1
ATOM 3187 C C . LEU B 1 105 ? -18.047 -11.188 -18.328 1 89.94 105 LEU B C 1
ATOM 3189 O O . LEU B 1 105 ? -17.391 -12.016 -18.969 1 89.94 105 LEU B O 1
ATOM 3193 N N . LEU B 1 106 ? -18.469 -11.391 -17.125 1 93.62 106 LEU B N 1
ATOM 3194 C CA . LEU B 1 106 ? -18.156 -12.617 -16.406 1 93.62 106 LEU B CA 1
ATOM 3195 C C . LEU B 1 106 ? -18.781 -13.828 -17.094 1 93.62 106 LEU B C 1
ATOM 3197 O O . LEU B 1 106 ? -18.141 -14.883 -17.219 1 93.62 106 LEU B O 1
ATOM 3201 N N . LYS B 1 107 ? -19.938 -13.695 -17.594 1 92.38 107 LYS B N 1
ATOM 3202 C CA . LYS B 1 107 ? -20.609 -14.781 -18.312 1 92.38 107 LYS B CA 1
ATOM 3203 C C . LYS B 1 107 ? -19.844 -15.141 -19.578 1 92.38 107 LYS B C 1
ATOM 3205 O O . LYS B 1 107 ? -19.688 -16.328 -19.906 1 92.38 107 LYS B O 1
ATOM 3210 N N . SER B 1 108 ? -19.453 -14.094 -20.219 1 89.75 108 SER B N 1
ATOM 3211 C CA . SER B 1 108 ? -18.719 -14.305 -21.453 1 89.75 108 SER B CA 1
ATOM 3212 C C . SER B 1 108 ? -17.391 -15.031 -21.188 1 89.75 108 SER B C 1
ATOM 3214 O O . SER B 1 108 ? -16.844 -15.664 -22.094 1 89.75 108 SER B O 1
ATOM 3216 N N . MET B 1 109 ? -16.953 -15.047 -20 1 90.25 109 MET B N 1
ATOM 3217 C CA . MET B 1 109 ? -15.695 -15.68 -19.641 1 90.25 109 MET B CA 1
ATOM 3218 C C . MET B 1 109 ? -15.93 -17.062 -19.031 1 90.25 109 MET B C 1
ATOM 3220 O O . MET B 1 109 ? -14.984 -17.719 -18.578 1 90.25 109 MET B O 1
ATOM 3224 N N . GLY B 1 110 ? -17.172 -17.453 -18.906 1 90.06 110 GLY B N 1
ATOM 3225 C CA . GLY B 1 110 ? -17.484 -18.797 -18.469 1 90.06 110 GLY B CA 1
ATOM 3226 C C . GLY B 1 110 ? -17.734 -18.906 -16.984 1 90.06 110 GLY B C 1
ATOM 3227 O O . GLY B 1 110 ? -17.5 -19.953 -16.375 1 90.06 110 GLY B O 1
ATOM 3228 N N . SER B 1 111 ? -18.172 -17.828 -16.406 1 92.56 111 SER B N 1
ATOM 3229 C CA . SER B 1 111 ? -18.406 -17.828 -14.969 1 92.56 111 SER B CA 1
ATOM 3230 C C . SER B 1 111 ? -19.406 -18.906 -14.578 1 92.56 111 SER B C 1
ATOM 3232 O O . SER B 1 111 ? -19.391 -19.406 -13.453 1 92.56 111 SER B O 1
ATOM 3234 N N . HIS B 1 112 ? -20.219 -19.375 -15.461 1 93 112 HIS B N 1
ATOM 3235 C CA . HIS B 1 112 ? -21.234 -20.391 -15.188 1 93 112 HIS B CA 1
ATOM 3236 C C . HIS B 1 112 ? -20.594 -21.734 -14.891 1 93 112 HIS B C 1
ATOM 3238 O O . HIS B 1 112 ? -21.234 -22.609 -14.266 1 93 112 HIS B O 1
ATOM 3244 N N . ARG B 1 113 ? -19.438 -21.922 -15.305 1 94.06 113 ARG B N 1
ATOM 3245 C CA . ARG B 1 113 ? -18.734 -23.188 -15.055 1 94.06 113 ARG B CA 1
ATOM 3246 C C . ARG B 1 113 ? -18.328 -23.297 -13.594 1 94.06 113 ARG B C 1
ATOM 3248 O O . ARG B 1 113 ? -18.094 -24.391 -13.094 1 94.06 113 ARG B O 1
ATOM 3255 N N . TRP B 1 114 ? -18.203 -22.094 -12.906 1 94.75 114 TRP B N 1
ATOM 3256 C CA . TRP B 1 114 ? -17.781 -22.078 -11.508 1 94.75 114 TRP B CA 1
ATOM 3257 C C . TRP B 1 114 ? -18.656 -21.125 -10.695 1 94.75 114 TRP B C 1
ATOM 3259 O O . TRP B 1 114 ? -18.172 -20.156 -10.117 1 94.75 114 TRP B O 1
ATOM 3269 N N . PRO B 1 115 ? -19.906 -21.438 -10.547 1 95.25 115 PRO B N 1
ATOM 3270 C CA . PRO B 1 115 ? -20.844 -20.5 -9.922 1 95.25 115 PRO B CA 1
ATOM 3271 C C . PRO B 1 115 ? -20.469 -20.188 -8.469 1 95.25 115 PRO B C 1
ATOM 3273 O O . PRO B 1 115 ? -20.516 -19.016 -8.062 1 95.25 115 PRO B O 1
ATOM 3276 N N . GLU B 1 116 ? -20.094 -21.203 -7.703 1 96.62 116 GLU B N 1
ATOM 3277 C CA . GLU B 1 116 ? -19.75 -20.984 -6.297 1 96.62 116 GLU B CA 1
ATOM 3278 C C . GLU B 1 116 ? -18.484 -20.156 -6.16 1 96.62 116 GLU B C 1
ATOM 3280 O O . GLU B 1 116 ? -18.406 -19.25 -5.332 1 96.62 116 GLU B O 1
ATOM 3285 N N . ARG B 1 117 ? -17.531 -20.5 -6.973 1 96.56 117 ARG B N 1
ATOM 3286 C CA . ARG B 1 117 ? -16.266 -19.766 -6.984 1 96.56 117 ARG B CA 1
ATOM 3287 C C . ARG B 1 117 ? -16.484 -18.312 -7.395 1 96.56 117 ARG B C 1
ATOM 3289 O O . ARG B 1 117 ? -15.906 -17.406 -6.801 1 96.56 117 ARG B O 1
ATOM 3296 N N . THR B 1 118 ? -17.344 -18.109 -8.375 1 97.19 118 THR B N 1
ATOM 3297 C CA . THR B 1 118 ? -17.656 -16.766 -8.844 1 97.19 118 THR B CA 1
ATOM 3298 C C . THR B 1 118 ? -18.297 -15.938 -7.73 1 97.19 118 THR B C 1
ATOM 3300 O O . THR B 1 118 ? -17.875 -14.805 -7.48 1 97.19 118 THR B O 1
ATOM 3303 N N . GLU B 1 119 ? -19.219 -16.484 -7.055 1 97.25 119 GLU B N 1
ATOM 3304 C CA . GLU B 1 119 ? -19.891 -15.789 -5.965 1 97.25 119 GLU B CA 1
ATOM 3305 C C . GLU B 1 119 ? -18.906 -15.43 -4.848 1 97.25 119 GLU B C 1
ATOM 3307 O O . GLU B 1 119 ? -18.953 -14.328 -4.305 1 97.25 119 GLU B O 1
ATOM 3312 N N . LEU B 1 120 ? -18.094 -16.328 -4.547 1 97.56 120 LEU B N 1
ATOM 3313 C CA . LEU B 1 120 ? -17.094 -16.109 -3.508 1 97.56 120 LEU B CA 1
ATOM 3314 C C . LEU B 1 120 ? -16.172 -14.945 -3.881 1 97.56 120 LEU B C 1
ATOM 3316 O O . LEU B 1 120 ? -15.922 -14.055 -3.064 1 97.56 120 LEU B O 1
ATOM 3320 N N . LEU B 1 121 ? -15.703 -14.945 -5.133 1 97.81 121 LEU B N 1
ATOM 3321 C CA . LEU B 1 121 ? -14.789 -13.906 -5.594 1 97.81 121 LEU B CA 1
ATOM 3322 C C . LEU B 1 121 ? -15.477 -12.539 -5.59 1 97.81 121 LEU B C 1
ATOM 3324 O O . LEU B 1 121 ? -14.859 -11.539 -5.215 1 97.81 121 LEU B O 1
ATOM 3328 N N . LEU B 1 122 ? -16.734 -12.516 -5.988 1 97.25 122 LEU B N 1
ATOM 3329 C CA . LEU B 1 122 ? -17.5 -11.273 -5.984 1 97.25 122 LEU B CA 1
ATOM 3330 C C . LEU B 1 122 ? -17.656 -10.727 -4.566 1 97.25 122 LEU B C 1
ATOM 3332 O O . LEU B 1 122 ? -17.547 -9.523 -4.348 1 97.25 122 LEU B O 1
ATOM 3336 N N . HIS B 1 123 ? -17.797 -11.625 -3.654 1 96.31 123 HIS B N 1
ATOM 3337 C CA . HIS B 1 123 ? -17.922 -11.242 -2.256 1 96.31 123 HIS B CA 1
ATOM 3338 C C . HIS B 1 123 ? -16.594 -10.758 -1.692 1 96.31 123 HIS B C 1
ATOM 3340 O O . HIS B 1 123 ? -16.531 -9.695 -1.068 1 96.31 123 HIS B O 1
ATOM 3346 N N . VAL B 1 124 ? -15.57 -11.461 -1.945 1 96.31 124 VAL B N 1
ATOM 3347 C CA . VAL B 1 124 ? -14.234 -11.188 -1.427 1 96.31 124 VAL B CA 1
ATOM 3348 C C . VAL B 1 124 ? -13.758 -9.82 -1.924 1 96.31 124 VAL B C 1
ATOM 3350 O O . VAL B 1 124 ? -13.18 -9.047 -1.161 1 96.31 124 VAL B O 1
ATOM 3353 N N . LEU B 1 125 ? -14.031 -9.523 -3.23 1 96.25 125 LEU B N 1
ATOM 3354 C CA . LEU B 1 125 ? -13.508 -8.305 -3.834 1 96.25 125 LEU B CA 1
ATOM 3355 C C . LEU B 1 125 ? -14.562 -7.211 -3.865 1 96.25 125 LEU B C 1
ATOM 3357 O O . LEU B 1 125 ? -14.328 -6.121 -4.395 1 96.25 125 LEU B O 1
ATOM 3361 N N . ASP B 1 126 ? -15.672 -7.52 -3.285 1 92.75 126 ASP B N 1
ATOM 3362 C CA . ASP B 1 126 ? -16.766 -6.562 -3.172 1 92.75 126 ASP B CA 1
ATOM 3363 C C . ASP B 1 126 ? -17.109 -5.961 -4.531 1 92.75 126 ASP B C 1
ATOM 3365 O O . ASP B 1 126 ? -17.109 -4.738 -4.695 1 92.75 126 ASP B O 1
ATOM 3369 N N . VAL B 1 127 ? -17.422 -6.84 -5.418 1 95.25 127 VAL B N 1
ATOM 3370 C CA . VAL B 1 127 ? -17.75 -6.43 -6.777 1 95.25 127 VAL B CA 1
ATOM 3371 C C . VAL B 1 127 ? -19.25 -6.566 -7.004 1 95.25 127 VAL B C 1
ATOM 3373 O O . VAL B 1 127 ? -19.844 -7.59 -6.656 1 95.25 127 VAL B O 1
ATOM 3376 N N . ASP B 1 128 ? -19.844 -5.512 -7.555 1 94.62 128 ASP B N 1
ATOM 3377 C CA . ASP B 1 128 ? -21.25 -5.535 -7.965 1 94.62 128 ASP B CA 1
ATOM 3378 C C . ASP B 1 128 ? -21.375 -5.883 -9.445 1 94.62 128 ASP B C 1
ATOM 3380 O O . ASP B 1 128 ? -20.844 -5.172 -10.305 1 94.62 128 ASP B O 1
ATOM 3384 N N . VAL B 1 129 ? -22.094 -6.875 -9.711 1 94.81 129 VAL B N 1
ATOM 3385 C CA . VAL B 1 129 ? -22.203 -7.375 -11.078 1 94.81 129 VAL B CA 1
ATOM 3386 C C . VAL B 1 129 ? -23 -6.387 -11.93 1 94.81 129 VAL B C 1
ATOM 3388 O O . VAL B 1 129 ? -22.953 -6.441 -13.164 1 94.81 129 VAL B O 1
ATOM 3391 N N . LYS B 1 130 ? -23.672 -5.492 -11.32 1 93.62 130 LYS B N 1
ATOM 3392 C CA . LYS B 1 130 ? -24.484 -4.512 -12.039 1 93.62 130 LYS B CA 1
ATOM 3393 C C . LYS B 1 130 ? -23.625 -3.338 -12.508 1 93.62 130 LYS B C 1
ATOM 3395 O O . LYS B 1 130 ? -24.078 -2.523 -13.32 1 93.62 130 LYS B O 1
ATOM 3400 N N . TRP B 1 131 ? -22.422 -3.311 -12.023 1 92.5 131 TRP B N 1
ATOM 3401 C CA . TRP B 1 131 ? -21.516 -2.248 -12.477 1 92.5 131 TRP B CA 1
ATOM 3402 C C . TRP B 1 131 ? -21.344 -2.289 -13.984 1 92.5 131 TRP B C 1
ATOM 3404 O O . TRP B 1 131 ? -21.312 -3.365 -14.586 1 92.5 131 TRP B O 1
ATOM 3414 N N . ARG B 1 132 ? -21.266 -1.1 -14.57 1 90.88 132 ARG B N 1
ATOM 3415 C CA . ARG B 1 132 ? -20.875 -0.96 -15.969 1 90.88 132 ARG B CA 1
ATOM 3416 C C . ARG B 1 132 ? -19.422 -0.5 -16.094 1 90.88 132 ARG B C 1
ATOM 3418 O O . ARG B 1 132 ? -19.031 0.491 -15.477 1 90.88 132 ARG B O 1
ATOM 3425 N N . MET B 1 133 ? -18.688 -1.096 -16.922 1 87.62 133 MET B N 1
ATOM 3426 C CA . MET B 1 133 ? -17.234 -0.954 -16.969 1 87.62 133 MET B CA 1
ATOM 3427 C C . MET B 1 133 ? -16.828 0.481 -17.297 1 87.62 133 MET B C 1
ATOM 3429 O O . MET B 1 133 ? -15.836 0.986 -16.781 1 87.62 133 MET B O 1
ATOM 3433 N N . HIS B 1 134 ? -17.578 1.126 -18.062 1 85.06 134 HIS B N 1
ATOM 3434 C CA . HIS B 1 134 ? -17.219 2.477 -18.484 1 85.06 134 HIS B CA 1
ATOM 3435 C C . HIS B 1 134 ? -17.562 3.5 -17.406 1 85.06 134 HIS B C 1
ATOM 3437 O O . HIS B 1 134 ? -17.125 4.648 -17.484 1 85.06 134 HIS B O 1
ATOM 3443 N N . GLN B 1 135 ? -18.297 3.088 -16.375 1 87.06 135 GLN B N 1
ATOM 3444 C CA . GLN B 1 135 ? -18.781 4.02 -15.367 1 87.06 135 GLN B CA 1
ATOM 3445 C C . GLN B 1 135 ? -18.078 3.811 -14.031 1 87.06 135 GLN B C 1
ATOM 3447 O O . GLN B 1 135 ? -18.297 4.559 -13.078 1 87.06 135 GLN B O 1
ATOM 3452 N N . ILE B 1 136 ? -17.234 2.85 -13.969 1 86.44 136 ILE B N 1
ATOM 3453 C CA . ILE B 1 136 ? -16.656 2.516 -12.672 1 86.44 136 ILE B CA 1
ATOM 3454 C C . ILE B 1 136 ? -15.289 3.172 -12.531 1 86.44 136 ILE B C 1
ATOM 3456 O O . ILE B 1 136 ? -14.664 3.539 -13.523 1 86.44 136 ILE B O 1
ATOM 3460 N N . SER B 1 137 ? -14.859 3.375 -11.289 1 80.31 137 SER B N 1
ATOM 3461 C CA . SER B 1 137 ? -13.555 3.945 -10.969 1 80.31 137 SER B CA 1
ATOM 3462 C C . SER B 1 137 ? -12.422 2.979 -11.32 1 80.31 137 SER B C 1
ATOM 3464 O O . SER B 1 137 ? -12.672 1.802 -11.594 1 80.31 137 SER B O 1
ATOM 3466 N N . ASP B 1 138 ? -11.18 3.463 -11.305 1 79.12 138 ASP B N 1
ATOM 3467 C CA . ASP B 1 138 ? -10.016 2.625 -11.547 1 79.12 138 ASP B CA 1
ATOM 3468 C C . ASP B 1 138 ? -9.906 1.516 -10.508 1 79.12 138 ASP B C 1
ATOM 3470 O O . ASP B 1 138 ? -9.547 0.382 -10.828 1 79.12 138 ASP B O 1
ATOM 3474 N N . GLY B 1 139 ? -10.227 1.862 -9.297 1 83.44 139 GLY B N 1
ATOM 3475 C CA . GLY B 1 139 ? -10.195 0.859 -8.242 1 83.44 139 GLY B CA 1
ATOM 3476 C C . GLY B 1 139 ? -11.227 -0.236 -8.438 1 83.44 139 GLY B C 1
ATOM 3477 O O . GLY B 1 139 ? -10.93 -1.415 -8.219 1 83.44 139 GLY B O 1
ATOM 3478 N N . GLN B 1 140 ? -12.336 0.185 -8.82 1 86.62 140 GLN B N 1
ATOM 3479 C CA . GLN B 1 140 ? -13.391 -0.787 -9.102 1 86.62 140 GLN B CA 1
ATOM 3480 C C . GLN B 1 140 ? -13.023 -1.663 -10.297 1 86.62 140 GLN B C 1
ATOM 3482 O O . GLN B 1 140 ? -13.258 -2.875 -10.281 1 86.62 140 GLN B O 1
ATOM 3487 N N . ARG B 1 141 ? -12.547 -1.028 -11.211 1 87.62 141 ARG B N 1
ATOM 3488 C CA . ARG B 1 141 ? -12.117 -1.76 -12.398 1 87.62 141 ARG B CA 1
ATOM 3489 C C . ARG B 1 141 ? -11.086 -2.824 -12.047 1 87.62 141 ARG B C 1
ATOM 3491 O O . ARG B 1 141 ? -11.156 -3.951 -12.547 1 87.62 141 ARG B O 1
ATOM 3498 N N . ARG B 1 142 ? -10.211 -2.455 -11.227 1 87.88 142 ARG B N 1
ATOM 3499 C CA . ARG B 1 142 ? -9.188 -3.402 -10.797 1 87.88 142 ARG B CA 1
ATOM 3500 C C . ARG B 1 142 ? -9.812 -4.598 -10.078 1 87.88 142 ARG B C 1
ATOM 3502 O O . ARG B 1 142 ? -9.406 -5.738 -10.297 1 87.88 142 ARG B O 1
ATOM 3509 N N . ARG B 1 143 ? -10.711 -4.352 -9.289 1 92.81 143 ARG B N 1
ATOM 3510 C CA . ARG B 1 143 ? -11.398 -5.43 -8.578 1 92.81 143 ARG B CA 1
ATOM 3511 C C . ARG B 1 143 ? -12.07 -6.387 -9.562 1 92.81 143 ARG B C 1
ATOM 3513 O O . ARG B 1 143 ? -11.969 -7.605 -9.414 1 92.81 143 ARG B O 1
ATOM 3520 N N . VAL B 1 144 ? -12.711 -5.812 -10.547 1 91.75 144 VAL B N 1
ATOM 3521 C CA . VAL B 1 144 ? -13.367 -6.629 -11.562 1 91.75 144 VAL B CA 1
ATOM 3522 C C . VAL B 1 144 ? -12.336 -7.469 -12.312 1 91.75 144 VAL B C 1
ATOM 3524 O O . VAL B 1 144 ? -12.547 -8.664 -12.539 1 91.75 144 VAL B O 1
ATOM 3527 N N . GLN B 1 145 ? -11.25 -6.875 -12.617 1 89.62 145 GLN B N 1
ATOM 3528 C CA . GLN B 1 145 ? -10.18 -7.566 -13.328 1 89.62 145 GLN B CA 1
ATOM 3529 C C . GLN B 1 145 ? -9.641 -8.742 -12.516 1 89.62 145 GLN B C 1
ATOM 3531 O O . GLN B 1 145 ? -9.344 -9.797 -13.062 1 89.62 145 GLN B O 1
ATOM 3536 N N . LEU B 1 146 ? -9.516 -8.531 -11.289 1 93.88 146 LEU B N 1
ATOM 3537 C CA . LEU B 1 146 ? -9.039 -9.602 -10.414 1 93.88 146 LEU B CA 1
ATOM 3538 C C . LEU B 1 146 ? -10.023 -10.766 -10.398 1 93.88 146 LEU B C 1
ATOM 3540 O O . LEU B 1 146 ? -9.617 -11.93 -10.453 1 93.88 146 LEU B O 1
ATOM 3544 N N . VAL B 1 147 ? -11.312 -10.391 -10.336 1 95 147 VAL B N 1
ATOM 3545 C CA . VAL B 1 147 ? -12.32 -11.438 -10.383 1 95 147 VAL B CA 1
ATOM 3546 C C . VAL B 1 147 ? -12.188 -12.227 -11.688 1 95 147 VAL B C 1
ATOM 3548 O O . VAL B 1 147 ? -12.141 -13.461 -11.672 1 95 147 VAL B O 1
ATOM 3551 N N . MET B 1 148 ? -12.086 -11.523 -12.734 1 92.38 148 MET B N 1
ATOM 3552 C CA . MET B 1 148 ? -11.961 -12.156 -14.047 1 92.38 148 MET B CA 1
ATOM 3553 C C . MET B 1 148 ? -10.734 -13.055 -14.109 1 92.38 148 MET B C 1
ATOM 3555 O O . MET B 1 148 ? -10.805 -14.18 -14.602 1 92.38 148 MET B O 1
ATOM 3559 N N . GLY B 1 149 ? -9.656 -12.586 -13.578 1 91.75 149 GLY B N 1
ATOM 3560 C CA . GLY B 1 149 ? -8.398 -13.32 -13.633 1 91.75 149 GLY B CA 1
ATOM 3561 C C . GLY B 1 149 ? -8.391 -14.562 -12.766 1 91.75 149 GLY B C 1
ATOM 3562 O O . GLY B 1 149 ? -7.641 -15.508 -13.023 1 91.75 149 GLY B O 1
ATOM 3563 N N . LEU B 1 150 ? -9.266 -14.609 -11.805 1 95.31 150 LEU B N 1
ATOM 3564 C CA . LEU B 1 150 ? -9.211 -15.688 -10.82 1 95.31 150 LEU B CA 1
ATOM 3565 C C . LEU B 1 150 ? -10.406 -16.625 -10.977 1 95.31 150 LEU B C 1
ATOM 3567 O O . LEU B 1 150 ? -10.586 -17.547 -10.188 1 95.31 150 LEU B O 1
ATOM 3571 N N . LEU B 1 151 ? -11.164 -16.375 -11.977 1 94 151 LEU B N 1
ATOM 3572 C CA . LEU B 1 151 ? -12.375 -17.156 -12.203 1 94 151 LEU B CA 1
ATOM 3573 C C . LEU B 1 151 ? -12.031 -18.625 -12.406 1 94 151 LEU B C 1
ATOM 3575 O O . LEU B 1 151 ? -12.672 -19.5 -11.82 1 94 151 LEU B O 1
ATOM 3579 N N . HIS B 1 152 ? -11.047 -18.844 -13.219 1 92.56 152 HIS B N 1
ATOM 3580 C CA . HIS B 1 152 ? -10.609 -20.203 -13.484 1 92.56 152 HIS B CA 1
ATOM 3581 C C . HIS B 1 152 ? -9.656 -20.688 -12.398 1 92.56 152 HIS B C 1
ATOM 3583 O O . HIS B 1 152 ? -8.734 -19.969 -12.008 1 92.56 152 HIS B O 1
ATOM 3589 N N . PRO B 1 153 ? -9.859 -21.859 -11.992 1 93.19 153 PRO B N 1
ATOM 3590 C CA . PRO B 1 153 ? -8.906 -22.406 -11.016 1 93.19 153 PRO B CA 1
ATOM 3591 C C . PRO B 1 153 ? -7.48 -22.469 -11.555 1 93.19 153 PRO B C 1
ATOM 3593 O O . PRO B 1 153 ? -7.27 -22.828 -12.711 1 93.19 153 PRO B O 1
ATOM 3596 N N . TRP B 1 154 ? -6.547 -22.125 -10.75 1 93.69 154 TRP B N 1
ATOM 3597 C CA . TRP B 1 154 ? -5.137 -22.078 -11.125 1 93.69 154 TRP B CA 1
ATOM 3598 C C . TRP B 1 154 ? -4.305 -23 -10.258 1 93.69 154 TRP B C 1
ATOM 3600 O O . TRP B 1 154 ? -4.703 -23.344 -9.141 1 93.69 154 TRP B O 1
ATOM 3610 N N . GLU B 1 155 ? -3.184 -23.438 -10.828 1 94.31 155 GLU B N 1
ATOM 3611 C CA . GLU B 1 155 ? -2.213 -24.234 -10.086 1 94.31 155 GLU B CA 1
ATOM 3612 C C . GLU B 1 155 ? -1.028 -23.375 -9.633 1 94.31 155 GLU B C 1
ATOM 3614 O O . GLU B 1 155 ? -0.476 -23.594 -8.555 1 94.31 155 GLU B O 1
ATOM 3619 N N . LEU B 1 156 ? -0.63 -22.422 -10.469 1 95.69 156 LEU B N 1
ATOM 3620 C CA . LEU B 1 156 ? 0.397 -21.438 -10.18 1 95.69 156 LEU B CA 1
ATOM 3621 C C . LEU B 1 156 ? -0.121 -20.016 -10.445 1 95.69 156 LEU B C 1
ATOM 3623 O O . LEU B 1 156 ? -0.556 -19.719 -11.562 1 95.69 156 LEU B O 1
ATOM 3627 N N . LEU B 1 157 ? -0.154 -19.219 -9.414 1 97 157 LEU B N 1
ATOM 3628 C CA . LEU B 1 157 ? -0.604 -17.828 -9.531 1 97 157 LEU B CA 1
ATOM 3629 C C . LEU B 1 157 ? 0.563 -16.875 -9.352 1 97 157 LEU B C 1
ATOM 3631 O O . LEU B 1 157 ? 1.281 -16.922 -8.352 1 97 157 LEU B O 1
ATOM 3635 N N . LEU B 1 158 ? 0.797 -16.062 -10.383 1 96.31 158 LEU B N 1
ATOM 3636 C CA . LEU B 1 158 ? 1.847 -15.055 -10.375 1 96.31 158 LEU B CA 1
ATOM 3637 C C . LEU B 1 158 ? 1.252 -13.656 -10.234 1 96.31 158 LEU B C 1
ATOM 3639 O O . LEU B 1 158 ? 0.498 -13.203 -11.102 1 96.31 158 LEU B O 1
ATOM 3643 N N . LEU B 1 159 ? 1.582 -13.023 -9.125 1 96.56 159 LEU B N 1
ATOM 3644 C CA . LEU B 1 159 ? 0.999 -11.727 -8.797 1 96.56 159 LEU B CA 1
ATOM 3645 C C . LEU B 1 159 ? 2.062 -10.633 -8.805 1 96.56 159 LEU B C 1
ATOM 3647 O O . LEU B 1 159 ? 3.105 -10.773 -8.164 1 96.56 159 LEU B O 1
ATOM 3651 N N . ASP B 1 160 ? 1.789 -9.594 -9.523 1 94.69 160 ASP B N 1
ATOM 3652 C CA . ASP B 1 160 ? 2.699 -8.461 -9.633 1 94.69 160 ASP B CA 1
ATOM 3653 C C . ASP B 1 160 ? 2.006 -7.16 -9.242 1 94.69 160 ASP B C 1
ATOM 3655 O O . ASP B 1 160 ? 1.3 -6.555 -10.055 1 94.69 160 ASP B O 1
ATOM 3659 N N . GLU B 1 161 ? 2.188 -6.711 -7.977 1 92.06 161 GLU B N 1
ATOM 3660 C CA . GLU B 1 161 ? 1.681 -5.469 -7.402 1 92.06 161 GLU B CA 1
ATOM 3661 C C . GLU B 1 161 ? 0.169 -5.355 -7.578 1 92.06 161 GLU B C 1
ATOM 3663 O O . GLU B 1 161 ? -0.338 -4.305 -7.977 1 92.06 161 GLU B O 1
ATOM 3668 N N . VAL B 1 162 ? -0.563 -6.383 -7.242 1 90.75 162 VAL B N 1
ATOM 3669 C CA . VAL B 1 162 ? -1.963 -6.445 -7.648 1 90.75 162 VAL B CA 1
ATOM 3670 C C . VAL B 1 162 ? -2.846 -5.848 -6.555 1 90.75 162 VAL B C 1
ATOM 3672 O O . VAL B 1 162 ? -4.008 -5.512 -6.797 1 90.75 162 VAL B O 1
ATOM 3675 N N . THR B 1 163 ? -2.307 -5.68 -5.371 1 89.38 163 THR B N 1
ATOM 3676 C CA . THR B 1 163 ? -3.176 -5.273 -4.273 1 89.38 163 THR B CA 1
ATOM 3677 C C . THR B 1 163 ? -3.047 -3.777 -4.004 1 89.38 163 THR B C 1
ATOM 3679 O O . THR B 1 163 ? -3.65 -3.256 -3.062 1 89.38 163 THR B O 1
ATOM 3682 N N . VAL B 1 164 ? -2.367 -3.043 -4.781 1 85.19 164 VAL B N 1
ATOM 3683 C CA . VAL B 1 164 ? -2.043 -1.643 -4.535 1 85.19 164 VAL B CA 1
ATOM 3684 C C . VAL B 1 164 ? -3.322 -0.808 -4.543 1 85.19 164 VAL B C 1
ATOM 3686 O O . VAL B 1 164 ? -3.451 0.148 -3.771 1 85.19 164 VAL B O 1
ATOM 3689 N N . ASP B 1 165 ? -4.336 -1.231 -5.312 1 82.31 165 ASP B N 1
ATOM 3690 C CA . ASP B 1 165 ? -5.539 -0.424 -5.48 1 82.31 165 ASP B CA 1
ATOM 3691 C C . ASP B 1 165 ? -6.664 -0.921 -4.574 1 82.31 165 ASP B C 1
ATOM 3693 O O . ASP B 1 165 ? -7.77 -0.376 -4.59 1 82.31 165 ASP B O 1
ATOM 3697 N N . LEU B 1 166 ? -6.348 -1.931 -3.793 1 91.38 166 LEU B N 1
ATOM 3698 C CA . LEU B 1 166 ? -7.367 -2.471 -2.898 1 91.38 166 LEU B CA 1
ATOM 3699 C C . LEU B 1 166 ? -7.348 -1.747 -1.556 1 91.38 166 LEU B C 1
ATOM 3701 O O . LEU B 1 166 ? -6.281 -1.383 -1.055 1 91.38 166 LEU B O 1
ATOM 3705 N N . ASP B 1 167 ? -8.57 -1.532 -1.011 1 91.56 167 ASP B N 1
ATOM 3706 C CA . ASP B 1 167 ? -8.617 -0.992 0.344 1 91.56 167 ASP B CA 1
ATOM 3707 C C . ASP B 1 167 ? -8.227 -2.053 1.371 1 91.56 167 ASP B C 1
ATOM 3709 O O . ASP B 1 167 ? -7.918 -3.189 1.01 1 91.56 167 ASP B O 1
ATOM 3713 N N . VAL B 1 168 ? -8.25 -1.682 2.605 1 94.88 168 VAL B N 1
ATOM 3714 C CA . VAL B 1 168 ? -7.703 -2.5 3.684 1 94.88 168 VAL B CA 1
ATOM 3715 C C . VAL B 1 168 ? -8.5 -3.799 3.797 1 94.88 168 VAL B C 1
ATOM 3717 O O . VAL B 1 168 ? -7.914 -4.887 3.85 1 94.88 168 VAL B O 1
ATOM 3720 N N . VAL B 1 169 ? -9.812 -3.711 3.771 1 95.81 169 VAL B N 1
ATOM 3721 C CA . VAL B 1 169 ? -10.672 -4.875 3.975 1 95.81 169 VAL B CA 1
ATOM 3722 C C . VAL B 1 169 ? -10.594 -5.793 2.76 1 95.81 169 VAL B C 1
ATOM 3724 O O . VAL B 1 169 ? -10.391 -7.004 2.902 1 95.81 169 VAL B O 1
ATOM 3727 N N . ALA B 1 170 ? -10.719 -5.258 1.59 1 94.44 170 ALA B N 1
ATOM 3728 C CA . ALA B 1 170 ? -10.641 -6.055 0.368 1 94.44 170 ALA B CA 1
ATOM 3729 C C . ALA B 1 170 ? -9.297 -6.766 0.255 1 94.44 170 ALA B C 1
ATOM 3731 O O . ALA B 1 170 ? -9.234 -7.926 -0.154 1 94.44 170 ALA B O 1
ATOM 3732 N N . ARG B 1 171 ? -8.219 -6.086 0.585 1 96 171 ARG B N 1
ATOM 3733 C CA . ARG B 1 171 ? -6.898 -6.699 0.532 1 96 171 ARG B CA 1
ATOM 3734 C C . ARG B 1 171 ? -6.801 -7.875 1.497 1 96 171 ARG B C 1
ATOM 3736 O O . ARG B 1 171 ? -6.32 -8.953 1.13 1 96 171 ARG B O 1
ATOM 3743 N N . ALA B 1 172 ? -7.285 -7.637 2.695 1 97.25 172 ALA B N 1
ATOM 3744 C CA . ALA B 1 172 ? -7.246 -8.695 3.701 1 97.25 172 ALA B CA 1
ATOM 3745 C C . ALA B 1 172 ? -8.055 -9.906 3.252 1 97.25 172 ALA B C 1
ATOM 3747 O O . ALA B 1 172 ? -7.594 -11.047 3.361 1 97.25 172 ALA B O 1
ATOM 3748 N N . ASP B 1 173 ? -9.234 -9.641 2.73 1 97.19 173 ASP B N 1
ATOM 3749 C CA . ASP B 1 173 ? -10.102 -10.727 2.275 1 97.19 173 ASP B CA 1
ATOM 3750 C C . ASP B 1 173 ? -9.5 -11.438 1.065 1 97.19 173 ASP B C 1
ATOM 3752 O O . ASP B 1 173 ? -9.578 -12.664 0.956 1 97.19 173 ASP B O 1
ATOM 3756 N N . PHE B 1 174 ? -8.922 -10.695 0.225 1 97.75 174 PHE B N 1
ATOM 3757 C CA . PHE B 1 174 ? -8.266 -11.234 -0.959 1 97.75 174 PHE B CA 1
ATOM 3758 C C . PHE B 1 174 ? -7.117 -12.156 -0.567 1 97.75 174 PHE B C 1
ATOM 3760 O O . PHE B 1 174 ? -7.027 -13.289 -1.059 1 97.75 174 PHE B O 1
ATOM 3767 N N . LEU B 1 175 ? -6.262 -11.75 0.321 1 98.12 175 LEU B N 1
ATOM 3768 C CA . LEU B 1 175 ? -5.125 -12.539 0.78 1 98.12 175 LEU B CA 1
ATOM 3769 C C . LEU B 1 175 ? -5.598 -13.805 1.492 1 98.12 175 LEU B C 1
ATOM 3771 O O . LEU B 1 175 ? -4.988 -14.867 1.346 1 98.12 175 LEU B O 1
ATOM 3775 N N . ASN B 1 176 ? -6.668 -13.664 2.252 1 98.25 176 ASN B N 1
ATOM 3776 C CA . ASN B 1 176 ? -7.227 -14.836 2.926 1 98.25 176 ASN B CA 1
ATOM 3777 C C . ASN B 1 176 ? -7.75 -15.859 1.925 1 98.25 176 ASN B C 1
ATOM 3779 O O . ASN B 1 176 ? -7.535 -17.062 2.09 1 98.25 176 ASN B O 1
ATOM 3783 N N . PHE B 1 177 ? -8.414 -15.367 0.905 1 98.25 177 PHE B N 1
ATOM 3784 C CA . PHE B 1 177 ? -8.891 -16.25 -0.157 1 98.25 177 PHE B CA 1
ATOM 3785 C C . PHE B 1 177 ? -7.727 -17.016 -0.78 1 98.25 177 PHE B C 1
ATOM 3787 O O . PHE B 1 177 ? -7.805 -18.234 -0.948 1 98.25 177 PHE B O 1
ATOM 3794 N N . LEU B 1 178 ? -6.699 -16.328 -1.096 1 98.44 178 LEU B N 1
ATOM 3795 C CA . LEU B 1 178 ? -5.531 -16.953 -1.712 1 98.44 178 LEU B CA 1
ATOM 3796 C C . LEU B 1 178 ? -4.898 -17.969 -0.774 1 98.44 178 LEU B C 1
ATOM 3798 O O . LEU B 1 178 ? -4.469 -19.047 -1.213 1 98.44 178 LEU B O 1
ATOM 3802 N N . LYS B 1 179 ? -4.832 -17.625 0.472 1 98.5 179 LYS B N 1
ATOM 3803 C CA . LYS B 1 179 ? -4.273 -18.547 1.467 1 98.5 179 LYS B CA 1
ATOM 3804 C C . LYS B 1 179 ? -5.062 -19.844 1.523 1 98.5 179 LYS B C 1
ATOM 3806 O O . LYS B 1 179 ? -4.48 -20.938 1.492 1 98.5 179 LYS B O 1
ATOM 3811 N N . ILE B 1 180 ? -6.344 -19.703 1.538 1 97.81 180 ILE B N 1
ATOM 3812 C CA . ILE B 1 180 ? -7.211 -20.875 1.604 1 97.81 180 ILE B CA 1
ATOM 3813 C C . ILE B 1 180 ? -7.012 -21.734 0.358 1 97.81 180 ILE B C 1
ATOM 3815 O O . ILE B 1 180 ? -6.91 -22.969 0.453 1 97.81 180 ILE B O 1
ATOM 3819 N N . GLU B 1 181 ? -6.898 -21.109 -0.829 1 97 181 GLU B N 1
ATOM 3820 C CA . GLU B 1 181 ? -6.668 -21.828 -2.076 1 97 181 GLU B CA 1
ATOM 3821 C C . GLU B 1 181 ? -5.395 -22.672 -2 1 97 181 GLU B C 1
ATOM 3823 O O . GLU B 1 181 ? -5.375 -23.812 -2.449 1 97 181 GLU B O 1
ATOM 3828 N N . THR B 1 182 ? -4.34 -22.156 -1.407 1 97.75 182 THR B N 1
ATOM 3829 C CA . THR B 1 182 ? -3.061 -22.859 -1.349 1 97.75 182 THR B CA 1
ATOM 3830 C C . THR B 1 182 ? -3.107 -23.984 -0.319 1 97.75 182 THR B C 1
ATOM 3832 O O . THR B 1 182 ? -2.537 -25.047 -0.537 1 97.75 182 THR B O 1
ATOM 3835 N N . GLU B 1 183 ? -3.799 -23.75 0.745 1 97.12 183 GLU B N 1
ATOM 3836 C CA . GLU B 1 183 ? -3.852 -24.719 1.823 1 97.12 183 GLU B CA 1
ATOM 3837 C C . GLU B 1 183 ? -4.773 -25.891 1.466 1 97.12 183 GLU B C 1
ATOM 3839 O O . GLU B 1 183 ? -4.48 -27.047 1.794 1 97.12 183 GLU B O 1
ATOM 3844 N N . GLU B 1 184 ? -5.836 -25.594 0.724 1 95.94 184 GLU B N 1
ATOM 3845 C CA . GLU B 1 184 ? -6.832 -26.625 0.443 1 95.94 184 GLU B CA 1
ATOM 3846 C C . GLU B 1 184 ? -6.512 -27.359 -0.852 1 95.94 184 GLU B C 1
ATOM 3848 O O . GLU B 1 184 ? -6.719 -28.578 -0.947 1 95.94 184 GLU B O 1
ATOM 3853 N N . ARG B 1 185 ? -5.98 -26.656 -1.86 1 95.12 185 ARG B N 1
ATOM 3854 C CA . ARG B 1 185 ? -5.824 -27.25 -3.184 1 95.12 185 ARG B CA 1
ATOM 3855 C C . ARG B 1 185 ? -4.355 -27.516 -3.494 1 95.12 185 ARG B C 1
ATOM 3857 O O . ARG B 1 185 ? -4.035 -28.156 -4.496 1 95.12 185 ARG B O 1
ATOM 3864 N N . GLY B 1 186 ? -3.473 -26.953 -2.688 1 96 186 GLY B N 1
ATOM 3865 C CA . GLY B 1 186 ? -2.049 -27.141 -2.918 1 96 186 GLY B CA 1
ATOM 3866 C C . GLY B 1 186 ? -1.514 -26.297 -4.062 1 96 186 GLY B C 1
ATOM 3867 O O . GLY B 1 186 ? -0.52 -26.656 -4.695 1 96 186 GLY B O 1
ATOM 3868 N N . CYS B 1 187 ? -2.227 -25.25 -4.41 1 96.25 187 CYS B N 1
ATOM 3869 C CA . CYS B 1 187 ? -1.742 -24.344 -5.449 1 96.25 187 CYS B CA 1
ATOM 3870 C C . CYS B 1 187 ? -0.605 -23.484 -4.926 1 96.25 187 CYS B C 1
ATOM 3872 O O . CYS B 1 187 ? -0.428 -23.344 -3.713 1 96.25 187 CYS B O 1
ATOM 3874 N N . THR B 1 188 ? 0.202 -22.953 -5.871 1 97.81 188 THR B N 1
ATOM 3875 C CA . THR B 1 188 ? 1.397 -22.188 -5.523 1 97.81 188 THR B CA 1
ATOM 3876 C C . THR B 1 188 ? 1.252 -20.734 -5.945 1 97.81 188 THR B C 1
ATOM 3878 O O . THR B 1 188 ? 0.645 -20.438 -6.98 1 97.81 188 THR B O 1
ATOM 3881 N N . ILE B 1 189 ? 1.78 -19.828 -5.141 1 98.31 189 ILE B N 1
ATOM 3882 C CA . ILE B 1 189 ? 1.699 -18.391 -5.445 1 98.31 189 ILE B CA 1
ATOM 3883 C C . ILE B 1 189 ? 3.09 -17.766 -5.363 1 98.31 189 ILE B C 1
ATOM 3885 O O . ILE B 1 189 ? 3.859 -18.078 -4.445 1 98.31 189 ILE B O 1
ATOM 3889 N N . VAL B 1 190 ? 3.455 -17.016 -6.375 1 98.12 190 VAL B N 1
ATOM 3890 C CA . VAL B 1 190 ? 4.582 -16.094 -6.324 1 98.12 190 VAL B CA 1
ATOM 3891 C C . VAL B 1 190 ? 4.078 -14.648 -6.387 1 98.12 190 VAL B C 1
ATOM 3893 O O . VAL B 1 190 ? 3.385 -14.266 -7.336 1 98.12 190 VAL B O 1
ATOM 3896 N N . TYR B 1 191 ? 4.422 -13.867 -5.344 1 98.31 191 TYR B N 1
ATOM 3897 C CA . TYR B 1 191 ? 3.818 -12.555 -5.18 1 98.31 191 TYR B CA 1
ATOM 3898 C C . TYR B 1 191 ? 4.887 -11.477 -4.988 1 98.31 191 TYR B C 1
ATOM 3900 O O . TYR B 1 191 ? 5.652 -11.523 -4.023 1 98.31 191 TYR B O 1
ATOM 3908 N N . ALA B 1 192 ? 4.992 -10.547 -5.949 1 97.06 192 ALA B N 1
ATOM 3909 C CA . ALA B 1 192 ? 5.84 -9.367 -5.832 1 97.06 192 ALA B CA 1
ATOM 3910 C C . ALA B 1 192 ? 5.023 -8.141 -5.441 1 97.06 192 ALA B C 1
ATOM 3912 O O . ALA B 1 192 ? 4.07 -7.777 -6.133 1 97.06 192 ALA B O 1
ATOM 3913 N N . THR B 1 193 ? 5.391 -7.484 -4.285 1 95.31 193 THR B N 1
ATOM 3914 C CA . THR B 1 193 ? 4.648 -6.312 -3.832 1 95.31 193 THR B CA 1
ATOM 3915 C C . THR B 1 193 ? 5.523 -5.43 -2.947 1 95.31 193 THR B C 1
ATOM 3917 O O . THR B 1 193 ? 6.531 -5.887 -2.406 1 95.31 193 THR B O 1
ATOM 3920 N N . HIS B 1 194 ? 5.129 -4.18 -2.895 1 93.81 194 HIS B N 1
ATOM 3921 C CA . HIS B 1 194 ? 5.773 -3.246 -1.979 1 93.81 194 HIS B CA 1
ATOM 3922 C C . HIS B 1 194 ? 4.914 -3.006 -0.742 1 93.81 194 HIS B C 1
ATOM 3924 O O . HIS B 1 194 ? 5.289 -2.227 0.136 1 93.81 194 HIS B O 1
ATOM 3930 N N . ILE B 1 195 ? 3.861 -3.598 -0.646 1 95.06 195 ILE B N 1
ATOM 3931 C CA . ILE B 1 195 ? 2.973 -3.502 0.507 1 95.06 195 ILE B CA 1
ATOM 3932 C C . ILE B 1 195 ? 2.971 -4.824 1.271 1 95.06 195 ILE B C 1
ATOM 3934 O O . ILE B 1 195 ? 2.576 -5.859 0.73 1 95.06 195 ILE B O 1
ATOM 3938 N N . PHE B 1 196 ? 3.35 -4.762 2.549 1 96.75 196 PHE B N 1
ATOM 3939 C CA . PHE B 1 196 ? 3.547 -6 3.289 1 96.75 196 PHE B CA 1
ATOM 3940 C C . PHE B 1 196 ? 2.447 -6.188 4.328 1 96.75 196 PHE B C 1
ATOM 3942 O O . PHE B 1 196 ? 2.43 -7.191 5.047 1 96.75 196 PHE B O 1
ATOM 3949 N N . ASP B 1 197 ? 1.46 -5.262 4.363 1 95.88 197 ASP B N 1
ATOM 3950 C CA . ASP B 1 197 ? 0.329 -5.398 5.277 1 95.88 197 ASP B CA 1
ATOM 3951 C C . ASP B 1 197 ? -0.386 -6.73 5.074 1 95.88 197 ASP B C 1
ATOM 3953 O O . ASP B 1 197 ? -0.875 -7.016 3.977 1 95.88 197 ASP B O 1
ATOM 3957 N N . GLY B 1 198 ? -0.401 -7.543 6.125 1 95.94 198 GLY B N 1
ATOM 3958 C CA . GLY B 1 198 ? -1.128 -8.797 6.07 1 95.94 198 GLY B CA 1
ATOM 3959 C C . GLY B 1 198 ? -0.289 -9.953 5.551 1 95.94 198 GLY B C 1
ATOM 3960 O O . GLY B 1 198 ? -0.764 -11.086 5.473 1 95.94 198 GLY B O 1
ATOM 3961 N N . LEU B 1 199 ? 0.974 -9.719 5.27 1 97.69 199 LEU B N 1
ATOM 3962 C CA . LEU B 1 199 ? 1.768 -10.75 4.621 1 97.69 199 LEU B CA 1
ATOM 3963 C C . LEU B 1 199 ? 2.637 -11.484 5.637 1 97.69 199 LEU B C 1
ATOM 3965 O O . LEU B 1 199 ? 3.178 -12.555 5.34 1 97.69 199 LEU B O 1
ATOM 3969 N N . GLY B 1 200 ? 2.725 -10.938 6.793 1 95.69 200 GLY B N 1
ATOM 3970 C CA . GLY B 1 200 ? 3.564 -11.555 7.809 1 95.69 200 GLY B CA 1
ATOM 3971 C C . GLY B 1 200 ? 3.148 -12.969 8.148 1 95.69 200 GLY B C 1
ATOM 3972 O O . GLY B 1 200 ? 3.984 -13.875 8.195 1 95.69 200 GLY B O 1
ATOM 3973 N N . ASP B 1 201 ? 1.884 -13.18 8.305 1 95.88 201 ASP B N 1
ATOM 3974 C CA . ASP B 1 201 ? 1.35 -14.492 8.656 1 95.88 201 ASP B CA 1
ATOM 3975 C C . ASP B 1 201 ? 0.913 -15.258 7.402 1 95.88 201 ASP B C 1
ATOM 3977 O O . ASP B 1 201 ? 0.428 -16.391 7.496 1 95.88 201 ASP B O 1
ATOM 3981 N N . TRP B 1 202 ? 1.102 -14.68 6.277 1 98 202 TRP B N 1
ATOM 3982 C CA . TRP B 1 202 ? 0.569 -15.195 5.02 1 98 202 TRP B CA 1
ATOM 3983 C C . TRP B 1 202 ? 1.637 -15.961 4.25 1 98 202 TRP B C 1
ATOM 3985 O O . TRP B 1 202 ? 1.37 -17.047 3.719 1 98 202 TRP B O 1
ATOM 3995 N N . ALA B 1 203 ? 2.857 -15.508 4.281 1 98.25 203 ALA B N 1
ATOM 3996 C CA . ALA B 1 203 ? 3.936 -16.031 3.451 1 98.25 203 ALA B CA 1
ATOM 3997 C C . ALA B 1 203 ? 4.488 -17.344 4.027 1 98.25 203 ALA B C 1
ATOM 3999 O O . ALA B 1 203 ? 4.652 -17.469 5.242 1 98.25 203 ALA B O 1
ATOM 4000 N N . THR B 1 204 ? 4.77 -18.328 3.174 1 98.25 204 THR B N 1
ATOM 4001 C CA . THR B 1 204 ? 5.484 -19.531 3.572 1 98.25 204 THR B CA 1
ATOM 4002 C C . THR B 1 204 ? 6.969 -19.422 3.225 1 98.25 204 THR B C 1
ATOM 4004 O O . THR B 1 204 ? 7.812 -20.031 3.885 1 98.25 204 THR B O 1
ATOM 4007 N N . HIS B 1 205 ? 7.219 -18.688 2.145 1 98.5 205 HIS B N 1
ATOM 4008 C CA . HIS B 1 205 ? 8.586 -18.469 1.675 1 98.5 205 HIS B CA 1
ATOM 4009 C C . HIS B 1 205 ? 8.836 -17 1.347 1 98.5 205 HIS B C 1
ATOM 4011 O O . HIS B 1 205 ? 7.914 -16.297 0.934 1 98.5 205 HIS B O 1
ATOM 4017 N N . ILE B 1 206 ? 10.023 -16.547 1.558 1 98.31 206 ILE B N 1
ATOM 4018 C CA . ILE B 1 206 ? 10.477 -15.203 1.207 1 98.31 206 ILE B CA 1
ATOM 4019 C C . ILE B 1 206 ? 11.75 -15.289 0.373 1 98.31 206 ILE B C 1
ATOM 4021 O O . ILE B 1 206 ? 12.742 -15.883 0.8 1 98.31 206 ILE B O 1
ATOM 4025 N N . ALA B 1 207 ? 11.695 -14.734 -0.814 1 98.06 207 ALA B N 1
ATOM 4026 C CA . ALA B 1 207 ? 12.844 -14.734 -1.717 1 98.06 207 ALA B CA 1
ATOM 4027 C C . ALA B 1 207 ? 13.398 -13.328 -1.895 1 98.06 207 ALA B C 1
ATOM 4029 O O . ALA B 1 207 ? 12.641 -12.367 -2.027 1 98.06 207 ALA B O 1
ATOM 4030 N N . HIS B 1 208 ? 14.68 -13.211 -1.801 1 97.81 208 HIS B N 1
ATOM 4031 C CA . HIS B 1 208 ? 15.398 -11.953 -2.004 1 97.81 208 HIS B CA 1
ATOM 4032 C C . HIS B 1 208 ? 16.016 -11.898 -3.395 1 97.81 208 HIS B C 1
ATOM 4034 O O . HIS B 1 208 ? 16.922 -12.68 -3.711 1 97.81 208 HIS B O 1
ATOM 4040 N N . VAL B 1 209 ? 15.508 -10.969 -4.191 1 96.31 209 VAL B N 1
ATOM 4041 C CA . VAL B 1 209 ? 16 -10.797 -5.551 1 96.31 209 VAL B CA 1
ATOM 4042 C C . VAL B 1 209 ? 16.734 -9.461 -5.672 1 96.31 209 VAL B C 1
ATOM 4044 O O . VAL B 1 209 ? 16.203 -8.422 -5.285 1 96.31 209 VAL B O 1
ATOM 4047 N N . ALA B 1 210 ? 17.922 -9.5 -6.152 1 94.19 210 ALA B N 1
ATOM 4048 C CA . ALA B 1 210 ? 18.719 -8.297 -6.379 1 94.19 210 ALA B CA 1
ATOM 4049 C C . ALA B 1 210 ? 19.641 -8.469 -7.578 1 94.19 210 ALA B C 1
ATOM 4051 O O . ALA B 1 210 ? 20.219 -9.539 -7.773 1 94.19 210 ALA B O 1
ATOM 4052 N N . ASP B 1 211 ? 19.75 -7.48 -8.398 1 88 211 ASP B N 1
ATOM 4053 C CA . ASP B 1 211 ? 20.656 -7.445 -9.539 1 88 211 ASP B CA 1
ATOM 4054 C C . ASP B 1 211 ? 20.438 -8.656 -10.445 1 88 211 ASP B C 1
ATOM 4056 O O . ASP B 1 211 ? 21.406 -9.289 -10.891 1 88 211 ASP B O 1
ATOM 4060 N N . GLY B 1 212 ? 19.172 -9.055 -10.539 1 88.06 212 GLY B N 1
ATOM 4061 C CA . GLY B 1 212 ? 18.812 -10.125 -11.453 1 88.06 212 GLY B CA 1
ATOM 4062 C C . GLY B 1 212 ? 19.078 -11.508 -10.898 1 88.06 212 GLY B C 1
ATOM 4063 O O . GLY B 1 212 ? 18.938 -12.508 -11.609 1 88.06 212 GLY B O 1
ATOM 4064 N N . LYS B 1 213 ? 19.484 -11.57 -9.656 1 91.56 213 LYS B N 1
ATOM 4065 C CA . LYS B 1 213 ? 19.766 -12.844 -8.992 1 91.56 213 LYS B CA 1
ATOM 4066 C C . LYS B 1 213 ? 18.828 -13.07 -7.812 1 91.56 213 LYS B C 1
ATOM 4068 O O . LYS B 1 213 ? 18.312 -12.109 -7.23 1 91.56 213 LYS B O 1
ATOM 4073 N N . CYS B 1 214 ? 18.547 -14.32 -7.594 1 92.94 214 CYS B N 1
ATOM 4074 C CA . CYS B 1 214 ? 17.922 -14.68 -6.324 1 92.94 214 CYS B CA 1
ATOM 4075 C C . CYS B 1 214 ? 18.984 -14.906 -5.246 1 92.94 214 CYS B C 1
ATOM 4077 O O . CYS B 1 214 ? 19.656 -15.93 -5.246 1 92.94 214 CYS B O 1
ATOM 4079 N N . LEU B 1 215 ? 19.125 -14 -4.402 1 92.81 215 LEU B N 1
ATOM 4080 C CA . LEU B 1 215 ? 20.172 -14.062 -3.395 1 92.81 215 LEU B CA 1
ATOM 4081 C C . LEU B 1 215 ? 19.844 -15.109 -2.334 1 92.81 215 LEU B C 1
ATOM 4083 O O . LEU B 1 215 ? 20.75 -15.734 -1.771 1 92.81 215 LEU B O 1
ATOM 4087 N N . SER B 1 216 ? 18.594 -15.258 -2.064 1 94.38 216 SER B N 1
ATOM 4088 C CA . SER B 1 216 ? 18.156 -16.266 -1.102 1 94.38 216 SER B CA 1
ATOM 4089 C C . SER B 1 216 ? 16.672 -16.562 -1.224 1 94.38 216 SER B C 1
ATOM 4091 O O . SER B 1 216 ? 15.906 -15.703 -1.675 1 94.38 216 SER B O 1
ATOM 4093 N N . ILE B 1 217 ? 16.312 -17.703 -0.932 1 95.94 217 ILE B N 1
ATOM 4094 C CA . ILE B 1 217 ? 14.93 -18.141 -0.721 1 95.94 217 ILE B CA 1
ATOM 4095 C C . ILE B 1 217 ? 14.828 -18.891 0.605 1 95.94 217 ILE B C 1
ATOM 4097 O O . ILE B 1 217 ? 15.57 -19.828 0.849 1 95.94 217 ILE B O 1
ATOM 4101 N N . ASN B 1 218 ? 13.93 -18.438 1.401 1 97.5 218 ASN B N 1
ATOM 4102 C CA . ASN B 1 218 ? 13.906 -18.938 2.771 1 97.5 218 ASN B CA 1
ATOM 4103 C C . ASN B 1 218 ? 12.508 -19.422 3.162 1 97.5 218 ASN B C 1
ATOM 4105 O O . ASN B 1 218 ? 11.508 -18.766 2.855 1 97.5 218 ASN B O 1
ATOM 4109 N N . ASP B 1 219 ? 12.492 -20.625 3.746 1 97.69 219 ASP B N 1
ATOM 4110 C CA . ASP B 1 219 ? 11.289 -21.109 4.414 1 97.69 219 ASP B CA 1
ATOM 4111 C C . ASP B 1 219 ? 11.055 -20.391 5.73 1 97.69 219 ASP B C 1
ATOM 4113 O O . ASP B 1 219 ? 11.906 -20.391 6.617 1 97.69 219 ASP B O 1
ATOM 4117 N N . VAL B 1 220 ? 9.875 -19.766 5.855 1 97.25 220 VAL B N 1
ATOM 4118 C CA . VAL B 1 220 ? 9.586 -18.922 7.016 1 97.25 220 VAL B CA 1
ATOM 4119 C C . VAL B 1 220 ? 9.664 -19.766 8.289 1 97.25 220 VAL B C 1
ATOM 4121 O O . VAL B 1 220 ? 10.055 -19.266 9.344 1 97.25 220 VAL B O 1
ATOM 4124 N N . SER B 1 221 ? 9.352 -21 8.188 1 95.19 221 SER B N 1
ATOM 4125 C CA . SER B 1 221 ? 9.367 -21.875 9.352 1 95.19 221 SER B CA 1
ATOM 4126 C C . SER B 1 221 ? 10.797 -22.188 9.789 1 95.19 221 SER B C 1
ATOM 4128 O O . SER B 1 221 ? 11.023 -22.641 10.914 1 95.19 221 SER B O 1
ATOM 4130 N N . ASN B 1 222 ? 11.727 -22.031 8.938 1 95.88 222 ASN B N 1
ATOM 4131 C CA . ASN B 1 222 ? 13.141 -22.25 9.211 1 95.88 222 ASN B CA 1
ATOM 4132 C C . ASN B 1 222 ? 14.008 -21.141 8.625 1 95.88 222 ASN B C 1
ATOM 4134 O O . ASN B 1 222 ? 14.781 -21.375 7.695 1 95.88 222 ASN B O 1
ATOM 4138 N N . PHE B 1 223 ? 13.891 -20 9.219 1 97.56 223 PHE B N 1
ATOM 4139 C CA . PHE B 1 223 ? 14.547 -18.797 8.727 1 97.56 223 PHE B CA 1
ATOM 4140 C C . PHE B 1 223 ? 15.227 -18.047 9.867 1 97.56 223 PHE B C 1
ATOM 4142 O O . PHE B 1 223 ? 14.648 -17.125 10.453 1 97.56 223 PHE B O 1
ATOM 4149 N N . PRO B 1 224 ? 16.5 -18.375 10.172 1 97.75 224 PRO B N 1
ATOM 4150 C CA . PRO B 1 224 ? 17.188 -17.844 11.344 1 97.75 224 PRO B CA 1
ATOM 4151 C C . PRO B 1 224 ? 17.234 -16.312 11.352 1 97.75 224 PRO B C 1
ATOM 4153 O O . PRO B 1 224 ? 17 -15.695 12.398 1 97.75 224 PRO B O 1
ATOM 4156 N N . GLU B 1 225 ? 17.5 -15.75 10.227 1 97.81 225 GLU B N 1
ATOM 4157 C CA . GLU B 1 225 ? 17.562 -14.289 10.164 1 97.81 225 GLU B CA 1
ATOM 4158 C C . GLU B 1 225 ? 16.219 -13.672 10.547 1 97.81 225 GLU B C 1
ATOM 4160 O O . GLU B 1 225 ? 16.172 -12.688 11.281 1 97.81 225 GLU B O 1
ATOM 4165 N N . PHE B 1 226 ? 15.188 -14.242 10.07 1 97.81 226 PHE B N 1
ATOM 4166 C CA . PHE B 1 226 ? 13.844 -13.758 10.375 1 97.81 226 PHE B CA 1
ATOM 4167 C C . PHE B 1 226 ? 13.516 -13.961 11.852 1 97.81 226 PHE B C 1
ATOM 4169 O O . PHE B 1 226 ? 12.922 -13.086 12.484 1 97.81 226 PHE B O 1
ATOM 4176 N N . GLU B 1 227 ? 13.938 -15.039 12.414 1 97.5 227 GLU B N 1
ATOM 4177 C CA . GLU B 1 227 ? 13.727 -15.312 13.828 1 97.5 227 GLU B CA 1
ATOM 4178 C C . GLU B 1 227 ? 14.445 -14.289 14.703 1 97.5 227 GLU B C 1
ATOM 4180 O O . GLU B 1 227 ? 13.914 -13.844 15.719 1 97.5 227 GLU B O 1
ATOM 4185 N N . ALA B 1 228 ? 15.594 -13.945 14.289 1 98.06 228 ALA B N 1
ATOM 4186 C CA . ALA B 1 228 ? 16.344 -12.938 15.031 1 98.06 228 ALA B CA 1
ATOM 4187 C C . ALA B 1 228 ? 15.625 -11.594 15.031 1 98.06 228 ALA B C 1
ATOM 4189 O O . ALA B 1 228 ? 15.602 -10.898 16.047 1 98.06 228 ALA B O 1
ATOM 4190 N N . ILE B 1 229 ? 15.047 -11.273 13.93 1 97.81 229 ILE B N 1
ATOM 4191 C CA . ILE B 1 229 ? 14.32 -10.008 13.82 1 97.81 229 ILE B CA 1
ATOM 4192 C C . ILE B 1 229 ? 13.062 -10.062 14.688 1 97.81 229 ILE B C 1
ATOM 4194 O O . ILE B 1 229 ? 12.734 -9.086 15.375 1 97.81 229 ILE B O 1
ATOM 4198 N N . LYS B 1 230 ? 12.383 -11.164 14.664 1 96.69 230 LYS B N 1
ATOM 4199 C CA . LYS B 1 230 ? 11.211 -11.328 15.516 1 96.69 230 LYS B CA 1
ATOM 4200 C C . LYS B 1 230 ? 11.57 -11.133 16.984 1 96.69 230 LYS B C 1
ATOM 4202 O O . LYS B 1 230 ? 10.852 -10.461 17.719 1 96.69 230 LYS B O 1
ATOM 4207 N N . GLU B 1 231 ? 12.656 -11.711 17.391 1 96.56 231 GLU B N 1
ATOM 4208 C CA . GLU B 1 231 ? 13.109 -11.602 18.766 1 96.56 231 GLU B CA 1
ATOM 4209 C C . GLU B 1 231 ? 13.453 -10.164 19.125 1 96.56 231 GLU B C 1
ATOM 4211 O O . GLU B 1 231 ? 13.102 -9.68 20.203 1 96.56 231 GLU B O 1
ATOM 4216 N N . LYS B 1 232 ? 14.125 -9.531 18.281 1 96.94 232 LYS B N 1
ATOM 4217 C CA . LYS B 1 232 ? 14.453 -8.133 18.5 1 96.94 232 LYS B CA 1
ATOM 4218 C C . LYS B 1 232 ? 13.195 -7.285 18.656 1 96.94 232 LYS B C 1
ATOM 4220 O O . LYS B 1 232 ? 13.133 -6.406 19.516 1 96.94 232 LYS B O 1
ATOM 4225 N N . HIS B 1 233 ? 12.227 -7.543 17.797 1 95.88 233 HIS B N 1
ATOM 4226 C CA . HIS B 1 233 ? 10.961 -6.82 17.875 1 95.88 233 HIS B CA 1
ATOM 4227 C C . HIS B 1 233 ? 10.297 -7.027 19.234 1 95.88 233 HIS B C 1
ATOM 4229 O O . HIS B 1 233 ? 9.75 -6.086 19.812 1 95.88 233 HIS B O 1
ATOM 4235 N N . LYS B 1 234 ? 10.352 -8.219 19.672 1 93.19 234 LYS B N 1
ATOM 4236 C CA . LYS B 1 234 ? 9.766 -8.539 20.969 1 93.19 234 LYS B CA 1
ATOM 4237 C C . LYS B 1 234 ? 10.461 -7.777 22.094 1 93.19 234 LYS B C 1
ATOM 4239 O O . LYS B 1 234 ? 9.797 -7.164 22.938 1 93.19 234 LYS B O 1
ATOM 4244 N N . ILE B 1 235 ? 11.75 -7.73 22.062 1 94.88 235 ILE B N 1
ATOM 4245 C CA . ILE B 1 235 ? 12.547 -7.086 23.109 1 94.88 235 ILE B CA 1
ATOM 4246 C C . ILE B 1 235 ? 12.289 -5.582 23.094 1 94.88 235 ILE B C 1
ATOM 4248 O O . ILE B 1 235 ? 12.109 -4.969 24.156 1 94.88 235 ILE B O 1
ATOM 4252 N N . GLU B 1 236 ? 12.188 -5.082 21.938 1 95.56 236 GLU B N 1
ATOM 4253 C CA . GLU B 1 236 ? 12.047 -3.635 21.812 1 95.56 236 GLU B CA 1
ATOM 4254 C C . GLU B 1 236 ? 10.57 -3.227 21.797 1 95.56 236 GLU B C 1
ATOM 4256 O O . GLU B 1 236 ? 10.25 -2.041 21.703 1 95.56 236 GLU B O 1
ATOM 4261 N N . GLN B 1 237 ? 9.648 -4.137 21.859 1 93 237 GLN B N 1
ATOM 4262 C CA . GLN B 1 237 ? 8.203 -3.902 21.844 1 93 237 GLN B CA 1
ATOM 4263 C C . GLN B 1 237 ? 7.785 -3.105 20.609 1 93 237 GLN B C 1
ATOM 4265 O O . GLN B 1 237 ? 7.047 -2.125 20.719 1 93 237 GLN B O 1
ATOM 4270 N N . ARG B 1 238 ? 8.328 -3.58 19.5 1 95.06 238 ARG B N 1
ATOM 4271 C CA . ARG B 1 238 ? 7.984 -2.93 18.25 1 95.06 238 ARG B CA 1
ATOM 4272 C C . ARG B 1 238 ? 6.566 -3.301 17.812 1 95.06 238 ARG B C 1
ATOM 4274 O O . ARG B 1 238 ? 6.133 -4.441 18 1 95.06 238 ARG B O 1
ATOM 4281 N N . ILE B 1 239 ? 5.934 -2.316 17.188 1 95.44 239 ILE B N 1
ATOM 4282 C CA . ILE B 1 239 ? 4.555 -2.518 16.766 1 95.44 239 ILE B CA 1
ATOM 4283 C C . ILE B 1 239 ? 4.527 -2.908 15.281 1 95.44 239 ILE B C 1
ATOM 4285 O O . ILE B 1 239 ? 3.67 -3.686 14.859 1 95.44 239 ILE B O 1
ATOM 4289 N N . ASP B 1 240 ? 5.449 -2.455 14.516 1 96.25 240 ASP B N 1
ATOM 4290 C CA . ASP B 1 240 ? 5.52 -2.764 13.086 1 96.25 240 ASP B CA 1
ATOM 4291 C C . ASP B 1 240 ? 5.82 -4.242 12.859 1 96.25 240 ASP B C 1
ATOM 4293 O O . ASP B 1 240 ? 6.336 -4.922 13.75 1 96.25 240 ASP B O 1
ATOM 4297 N N . SER B 1 241 ? 5.492 -4.766 11.711 1 96.69 241 SER B N 1
ATOM 4298 C CA . SER B 1 241 ? 5.703 -6.164 11.359 1 96.69 241 SER B CA 1
ATOM 4299 C C . SER B 1 241 ? 7.184 -6.48 11.203 1 96.69 241 SER B C 1
ATOM 4301 O O . SER B 1 241 ? 7.914 -5.742 10.531 1 96.69 241 SER B O 1
ATOM 4303 N N . PRO B 1 242 ? 7.613 -7.625 11.773 1 97.25 242 PRO B N 1
ATOM 4304 C CA . PRO B 1 242 ? 8.992 -8.055 11.539 1 97.25 242 PRO B CA 1
ATOM 4305 C C . PRO B 1 242 ? 9.289 -8.297 10.055 1 97.25 242 PRO B C 1
ATOM 4307 O O . PRO B 1 242 ? 10.438 -8.156 9.625 1 97.25 242 PRO B O 1
ATOM 4310 N N . LEU B 1 243 ? 8.305 -8.688 9.297 1 97.75 243 LEU B N 1
ATOM 4311 C CA . LEU B 1 243 ? 8.508 -8.883 7.867 1 97.75 243 LEU B CA 1
ATOM 4312 C C . LEU B 1 243 ? 8.93 -7.586 7.195 1 97.75 243 LEU B C 1
ATOM 4314 O O . LEU B 1 243 ? 9.852 -7.578 6.375 1 97.75 243 LEU B O 1
ATOM 4318 N N . THR B 1 244 ? 8.281 -6.508 7.547 1 96.88 244 THR B N 1
ATOM 4319 C CA . THR B 1 244 ? 8.625 -5.207 6.984 1 96.88 244 THR B CA 1
ATOM 4320 C C . THR B 1 244 ? 10.07 -4.836 7.324 1 96.88 244 THR B C 1
ATOM 4322 O O . THR B 1 244 ? 10.805 -4.328 6.477 1 96.88 244 THR B O 1
ATOM 4325 N N . SER B 1 245 ? 10.461 -5.113 8.523 1 97.31 245 SER B N 1
ATOM 4326 C CA . SER B 1 245 ? 11.82 -4.812 8.961 1 97.31 245 SER B CA 1
ATOM 4327 C C . SER B 1 245 ? 12.844 -5.633 8.18 1 97.31 245 SER B C 1
ATOM 4329 O O . SER B 1 245 ? 13.883 -5.113 7.77 1 97.31 245 SER B O 1
ATOM 4331 N N . LEU B 1 246 ? 12.539 -6.898 8.008 1 98 246 LEU B N 1
ATOM 4332 C CA . LEU B 1 246 ? 13.414 -7.773 7.227 1 98 246 LEU B CA 1
ATOM 4333 C C . LEU B 1 246 ? 13.586 -7.246 5.809 1 98 246 LEU B C 1
ATOM 4335 O O . LEU B 1 246 ? 14.711 -7.094 5.328 1 98 246 LEU B O 1
ATOM 4339 N N . CYS B 1 247 ? 12.516 -6.949 5.141 1 97.75 247 CYS B N 1
ATOM 4340 C CA . CYS B 1 247 ? 12.523 -6.5 3.752 1 97.75 247 CYS B CA 1
ATOM 4341 C C . CYS B 1 247 ? 13.234 -5.164 3.613 1 97.75 247 CYS B C 1
ATOM 4343 O O . CYS B 1 247 ? 13.992 -4.957 2.666 1 97.75 247 CYS B O 1
ATOM 4345 N N . LEU B 1 248 ? 12.961 -4.293 4.559 1 97.44 248 LEU B N 1
ATOM 4346 C CA . LEU B 1 248 ? 13.625 -2.994 4.551 1 97.44 248 LEU B CA 1
ATOM 4347 C C . LEU B 1 248 ? 15.133 -3.154 4.656 1 97.44 248 LEU B C 1
ATOM 4349 O O . LEU B 1 248 ? 15.883 -2.48 3.947 1 97.44 248 LEU B O 1
ATOM 4353 N N . GLN B 1 249 ? 15.539 -3.996 5.535 1 97.31 249 GLN B N 1
ATOM 4354 C CA . GLN B 1 249 ? 16.969 -4.258 5.699 1 97.31 249 GLN B CA 1
ATOM 4355 C C . GLN B 1 249 ? 17.594 -4.738 4.391 1 97.31 249 GLN B C 1
ATOM 4357 O O . GLN B 1 249 ? 18.625 -4.223 3.961 1 97.31 249 GLN B O 1
ATOM 4362 N N . TRP B 1 250 ? 16.953 -5.723 3.746 1 97.69 250 TRP B N 1
ATOM 4363 C CA . TRP B 1 250 ? 17.438 -6.254 2.479 1 97.69 250 TRP B CA 1
ATOM 4364 C C . TRP B 1 250 ? 17.516 -5.16 1.418 1 97.69 250 TRP B C 1
ATOM 4366 O O . TRP B 1 250 ? 18.516 -5.027 0.715 1 97.69 250 TRP B O 1
ATOM 4376 N N . LEU B 1 251 ? 16.5 -4.379 1.321 1 97.19 251 LEU B N 1
ATOM 4377 C CA . LEU B 1 251 ? 16.375 -3.389 0.257 1 97.19 251 LEU B CA 1
ATOM 4378 C C . LEU B 1 251 ? 17.359 -2.246 0.462 1 97.19 251 LEU B C 1
ATOM 4380 O O . LEU B 1 251 ? 17.875 -1.678 -0.507 1 97.19 251 LEU B O 1
ATOM 4384 N N . ARG B 1 252 ? 17.609 -1.906 1.707 1 96 252 ARG B N 1
ATOM 4385 C CA . ARG B 1 252 ? 18.625 -0.905 1.994 1 96 252 ARG B CA 1
ATOM 4386 C C . ARG B 1 252 ? 20.016 -1.414 1.612 1 96 252 ARG B C 1
ATOM 4388 O O . ARG B 1 252 ? 20.828 -0.668 1.054 1 96 252 ARG B O 1
ATOM 4395 N N . GLU B 1 253 ? 20.266 -2.668 1.956 1 94.62 253 GLU B N 1
ATOM 4396 C CA . GLU B 1 253 ? 21.531 -3.283 1.556 1 94.62 253 GLU B CA 1
ATOM 4397 C C . GLU B 1 253 ? 21.703 -3.266 0.039 1 94.62 253 GLU B C 1
ATOM 4399 O O . GLU B 1 253 ? 22.781 -2.969 -0.469 1 94.62 253 GLU B O 1
ATOM 4404 N N . ASP B 1 254 ? 20.656 -3.57 -0.646 1 94.25 254 ASP B N 1
ATOM 4405 C CA . ASP B 1 254 ? 20.672 -3.555 -2.105 1 94.25 254 ASP B CA 1
ATOM 4406 C C . ASP B 1 254 ? 20.984 -2.154 -2.633 1 94.25 254 ASP B C 1
ATOM 4408 O O . ASP B 1 254 ? 21.766 -1.994 -3.572 1 94.25 254 ASP B O 1
ATOM 4412 N N . ARG B 1 255 ? 20.297 -1.193 -2.076 1 89.75 255 ARG B N 1
ATOM 4413 C CA . ARG B 1 255 ? 20.5 0.194 -2.482 1 89.75 255 ARG B CA 1
ATOM 4414 C C . ARG B 1 255 ? 21.953 0.617 -2.287 1 89.75 255 ARG B C 1
ATOM 4416 O O . ARG B 1 255 ? 22.531 1.262 -3.158 1 89.75 255 ARG B O 1
ATOM 4423 N N . ASP B 1 256 ? 22.531 0.275 -1.195 1 88.81 256 ASP B N 1
ATOM 4424 C CA . ASP B 1 256 ? 23.922 0.612 -0.897 1 88.81 256 ASP B CA 1
ATOM 4425 C C . ASP B 1 256 ? 24.875 -0.073 -1.873 1 88.81 256 ASP B C 1
ATOM 4427 O O . ASP B 1 256 ? 25.859 0.528 -2.316 1 88.81 256 ASP B O 1
ATOM 4431 N N . ARG B 1 257 ? 24.562 -1.26 -2.205 1 86.56 257 ARG B N 1
ATOM 4432 C CA . ARG B 1 257 ? 25.391 -2 -3.16 1 86.56 257 ARG B CA 1
ATOM 4433 C C . ARG B 1 257 ? 25.344 -1.351 -4.539 1 86.56 257 ARG B C 1
ATOM 4435 O O . ARG B 1 257 ? 26.359 -1.255 -5.219 1 86.56 257 ARG B O 1
ATOM 4442 N N . GLN B 1 258 ? 24.234 -0.922 -4.957 1 82.38 258 GLN B N 1
ATOM 4443 C CA . GLN B 1 258 ? 24.062 -0.308 -6.27 1 82.38 258 GLN B CA 1
ATOM 4444 C C . GLN B 1 258 ? 24.766 1.048 -6.34 1 82.38 258 GLN B C 1
ATOM 4446 O O . GLN B 1 258 ? 25.297 1.423 -7.383 1 82.38 258 GLN B O 1
ATOM 4451 N N . ARG B 1 259 ? 24.625 1.774 -5.297 1 77.81 259 ARG B N 1
ATOM 4452 C CA . ARG B 1 259 ? 25.266 3.084 -5.242 1 77.81 259 ARG B CA 1
ATOM 4453 C C . ARG B 1 259 ? 26.781 2.949 -5.312 1 77.81 259 ARG B C 1
ATOM 4455 O O . ARG B 1 259 ? 27.469 3.812 -5.875 1 77.81 259 ARG B O 1
ATOM 4462 N N . ASN B 1 260 ? 27.219 1.902 -4.773 1 70.38 260 ASN B N 1
ATOM 4463 C CA . ASN B 1 260 ? 28.656 1.665 -4.781 1 70.38 260 ASN B CA 1
ATOM 4464 C C . ASN B 1 260 ? 29.125 1.135 -6.133 1 70.38 260 ASN B C 1
ATOM 4466 O O . ASN B 1 260 ? 30.297 1.304 -6.496 1 70.38 260 ASN B O 1
ATOM 4470 N N . MET B 1 261 ? 28.234 0.382 -6.867 1 62.94 261 MET B N 1
ATOM 4471 C CA . MET B 1 261 ? 28.578 -0.147 -8.18 1 62.94 261 MET B CA 1
ATOM 4472 C C . MET B 1 261 ? 28.5 0.947 -9.242 1 62.94 261 MET B C 1
ATOM 4474 O O . MET B 1 261 ? 29.156 0.85 -10.289 1 62.94 261 MET B O 1
ATOM 4478 N N . LYS B 1 262 ? 27.5 1.692 -9.336 1 54.53 262 LYS B N 1
ATOM 4479 C CA . LYS B 1 262 ? 27.328 2.734 -10.344 1 54.53 262 LYS B CA 1
ATOM 4480 C C . LYS B 1 262 ? 28.562 3.625 -10.43 1 54.53 262 LYS B C 1
ATOM 4482 O O . LYS B 1 262 ? 28.891 4.348 -9.477 1 54.53 262 LYS B O 1
ATOM 4487 N N . SER B 1 263 ? 29.531 3.01 -10.977 1 46.94 263 SER B N 1
ATOM 4488 C CA . SER B 1 263 ? 30.703 3.707 -11.492 1 46.94 263 SER B CA 1
ATOM 4489 C C . SER B 1 263 ? 30.312 4.98 -12.234 1 46.94 263 SER B C 1
ATOM 4491 O O . SER B 1 263 ? 29.297 5.012 -12.922 1 46.94 263 SER B O 1
ATOM 4493 N N . ILE B 1 264 ? 30.797 6.09 -11.883 1 41.97 264 ILE B N 1
ATOM 4494 C CA . ILE B 1 264 ? 30.703 7.406 -12.508 1 41.97 264 ILE B CA 1
ATOM 4495 C C . ILE B 1 264 ? 30.953 7.289 -14.008 1 41.97 264 ILE B C 1
ATOM 4497 O O . ILE B 1 264 ? 31.969 6.723 -14.43 1 41.97 264 ILE B O 1
ATOM 4501 N N . ASP B 1 265 ? 29.938 7.164 -14.844 1 40.72 265 ASP B N 1
ATOM 4502 C CA . ASP B 1 265 ? 30.297 7.312 -16.25 1 40.72 265 ASP B CA 1
ATOM 4503 C C . ASP B 1 265 ? 31.312 8.445 -16.438 1 40.72 265 ASP B C 1
ATOM 4505 O O . ASP B 1 265 ? 31.016 9.602 -16.109 1 40.72 265 ASP B O 1
ATOM 4509 N N . PRO B 1 266 ? 32.531 8.086 -16.641 1 42.16 266 PRO B N 1
ATOM 4510 C CA . PRO B 1 266 ? 33.531 9.141 -16.812 1 42.16 266 PRO B CA 1
ATOM 4511 C C . PRO B 1 266 ? 33.094 10.242 -17.766 1 42.16 266 PRO B C 1
ATOM 4513 O O . PRO B 1 266 ? 33.594 11.359 -17.719 1 42.16 266 PRO B O 1
ATOM 4516 N N . ALA B 1 267 ? 32.375 9.797 -18.859 1 41.34 267 ALA B N 1
ATOM 4517 C CA . ALA B 1 267 ? 32.062 10.812 -19.859 1 41.34 267 ALA B CA 1
ATOM 4518 C C . ALA B 1 267 ? 30.984 11.766 -19.375 1 41.34 267 ALA B C 1
ATOM 4520 O O . ALA B 1 267 ? 31.031 12.969 -19.641 1 41.34 267 ALA B O 1
ATOM 4521 N N . THR B 1 268 ? 29.797 11.18 -18.797 1 44.06 268 THR B N 1
ATOM 4522 C CA . THR B 1 268 ? 28.719 12.07 -18.406 1 44.06 268 THR B CA 1
ATOM 4523 C C . THR B 1 268 ? 28.734 12.344 -16.906 1 44.06 268 THR B C 1
ATOM 4525 O O . THR B 1 268 ? 28.031 13.234 -16.422 1 44.06 268 THR B O 1
ATOM 4528 N N . GLY B 1 269 ? 29.703 11.773 -16.078 1 41.53 269 GLY B N 1
ATOM 4529 C CA . GLY B 1 269 ? 29.875 11.906 -14.633 1 41.53 269 GLY B CA 1
ATOM 4530 C C . GLY B 1 269 ? 28.688 11.398 -13.844 1 41.53 269 GLY B C 1
ATOM 4531 O O . GLY B 1 269 ? 28.578 11.656 -12.641 1 41.53 269 GLY B O 1
ATOM 4532 N N . LEU B 1 270 ? 27.609 11.078 -14.508 1 39.44 270 LEU B N 1
ATOM 4533 C CA . LEU B 1 270 ? 26.359 10.711 -13.844 1 39.44 270 LEU B CA 1
ATOM 4534 C C . LEU B 1 270 ? 26.266 9.203 -13.648 1 39.44 270 LEU B C 1
ATOM 4536 O O . LEU B 1 270 ? 26.812 8.438 -14.438 1 39.44 270 LEU B O 1
ATOM 4540 N N . PRO B 1 271 ? 26.016 8.625 -12.57 1 42.09 271 PRO B N 1
ATOM 4541 C CA . PRO B 1 271 ? 25.844 7.188 -12.383 1 42.09 271 PRO B CA 1
ATOM 4542 C C . PRO B 1 271 ? 24.844 6.582 -13.375 1 42.09 271 PRO B C 1
ATOM 4544 O O . PRO B 1 271 ? 23.781 7.156 -13.617 1 42.09 271 PRO B O 1
ATOM 4547 N N . HIS B 1 272 ? 25.156 5.867 -14.438 1 41.84 272 HIS B N 1
ATOM 4548 C CA . HIS B 1 272 ? 24.328 5.219 -15.445 1 41.84 272 HIS B CA 1
ATOM 4549 C C . HIS B 1 272 ? 23.391 4.195 -14.812 1 41.84 272 HIS B C 1
ATOM 4551 O O . HIS B 1 272 ? 23.828 3.324 -14.062 1 41.84 272 HIS B O 1
ATOM 4557 N N . SER B 1 273 ? 22.312 4.559 -14.469 1 43 273 SER B N 1
ATOM 4558 C CA . SER B 1 273 ? 21.406 3.572 -13.883 1 43 273 SER B CA 1
ATOM 4559 C C . SER B 1 273 ? 20.969 2.545 -14.922 1 43 273 SER B C 1
ATOM 4561 O O . SER B 1 273 ? 20.922 2.844 -16.125 1 43 273 SER B O 1
ATOM 4563 N N . LYS B 1 274 ? 20.969 1.28 -14.609 1 43.75 274 LYS B N 1
ATOM 4564 C CA . LYS B 1 274 ? 20.5 0.163 -15.43 1 43.75 274 LYS B CA 1
ATOM 4565 C C . LYS B 1 274 ? 19.188 0.499 -16.125 1 43.75 274 LYS B C 1
ATOM 4567 O O . LYS B 1 274 ? 18.906 -0.01 -17.203 1 43.75 274 LYS B O 1
ATOM 4572 N N . TRP B 1 275 ? 18.375 1.364 -15.539 1 41.66 275 TRP B N 1
ATOM 4573 C CA . TRP B 1 275 ? 17.062 1.704 -16.062 1 41.66 275 TRP B CA 1
ATOM 4574 C C . TRP B 1 275 ? 17.172 2.576 -17.312 1 41.66 275 TRP B C 1
ATOM 4576 O O . TRP B 1 275 ? 16.391 2.436 -18.25 1 41.66 275 TRP B O 1
ATOM 4586 N N . ASP B 1 276 ? 18.062 3.396 -17.359 1 43.41 276 ASP B N 1
ATOM 4587 C CA . ASP B 1 276 ? 18.25 4.23 -18.547 1 43.41 276 ASP B CA 1
ATOM 4588 C C . ASP B 1 276 ? 18.531 3.377 -19.781 1 43.41 276 ASP B C 1
ATOM 4590 O O . ASP B 1 276 ? 18.016 3.658 -20.859 1 43.41 276 ASP B O 1
ATOM 4594 N N . GLU B 1 277 ? 19.266 2.377 -19.562 1 41.16 277 GLU B N 1
ATOM 4595 C CA . GLU B 1 277 ? 19.547 1.466 -20.672 1 41.16 277 GLU B CA 1
ATOM 4596 C C . GLU B 1 277 ? 18.328 0.624 -21.031 1 41.16 277 GLU B C 1
ATOM 4598 O O . GLU B 1 277 ? 18.062 0.376 -22.203 1 41.16 277 GLU B O 1
ATOM 4603 N N . MET B 1 278 ? 17.547 0.238 -20.094 1 42.53 278 MET B N 1
ATOM 4604 C CA . MET B 1 278 ? 16.375 -0.607 -20.328 1 42.53 278 MET B CA 1
ATOM 4605 C C . MET B 1 278 ? 15.266 0.173 -21.016 1 42.53 278 MET B C 1
ATOM 4607 O O . MET B 1 278 ? 14.586 -0.359 -21.906 1 42.53 278 MET B O 1
ATOM 4611 N N . SER B 1 279 ? 15.016 1.384 -20.594 1 43.62 279 SER B N 1
ATOM 4612 C CA . SER B 1 279 ? 14.008 2.203 -21.266 1 43.62 279 SER B CA 1
ATOM 4613 C C . SER B 1 279 ? 14.344 2.4 -22.734 1 43.62 279 SER B C 1
ATOM 4615 O O . SER B 1 279 ? 13.453 2.352 -23.594 1 43.62 279 SER B O 1
ATOM 4617 N N . GLU B 1 280 ? 15.516 2.6 -23.031 1 40.62 280 GLU B N 1
ATOM 4618 C CA . GLU B 1 280 ? 15.922 2.762 -24.422 1 40.62 280 GLU B CA 1
ATOM 4619 C C . GLU B 1 280 ? 15.75 1.462 -25.203 1 40.62 280 GLU B C 1
ATOM 4621 O O . GLU B 1 280 ? 15.305 1.477 -26.359 1 40.62 280 GLU B O 1
ATOM 4626 N N . ASN B 1 281 ? 16 0.395 -24.562 1 39.56 281 ASN B N 1
ATOM 4627 C CA . ASN B 1 281 ? 15.859 -0.896 -25.234 1 39.56 281 ASN B CA 1
ATOM 4628 C C . ASN B 1 281 ? 14.391 -1.303 -25.359 1 39.56 281 ASN B C 1
ATOM 4630 O O . ASN B 1 281 ? 13.992 -1.913 -26.344 1 39.56 281 ASN B O 1
ATOM 4634 N N . MET B 1 282 ? 13.547 -1.109 -24.438 1 39.69 282 MET B N 1
ATOM 4635 C CA . MET B 1 282 ? 12.117 -1.394 -24.5 1 39.69 282 MET B CA 1
ATOM 4636 C C . MET B 1 282 ? 11.422 -0.504 -25.531 1 39.69 282 MET B C 1
ATOM 4638 O O . MET B 1 282 ? 10.508 -0.948 -26.219 1 39.69 282 MET B O 1
ATOM 4642 N N . LYS B 1 283 ? 11.633 0.763 -25.547 1 42.78 283 LYS B N 1
ATOM 4643 C CA . LYS B 1 283 ? 11.102 1.612 -26.609 1 42.78 283 LYS B CA 1
ATOM 4644 C C . LYS B 1 283 ? 11.492 1.079 -27.984 1 42.78 283 LYS B C 1
ATOM 4646 O O . LYS B 1 283 ? 10.719 1.184 -28.938 1 42.78 283 LYS B O 1
ATOM 4651 N N . ARG B 1 284 ? 12.641 0.591 -28.078 1 37.06 284 ARG B N 1
ATOM 4652 C CA . ARG B 1 284 ? 13.102 0.07 -29.359 1 37.06 284 ARG B CA 1
ATOM 4653 C C . ARG B 1 284 ? 12.555 -1.331 -29.609 1 37.06 284 ARG B C 1
ATOM 4655 O O . ARG B 1 284 ? 12.234 -1.686 -30.75 1 37.06 284 ARG B O 1
ATOM 4662 N N . ASN B 1 285 ? 12.453 -2.213 -28.531 1 33.59 285 ASN B N 1
ATOM 4663 C CA . ASN B 1 285 ? 12.078 -3.609 -28.719 1 33.59 285 ASN B CA 1
ATOM 4664 C C . ASN B 1 285 ? 10.711 -3.91 -28.109 1 33.59 285 ASN B C 1
ATOM 4666 O O . ASN B 1 285 ? 10.25 -5.051 -28.156 1 33.59 285 ASN B O 1
ATOM 4670 N N . GLY B 1 286 ? 10.078 -3.133 -27.312 1 37.84 286 GLY B N 1
ATOM 4671 C CA . GLY B 1 286 ? 8.844 -3.357 -26.562 1 37.84 286 GLY B CA 1
ATOM 4672 C C . GLY B 1 286 ? 7.621 -3.473 -27.453 1 37.84 286 GLY B C 1
ATOM 4673 O O . GLY B 1 286 ? 6.539 -3.828 -26.984 1 37.84 286 GLY B O 1
ATOM 4674 N N . ASP B 1 287 ? 7.457 -2.797 -28.516 1 33.12 287 ASP B N 1
ATOM 4675 C CA . ASP B 1 287 ? 6.297 -2.896 -29.391 1 33.12 287 ASP B CA 1
ATOM 4676 C C . ASP B 1 287 ? 6.043 -4.344 -29.812 1 33.12 287 ASP B C 1
ATOM 4678 O O . ASP B 1 287 ? 5.004 -4.656 -30.391 1 33.12 287 ASP B O 1
ATOM 4682 N N . LYS B 1 288 ? 6.93 -5.23 -29.875 1 34.28 288 LYS B N 1
ATOM 4683 C CA . LYS B 1 288 ? 6.648 -6.488 -30.562 1 34.28 288 LYS B CA 1
ATOM 4684 C C . LYS B 1 288 ? 5.758 -7.395 -29.719 1 34.28 288 LYS B C 1
ATOM 4686 O O . LYS B 1 288 ? 5.105 -8.297 -30.234 1 34.28 288 LYS B O 1
ATOM 4691 N N . TYR B 1 289 ? 5.785 -7.379 -28.438 1 31.31 289 TYR B N 1
ATOM 4692 C CA . TYR B 1 289 ? 5.219 -8.5 -27.703 1 31.31 289 TYR B CA 1
ATOM 4693 C C . TYR B 1 289 ? 3.793 -8.195 -27.25 1 31.31 289 TYR B C 1
ATOM 4695 O O . TYR B 1 289 ? 3.154 -9.008 -26.594 1 31.31 289 TYR B O 1
ATOM 4703 N N . TYR B 1 290 ? 3.285 -7.078 -27.422 1 31.78 290 TYR B N 1
ATOM 4704 C CA . TYR B 1 290 ? 1.9 -6.887 -27 1 31.78 290 TYR B CA 1
ATOM 4705 C C . TYR B 1 290 ? 0.937 -7.543 -27.984 1 31.78 290 TYR B C 1
ATOM 4707 O O . TYR B 1 290 ? -0.281 -7.406 -27.844 1 31.78 290 TYR B O 1
ATOM 4715 N N . ASN B 1 291 ? 1.399 -8.18 -28.984 1 28.81 291 ASN B N 1
ATOM 4716 C CA . ASN B 1 291 ? 0.43 -8.633 -29.969 1 28.81 291 ASN B CA 1
ATOM 4717 C C . ASN B 1 291 ? -0.315 -9.883 -29.5 1 28.81 291 ASN B C 1
ATOM 4719 O O . ASN B 1 291 ? -0.842 -10.641 -30.312 1 28.81 291 ASN B O 1
ATOM 4723 N N . TYR B 1 292 ? -0.267 -10.227 -28.281 1 28.95 292 TYR B N 1
ATOM 4724 C CA . TYR B 1 292 ? -0.833 -11.547 -28.031 1 28.95 292 TYR B CA 1
ATOM 4725 C C . TYR B 1 292 ? -2.342 -11.547 -28.234 1 28.95 292 TYR B C 1
ATOM 4727 O O . TYR B 1 292 ? -2.982 -12.602 -28.203 1 28.95 292 TYR B O 1
ATOM 4735 N N . TRP B 1 293 ? -3.09 -10.469 -28.031 1 28.59 293 TRP B N 1
ATOM 4736 C CA . TRP B 1 293 ? -4.531 -10.68 -28.109 1 28.59 293 TRP B CA 1
ATOM 4737 C C . TRP B 1 293 ? -4.98 -10.914 -29.547 1 28.59 293 TRP B C 1
ATOM 4739 O O . TRP B 1 293 ? -6.18 -11.008 -29.828 1 28.59 293 TRP B O 1
ATOM 4749 N N . LYS B 1 294 ? -4.117 -10.664 -30.438 1 28.17 294 LYS B N 1
ATOM 4750 C CA . LYS B 1 294 ? -4.727 -10.805 -31.75 1 28.17 294 LYS B CA 1
ATOM 4751 C C . LYS B 1 294 ? -4.773 -12.266 -32.188 1 28.17 294 LYS B C 1
ATOM 4753 O O . LYS B 1 294 ? -5.164 -12.57 -33.312 1 28.17 294 LYS B O 1
ATOM 4758 N N . ARG B 1 295 ? -4.32 -13.32 -31.375 1 25.34 295 ARG B N 1
ATOM 4759 C CA . ARG B 1 295 ? -4.656 -14.562 -32.062 1 25.34 295 ARG B CA 1
ATOM 4760 C C . ARG B 1 295 ? -6.09 -14.984 -31.766 1 25.34 295 ARG B C 1
ATOM 4762 O O . ARG B 1 295 ? -6.574 -14.797 -30.656 1 25.34 295 ARG B O 1
#

Radius of gyration: 24.86 Å; Cα contacts (8 Å, |Δi|>4): 1011; chains: 2; bounding box: 72×71×62 Å

Foldseek 3Di:
DQQPQNAPAAWQKFFAQDWDDLPDPTLAGGATDTHHFLAEEEEFEDVSLCLVVVLCVQQLLDDDDGDIDGSNHDSPPPNDPQEFEDEPVLLVDVVLQDFDFLLVVCVVLPLVVPVPLLVLLCVLLVADRRDTSNPDDSLNSLSSVVSSRPSDHGQEYEEYASCVSPDPRSSLSVLVVVSCSRVPNRGYYYYYHPDCVNVLVRGQKYWYGGNNYTPDIDGPVDDVVLVVLVVVCVVVVPDDRSVNVVSVVSHVVRVVVLVVVQDQPPVVRDRPDPVVVVVVSCVVVVVPSVPVVPD/DQPPQNAPAAWQWFFAQDWDDLPDPTLAGGATDTHHFLAEEEEFEDVSLCLVVVLCVQQLLDDDDGDIDGSNHDVPPPNDPQEFEDEPVLLVDVVLQDFDFLLVVCVVLPLVVPVPLLVLLCVLLVADRRDTSNPDDSLNSLSSVVSSRPSDHGQEYEEYASCVSPDPRSSLSVLVVVSCSRVPNRGYYYYYHPDCVNVLVRGQKYWYGGNNYTPDIDGPVDDVVLVVLVVVCVVVVPDDRSVNVVSVVSHVVRVVVLVVVQDQPVVVRDRPDPVVVVVVSCVVVVVPSVPVVVD

Secondary structure (DSSP, 8-state):
---TT--SSS-SEEEEEEEE-SSSS-SEEEEEEEE-TT-EEEEE--TTSSHHHHHHHHTT-S--SSEEEETTEETTTS--TTEEEE-GGGGG-GGGGSS-BHHHHHHHTTGGG-HHHHHHHHHHTT--TT-BGGGS-HHHHHHHHHHHHHSS--SEEEEESTTTTS-HHHHHHHHHHHHHHHHHH--EEEEE-S--TTTTTT-SEEEEEETTEEEEEEEGGG-HHHHHHHHHHHHHT--S-HHHHHHHHHHHHHHHHHHHHS-B-TTT-SB--HHHHHHHHHHHHTTSGGGGGG-/---TT--SSS-SEEEEEEEE-SSSS-SEEEEEEEE-TT-EEEEE--TTSSHHHHHHHHTT-S--SSEEEETTEETTTT--TTEEEE-GGGGG-GGGGSS-BHHHHHHHTTGGG-HHHHHHHHHHTT--TT-BGGGS-HHHHHHHHHHHHHSS--SEEEEESTTTTS-HHHHHHHHHHHHHHHHHH--EEEEE-S--TTTTTT-SEEEEEETTEEEEEEEGGG-HHHHHHHHHHHHHT--S-HHHHHHHHHHHHHHHHHHHH--B-TTT-SB--HHHHHHHHHHHHTTSGGGGGG-

Sequence (590 aa):
MSNNFNKDYEHSVNVQDLYFTYGGPPIIDHLDLQLDAGNRCILVGANGAGKTTLLRILAGKRMIHGAIKVLGQDAFLDAPQGITYLGTEWANNPVVKSDLSVEYLLKSMGSHRWPERTELLLHVLDVDVKWRMHQISDGQRRRVQLVMGLLHPWELLLLDEVTVDLDVVARADFLNFLKIETEERGCTIVYATHIFDGLGDWATHIAHVADGKCLSINDVSNFPEFEAIKEKHKIEQRIDSPLTSLCLQWLREDRDRQRNMKSIDPATGLPHSKWDEMSENMKRNGDKYYNYWKRMSNNFNKDYEHSVNVQDLYFTYGGPPIIDHLDLQLDAGNRCILVGANGAGKTTLLRILAGKRMIHGAIKVLGQDAFLDAPQGITYLGTEWANNPVVKSDLSVEYLLKSMGSHRWPERTELLLHVLDVDVKWRMHQISDGQRRRVQLVMGLLHPWELLLLDEVTVDLDVVARADFLNFLKIETEERGCTIVYATHIFDGLGDWATHIAHVADGKCLSINDVSNFPEFEAIKEKHKIEQRIDSPLTSLCLQWLREDRDRQRNMKSIDPATGLPHSKWDEMSENMKRNGDKYYNYWKR

Solvent-accessible surface area (backbone atoms only — not comparable to full-atom values): 32164 Å² total; per-residue (Å²): 130,80,57,98,61,77,60,97,39,85,31,44,33,39,34,48,59,33,55,41,57,92,84,61,76,64,44,30,50,54,21,52,48,76,41,38,66,38,36,30,30,38,44,42,55,53,94,86,17,33,65,68,60,51,49,36,37,69,63,35,75,41,85,66,84,61,61,41,29,36,59,65,28,42,25,64,83,57,58,55,82,36,64,38,75,46,50,69,68,64,77,71,42,63,81,56,55,36,93,39,39,43,46,58,53,42,50,75,71,47,39,75,82,35,53,69,59,43,52,49,41,32,59,39,49,68,53,62,49,81,43,38,40,60,76,50,52,72,51,53,48,49,40,50,50,50,41,64,66,56,59,60,82,56,46,35,40,33,36,39,54,70,58,77,67,44,50,55,63,39,38,52,39,44,52,49,51,53,49,49,46,16,74,74,68,28,20,25,38,42,37,34,57,72,71,58,74,70,38,42,76,59,47,45,27,45,30,37,30,49,81,13,21,49,78,44,74,35,44,60,93,68,32,70,72,59,50,53,45,45,50,50,32,59,76,68,65,54,40,44,28,44,54,56,54,53,52,45,53,54,43,50,53,50,51,54,50,47,62,70,58,42,54,56,34,80,88,78,62,45,60,66,52,74,60,64,57,46,54,58,46,36,72,73,60,49,78,70,71,71,58,67,79,75,113,129,81,56,99,62,78,57,98,41,84,33,43,33,40,34,48,57,35,54,41,58,89,84,61,74,62,44,29,50,55,24,53,47,75,42,39,65,37,36,30,30,37,46,40,56,52,92,86,18,32,66,69,60,51,50,36,36,69,63,36,76,42,87,64,81,63,61,41,28,35,59,66,29,39,26,63,81,56,58,54,82,35,62,40,74,45,50,70,68,64,78,71,41,62,82,54,57,35,94,39,37,43,46,57,54,42,50,75,71,45,39,77,80,35,53,69,60,44,53,48,44,32,59,39,52,68,54,61,50,80,41,37,40,59,76,50,53,72,49,53,47,50,42,51,50,50,40,63,66,56,60,58,83,57,48,35,40,34,37,38,54,69,57,78,66,45,49,57,62,38,38,52,41,44,53,49,52,54,48,49,46,16,72,74,68,28,21,25,36,44,36,35,58,72,71,57,74,70,40,42,76,58,46,44,26,45,30,38,32,49,82,12,21,50,78,43,73,36,44,61,93,69,32,69,72,58,51,52,43,45,51,49,34,61,74,68,65,55,40,43,29,45,54,55,52,52,51,45,53,53,43,49,52,50,51,52,51,48,62,68,59,43,53,57,34,81,87,79,62,45,59,65,53,73,60,63,58,46,54,57,45,38,73,72,60,49,77,69,71,72,59,66,78,76,112

InterPro domains:
  IPR003439 ABC transporter-like, ATP-binding domain [PF00005] (29-163)
  IPR003439 ABC transporter-like, ATP-binding domain [PS50893] (13-236)
  IPR003593 AAA+ ATPase domain [SM00382] (37-213)
  IPR027417 P-loop containing nucleoside triphosphate hydrolase [G3DSA:3.40.50.300] (4-246)
  IPR027417 P-loop containing nucleoside triphosphate hydrolase [SSF52540] (10-223)

pLDDT: mean 82.74, std 19.64, range [25.34, 98.75]

Organism: Mucor circinelloides f. circinelloides (strain 1006PhL) (NCBI:txid1220926)